Protein AF-0000000070200672 (afdb_homodimer)

Radius of gyration: 31.58 Å; Cα contacts (8 Å, |Δi|>4): 1124; chains: 2; bounding box: 50×88×65 Å

Sequence (640 aa):
MNSMQAIHDFKNLLSKVQESSVMDFLGWIRNNIEDVYEEAEERSRQNSDIILDTIREEMRNSLPTNAISPSEHIITPVAGPNSDCDPTTTVHVDAFLFNDDVIDNLCDDGKMSRNYCQQCGSKEISPLTFITHSASVKQIKYMFRHLLPDLRGKAVLDVGSRTGAVLYGAYLFSGASKIVGVELDKNFCELQQKMVDKYKMVDRIQIVHQNVMNYLQFLQAFDVIILNNVFEFFMDVQSQRKVWQSLYEYMKKPGMMLITIPSVEESLENLQTNINLSTWLKEVDASEVCKQANILMYGQEDPDDKDLVSIHLYEVIPRTMNSMQAIHDFKNLLSKVQESSVMDFLGWIRNNIEDVYEEAEERSRQNSDIILDTIREEMRNSLPTNAISPSEHIITPVAGPNSDCDPTTTVHVDAFLFNDDVIDNLCDDGKMSRNYCQQCGSKEISPLTFITHSASVKQIKYMFRHLLPDLRGKAVLDVGSRTGAVLYGAYLFSGASKIVGVELDKNFCELQQKMVDKYKMVDRIQIVHQNVMNYLQFLQAFDVIILNNVFEFFMDVQSQRKVWQSLYEYMKKPGMMLITIPSVEESLENLQTNINLSTWLKEVDASEVCKQANILMYGQEDPDDKDLVSIHLYEVIPRT

Foldseek 3Di:
DDPVVVVVVVVVVLVPDDPLQSLQQVLACVVCVVVVVVVVVVVVDDPVNVVLVVVLAVVLVVADQLNDDPPDDDDQDCDDPRNPPDPLLDGHGDCSNDPPVNQVVCVVVVNDAPDADPPPSHRPDDDDDDDDQDADPLQLCLVQAFVDPAQAAFEEEEEACQQVSNVVSCQPRHNHQAYEYEHQDPVSLVNNVVVCVVVVVVRHYYYHHDDVLVVLQCQLRGQEYEAGNRDPVPHDLQVLQVVVVSNQVRVADFNRKYKYFADPCVSCVPSPHPDDCVQFKDWDPCLVSLQSSCSSPRNHRPSPPVNNVRIIMIGTHHRD/DDPVVVVVVVVVVLVPDDPQQSLQQVLVCVVCVVVVVVVVVVVVDDPVNVVLVVVLAVVLVVADQLNDDPPDDDDQDCDDPRNPPDPLLDGHGDCSNDPPVNQVVCVVVVNDAPDADPPPSHRPDDDDDDDDQDADPLQLCLVQAFVDPAQAAFAEEEEACQQVSNVVSCQPRHNHQAYEYEHQDPVSLVNNVVVCVVVVVVRHYYYHHDDVLVVLQVCLRGQEYEAGNRDPVPHDLQVLQVVVVSNQVRVADFNRKYKYQADPCVSCVPSPHPDDCVQFKDWDPCLVSLQSSCSSPRNHRPSPPVNNVRIIMIGTHHRD

Structure (mmCIF, N/CA/C/O backbone):
data_AF-0000000070200672-model_v1
#
loop_
_entity.id
_entity.type
_entity.pdbx_description
1 polymer 'Arsenite methyltransferase'
#
loop_
_atom_site.group_PDB
_atom_site.id
_atom_site.type_symbol
_atom_site.label_atom_id
_atom_site.label_alt_id
_atom_site.label_comp_id
_atom_site.label_asym_id
_atom_site.label_entity_id
_atom_site.label_seq_id
_atom_site.pdbx_PDB_ins_code
_atom_site.Cartn_x
_atom_site.Cartn_y
_atom_site.Cartn_z
_atom_site.occupancy
_atom_site.B_iso_or_equiv
_atom_site.auth_seq_id
_atom_site.auth_comp_id
_atom_site.auth_asym_id
_atom_site.auth_atom_id
_atom_site.pdbx_PDB_model_num
ATOM 1 N N . MET A 1 1 ? -7.058 1.847 -30.701 1 85.99 1 MET A N 1
ATOM 2 C CA . MET A 1 1 ? -5.709 2.347 -30.454 1 85.99 1 MET A CA 1
ATOM 3 C C . MET A 1 1 ? -4.915 1.369 -29.595 1 85.99 1 MET A C 1
ATOM 5 O O . MET A 1 1 ? -5.472 0.719 -28.709 1 85.99 1 MET A O 1
ATOM 9 N N . ASN A 1 2 ? -3.66 1.165 -29.93 1 84.1 2 ASN A N 1
ATOM 10 C CA . ASN A 1 2 ? -2.826 0.264 -29.142 1 84.1 2 ASN A CA 1
ATOM 11 C C . ASN A 1 2 ? -2.301 0.945 -27.881 1 84.1 2 ASN A C 1
ATOM 13 O O . ASN A 1 2 ? -2.536 2.136 -27.67 1 84.1 2 ASN A O 1
ATOM 17 N N . SER A 1 3 ? -1.731 0.217 -27.051 1 82.72 3 SER A N 1
ATOM 18 C CA . SER A 1 3 ? -1.317 0.694 -25.736 1 82.72 3 SER A CA 1
ATOM 19 C C . SER A 1 3 ? -0.308 1.832 -25.852 1 82.72 3 SER A C 1
ATOM 21 O O . SER A 1 3 ? -0.376 2.809 -25.103 1 82.72 3 SER A O 1
ATOM 23 N N . MET A 1 4 ? 0.63 1.728 -26.827 1 83.5 4 MET A N 1
ATOM 24 C CA . MET A 1 4 ? 1.648 2.762 -26.993 1 83.5 4 MET A CA 1
ATOM 25 C C . MET A 1 4 ? 1.018 4.083 -27.419 1 83.5 4 MET A C 1
ATOM 27 O O . MET A 1 4 ? 1.378 5.143 -26.903 1 83.5 4 MET A O 1
ATOM 31 N N . GLN A 1 5 ? 0.162 3.901 -28.359 1 88.25 5 GLN A N 1
ATOM 32 C CA . GLN A 1 5 ? -0.548 5.094 -28.808 1 88.25 5 GLN A CA 1
ATOM 33 C C . GLN A 1 5 ? -1.392 5.689 -27.684 1 88.25 5 GLN A C 1
ATOM 35 O O . GLN A 1 5 ? -1.494 6.911 -27.557 1 88.25 5 GLN A O 1
ATOM 40 N N . ALA A 1 6 ? -2.008 4.778 -26.94 1 90.54 6 ALA A N 1
ATOM 41 C CA . ALA A 1 6 ? -2.817 5.232 -25.812 1 90.54 6 ALA A CA 1
ATOM 42 C C . ALA A 1 6 ? -1.971 6.007 -24.806 1 90.54 6 ALA A C 1
ATOM 44 O O . ALA A 1 6 ? -2.405 7.036 -24.281 1 90.54 6 ALA A O 1
ATOM 45 N N . ILE A 1 7 ? -0.721 5.535 -24.548 1 87.92 7 ILE A N 1
ATOM 46 C CA . ILE A 1 7 ? 0.198 6.199 -23.631 1 87.92 7 ILE A CA 1
ATOM 47 C C . ILE A 1 7 ? 0.561 7.579 -24.173 1 87.92 7 ILE A C 1
ATOM 49 O O . ILE A 1 7 ? 0.557 8.565 -23.432 1 87.92 7 ILE A O 1
ATOM 53 N N . HIS A 1 8 ? 0.863 7.594 -25.484 1 88.33 8 HIS A N 1
ATOM 54 C CA . HIS A 1 8 ? 1.171 8.865 -26.13 1 88.33 8 HIS A CA 1
ATOM 55 C C . HIS A 1 8 ? -0 9.836 -26.023 1 88.33 8 HIS A C 1
ATOM 57 O O . HIS A 1 8 ? 0.192 11.016 -25.724 1 88.33 8 HIS A O 1
ATOM 63 N N . ASP A 1 9 ? -1.135 9.264 -26.255 1 92.65 9 ASP A N 1
ATOM 64 C CA . ASP A 1 9 ? -2.325 10.107 -26.197 1 92.65 9 ASP A CA 1
ATOM 65 C C . ASP A 1 9 ? -2.593 10.582 -24.77 1 92.65 9 ASP A C 1
ATOM 67 O O . ASP A 1 9 ? -3.099 11.687 -24.563 1 92.65 9 ASP A O 1
ATOM 71 N N . PHE A 1 10 ? -2.288 9.703 -23.847 1 92.61 10 PHE A N 1
ATOM 72 C CA . PHE A 1 10 ? -2.427 10.097 -22.45 1 92.61 10 PHE A CA 1
ATOM 73 C C . PHE A 1 10 ? -1.473 11.235 -22.111 1 92.61 10 PHE A C 1
ATOM 75 O O . PHE A 1 10 ? -1.865 12.209 -21.464 1 92.61 10 PHE A O 1
ATOM 82 N N . LYS A 1 11 ? -0.26 11.118 -22.577 1 89.36 11 LYS A N 1
ATOM 83 C CA . LYS A 1 11 ? 0.717 12.176 -22.338 1 89.36 11 LYS A CA 1
ATOM 84 C C . LYS A 1 11 ? 0.304 13.472 -23.028 1 89.36 11 LYS A C 1
ATOM 86 O O . LYS A 1 11 ? 0.486 14.561 -22.479 1 89.36 11 LYS A O 1
ATOM 91 N N . ASN A 1 12 ? -0.198 13.237 -24.224 1 90.99 12 ASN A N 1
ATOM 92 C CA . ASN A 1 12 ? -0.72 14.394 -24.943 1 90.99 12 ASN A CA 1
ATOM 93 C C . ASN A 1 12 ? -1.885 15.039 -24.196 1 90.99 12 ASN A C 1
ATOM 95 O O . ASN A 1 12 ? -2.009 16.265 -24.171 1 90.99 12 ASN A O 1
ATOM 99 N N . LEU A 1 13 ? -2.718 14.141 -23.712 1 92.64 13 LEU A N 1
ATOM 100 C CA . LEU A 1 13 ? -3.832 14.634 -22.909 1 92.64 13 LEU A CA 1
ATOM 101 C C . LEU A 1 13 ? -3.328 15.434 -21.713 1 92.64 13 LEU A C 1
ATOM 103 O O . LEU A 1 13 ? -3.844 16.515 -21.421 1 92.64 13 LEU A O 1
ATOM 107 N N . LEU A 1 14 ? -2.278 14.933 -21.065 1 89.25 14 LEU A N 1
ATOM 108 C CA . LEU A 1 14 ? -1.71 15.584 -19.89 1 89.25 14 LEU A CA 1
ATOM 109 C C . LEU A 1 14 ? -1.16 16.962 -20.244 1 89.25 14 LEU A C 1
ATOM 111 O O . LEU A 1 14 ? -1.265 17.9 -19.451 1 89.25 14 LEU A O 1
ATOM 115 N N . SER A 1 15 ? -0.592 17.015 -21.461 1 87.9 15 SER A N 1
ATOM 116 C CA . SER A 1 15 ? 0.01 18.271 -21.896 1 87.9 15 SER A CA 1
ATOM 117 C C . SER A 1 15 ? -1.054 19.328 -22.17 1 87.9 15 SER A C 1
ATOM 119 O O . SER A 1 15 ? -0.758 20.525 -22.186 1 87.9 15 SER A O 1
ATOM 121 N N . LYS A 1 16 ? -2.27 18.88 -22.317 1 91.25 16 LYS A N 1
ATOM 122 C CA . LYS A 1 16 ? -3.355 19.8 -22.647 1 91.25 16 LYS A CA 1
ATOM 123 C C . LYS A 1 16 ? -4.107 20.235 -21.392 1 91.25 16 LYS A C 1
ATOM 125 O O . LYS A 1 16 ? -4.974 21.11 -21.454 1 91.25 16 LYS A O 1
ATOM 130 N N . VAL A 1 17 ? -3.751 19.528 -20.318 1 89.26 17 VAL A N 1
ATOM 131 C CA . VAL A 1 17 ? -4.414 19.871 -19.064 1 89.26 17 VAL A CA 1
ATOM 132 C C . VAL A 1 17 ? -3.777 21.125 -18.469 1 89.26 17 VAL A C 1
ATOM 134 O O . VAL A 1 17 ? -2.551 21.258 -18.451 1 89.26 17 VAL A O 1
ATOM 137 N N . GLN A 1 18 ? -4.607 22.011 -18.06 1 84.38 18 GLN A N 1
ATOM 138 C CA . GLN A 1 18 ? -4.117 23.224 -17.413 1 84.38 18 GLN A CA 1
ATOM 139 C C . GLN A 1 18 ? -3.273 22.89 -16.187 1 84.38 18 GLN A C 1
ATOM 141 O O . GLN A 1 18 ? -3.562 21.93 -15.47 1 84.38 18 GLN A O 1
ATOM 146 N N . GLU A 1 19 ? -2.312 23.654 -15.94 1 75.53 19 GLU A N 1
ATOM 147 C CA . GLU A 1 19 ? -1.398 23.454 -14.82 1 75.53 19 GLU A CA 1
ATOM 148 C C . GLU A 1 19 ? -2.153 23.385 -13.496 1 75.53 19 GLU A C 1
ATOM 150 O O . GLU A 1 19 ? -1.794 22.606 -12.61 1 75.53 19 GLU A O 1
ATOM 155 N N . SER A 1 20 ? -3.195 24.186 -13.459 1 72.75 20 SER A N 1
ATOM 156 C CA . SER A 1 20 ? -3.96 24.267 -12.219 1 72.75 20 SER A CA 1
ATOM 157 C C . SER A 1 20 ? -4.813 23.02 -12.013 1 72.75 20 SER A C 1
ATOM 159 O O . SER A 1 20 ? -5.293 22.766 -10.906 1 72.75 20 SER A O 1
ATOM 161 N N . SER A 1 21 ? -4.93 22.277 -13.132 1 78.95 21 SER A N 1
ATOM 162 C CA . SER A 1 21 ? -5.873 21.165 -13.067 1 78.95 21 SER A CA 1
ATOM 163 C C . SER A 1 21 ? -5.155 19.824 -13.181 1 78.95 21 SER A C 1
ATOM 165 O O . SER A 1 21 ? -5.761 18.771 -12.975 1 78.95 21 SER A O 1
ATOM 167 N N . VAL A 1 22 ? -3.917 19.89 -13.463 1 81.99 22 VAL A N 1
ATOM 168 C CA . VAL A 1 22 ? -3.188 18.663 -13.767 1 81.99 22 VAL A CA 1
ATOM 169 C C . VAL A 1 22 ? -3.116 17.783 -12.521 1 81.99 22 VAL A C 1
ATOM 171 O O . VAL A 1 22 ? -3.301 16.566 -12.602 1 81.99 22 VAL A O 1
ATOM 174 N N . MET A 1 23 ? -2.934 18.364 -11.387 1 77.94 23 MET A N 1
ATOM 175 C CA . MET A 1 23 ? -2.803 17.598 -10.15 1 77.94 23 MET A CA 1
ATOM 176 C C . MET A 1 23 ? -4.131 16.953 -9.767 1 77.94 23 MET A C 1
ATOM 178 O O . MET A 1 23 ? -4.157 15.824 -9.273 1 77.94 23 MET A O 1
ATOM 182 N N . ASP A 1 24 ? -5.131 17.716 -10.104 1 76.87 24 ASP A N 1
ATOM 183 C CA . ASP A 1 24 ? -6.463 17.172 -9.853 1 76.87 24 ASP A CA 1
ATOM 184 C C . ASP A 1 24 ? -6.73 15.948 -10.726 1 76.87 24 ASP A C 1
ATOM 186 O O . ASP A 1 24 ? -7.265 14.945 -10.251 1 76.87 24 ASP A O 1
ATOM 190 N N . PHE A 1 25 ? -6.405 16.174 -11.871 1 85.11 25 PHE A N 1
ATOM 191 C CA . PHE A 1 25 ? -6.624 15.099 -12.832 1 85.11 25 PHE A CA 1
ATOM 192 C C . PHE A 1 25 ? -5.799 13.87 -12.468 1 85.11 25 PHE A C 1
ATOM 194 O O . PHE A 1 25 ? -6.33 12.76 -12.391 1 85.11 25 PHE A O 1
ATOM 201 N N . LEU A 1 26 ? -4.573 14.071 -12.168 1 85.37 26 LEU A N 1
ATOM 202 C CA . LEU A 1 26 ? -3.684 12.968 -11.821 1 85.37 26 LEU A CA 1
ATOM 203 C C . LEU A 1 26 ? -4.077 12.354 -10.481 1 85.37 26 LEU A C 1
ATOM 205 O O . LEU A 1 26 ? -3.942 11.144 -10.285 1 85.37 26 LEU A O 1
ATOM 209 N N . GLY A 1 27 ? -4.498 13.19 -9.538 1 78.93 27 GLY A N 1
ATOM 210 C CA . GLY A 1 27 ? -5.038 12.682 -8.288 1 78.93 27 GLY A CA 1
ATOM 211 C C . GLY A 1 27 ? -6.228 11.761 -8.482 1 78.93 27 GLY A C 1
ATOM 212 O O . GLY A 1 27 ? -6.326 10.719 -7.831 1 78.93 27 GLY A O 1
ATOM 213 N N . TRP A 1 28 ? -7.085 12.186 -9.372 1 78.86 28 TRP A N 1
ATOM 214 C CA . TRP A 1 28 ? -8.231 11.344 -9.697 1 78.86 28 TRP A CA 1
ATOM 215 C C . TRP A 1 28 ? -7.778 9.996 -10.247 1 78.86 28 TRP A C 1
ATOM 217 O O . TRP A 1 28 ? -8.309 8.951 -9.863 1 78.86 28 TRP A O 1
ATOM 227 N N . ILE A 1 29 ? -6.845 10.006 -11.136 1 85.12 29 ILE A N 1
ATOM 228 C CA . ILE A 1 29 ? -6.34 8.768 -11.718 1 85.12 29 ILE A CA 1
ATOM 229 C C . ILE A 1 29 ? -5.768 7.876 -10.618 1 85.12 29 ILE A C 1
ATOM 231 O O . ILE A 1 29 ? -6.069 6.682 -10.559 1 85.12 29 ILE A O 1
ATOM 235 N N . ARG A 1 30 ? -4.968 8.437 -9.757 1 80.16 30 ARG A N 1
ATOM 236 C CA . ARG A 1 30 ? -4.315 7.707 -8.675 1 80.16 30 ARG A CA 1
ATOM 237 C C . ARG A 1 30 ? -5.34 6.993 -7.8 1 80.16 30 ARG A C 1
ATOM 239 O O . ARG A 1 30 ? -5.137 5.841 -7.411 1 80.16 30 ARG A O 1
ATOM 246 N N . ASN A 1 31 ? -6.448 7.668 -7.554 1 74.6 31 ASN A N 1
ATOM 247 C CA . ASN A 1 31 ? -7.446 7.148 -6.625 1 74.6 31 ASN A CA 1
ATOM 248 C C . ASN A 1 31 ? -8.385 6.157 -7.307 1 74.6 31 ASN A C 1
ATOM 250 O O . ASN A 1 31 ? -9.052 5.367 -6.638 1 74.6 31 ASN A O 1
ATOM 254 N N . ASN A 1 32 ? -8.467 6.255 -8.601 1 77.11 32 ASN A N 1
ATOM 255 C CA . ASN A 1 32 ? -9.492 5.471 -9.283 1 77.11 32 ASN A CA 1
ATOM 256 C C . ASN A 1 32 ? -8.876 4.429 -10.212 1 77.11 32 ASN A C 1
ATOM 258 O O . ASN A 1 32 ? -9.589 3.605 -10.787 1 77.11 32 ASN A O 1
ATOM 262 N N . ILE A 1 33 ? -7.585 4.522 -10.298 1 84.61 33 ILE A N 1
ATOM 263 C CA . ILE A 1 33 ? -6.942 3.673 -11.295 1 84.61 33 ILE A CA 1
ATOM 264 C C . ILE A 1 33 ? -7.229 2.205 -10.986 1 84.61 33 ILE A C 1
ATOM 266 O O . ILE A 1 33 ? -7.406 1.395 -11.898 1 84.61 33 ILE A O 1
ATOM 270 N N . GLU A 1 34 ? -7.3 1.906 -9.669 1 76.52 34 GLU A N 1
ATOM 271 C CA . GLU A 1 34 ? -7.566 0.518 -9.305 1 76.52 34 GLU A CA 1
ATOM 272 C C . GLU A 1 34 ? -8.974 0.099 -9.718 1 76.52 34 GLU A C 1
ATOM 274 O O . GLU A 1 34 ? -9.17 -0.992 -10.257 1 76.52 34 GLU A O 1
ATOM 279 N N . ASP A 1 35 ? -9.893 0.995 -9.479 1 77.01 35 ASP A N 1
ATOM 280 C CA . ASP A 1 35 ? -11.273 0.711 -9.86 1 77.01 35 ASP A CA 1
ATOM 281 C C . ASP A 1 35 ? -11.416 0.615 -11.377 1 77.01 35 ASP A C 1
ATOM 283 O O . ASP A 1 35 ? -12.098 -0.276 -11.887 1 77.01 35 ASP A O 1
ATOM 287 N N . VAL A 1 36 ? -10.824 1.591 -11.999 1 80.32 36 VAL A N 1
ATOM 288 C CA . VAL A 1 36 ? -10.879 1.613 -13.457 1 80.32 36 VAL A CA 1
ATOM 289 C C . VAL A 1 36 ? -10.246 0.341 -14.018 1 80.32 36 VAL A C 1
ATOM 291 O O . VAL A 1 36 ? -10.769 -0.255 -14.962 1 80.32 36 VAL A O 1
ATOM 294 N N . TYR A 1 37 ? -9.184 0.001 -13.358 1 78.54 37 TYR A N 1
ATOM 295 C CA . TYR A 1 37 ? -8.484 -1.212 -13.766 1 78.54 37 TYR A CA 1
ATOM 296 C C . TYR A 1 37 ? -9.349 -2.445 -13.538 1 78.54 37 TYR A C 1
ATOM 298 O O . TYR A 1 37 ? -9.453 -3.309 -14.412 1 78.54 37 TYR A O 1
ATOM 306 N N . GLU A 1 38 ? -9.922 -2.54 -12.414 1 76.13 38 GLU A N 1
ATOM 307 C CA . GLU A 1 38 ? -10.768 -3.68 -12.077 1 76.13 38 GLU A CA 1
ATOM 308 C C . GLU A 1 38 ? -11.974 -3.768 -13.008 1 76.13 38 GLU A C 1
ATOM 310 O O . GLU A 1 38 ? -12.374 -4.862 -13.412 1 76.13 38 GLU A O 1
ATOM 315 N N . GLU A 1 39 ? -12.568 -2.635 -13.247 1 77.1 39 GLU A N 1
ATOM 316 C CA . GLU A 1 39 ? -13.702 -2.603 -14.166 1 77.1 39 GLU A CA 1
ATOM 317 C C . GLU A 1 39 ? -13.301 -3.094 -15.554 1 77.1 39 GLU A C 1
ATOM 319 O O . GLU A 1 39 ? -14.046 -3.84 -16.193 1 77.1 39 GLU A O 1
ATOM 324 N N . ALA A 1 40 ? -12.209 -2.589 -16.002 1 76.54 40 ALA A N 1
ATOM 325 C CA . ALA A 1 40 ? -11.719 -3.014 -17.311 1 76.54 40 ALA A CA 1
ATOM 326 C C . ALA A 1 40 ? -11.411 -4.508 -17.323 1 76.54 40 ALA A C 1
ATOM 328 O O . ALA A 1 40 ? -11.683 -5.197 -18.309 1 76.54 40 ALA A O 1
ATOM 329 N N . GLU A 1 41 ? -10.875 -4.938 -16.206 1 75.32 41 GLU A N 1
ATOM 330 C CA . GLU A 1 41 ? -10.568 -6.359 -16.071 1 75.32 41 GLU A CA 1
ATOM 331 C C . GLU A 1 41 ? -11.838 -7.204 -16.102 1 75.32 41 GLU A C 1
ATOM 333 O O . GLU A 1 41 ? -11.876 -8.254 -16.747 1 75.32 41 GLU A O 1
ATOM 338 N N . GLU A 1 42 ? -12.784 -6.743 -15.37 1 75.09 42 GLU A N 1
ATOM 339 C CA . GLU A 1 42 ? -14.054 -7.462 -15.329 1 75.09 42 GLU A CA 1
ATOM 340 C C . GLU A 1 42 ? -14.697 -7.524 -16.711 1 75.09 42 GLU A C 1
ATOM 342 O O . GLU A 1 42 ? -15.294 -8.539 -17.079 1 75.09 42 GLU A O 1
ATOM 347 N N . ARG A 1 43 ? -14.57 -6.506 -17.412 1 73.81 43 ARG A N 1
ATOM 348 C CA . ARG A 1 43 ? -15.147 -6.448 -18.751 1 73.81 43 ARG A CA 1
ATOM 349 C C . ARG A 1 43 ? -14.41 -7.379 -19.706 1 73.81 43 ARG A C 1
ATOM 351 O O . ARG A 1 43 ? -14.989 -7.862 -20.682 1 73.81 43 ARG A O 1
ATOM 358 N N . SER A 1 44 ? -13.195 -7.453 -19.341 1 71.78 44 SER A N 1
ATOM 359 C CA . SER A 1 44 ? -12.371 -8.259 -20.236 1 71.78 44 SER A CA 1
ATOM 360 C C . SER A 1 44 ? -12.408 -9.733 -19.844 1 71.78 44 SER A C 1
ATOM 362 O O . SER A 1 44 ? -11.828 -10.577 -20.529 1 71.78 44 SER A O 1
ATOM 364 N N . ARG A 1 45 ? -13.157 -9.948 -18.727 1 76.42 45 ARG A N 1
ATOM 365 C CA . ARG A 1 45 ? -13.181 -11.319 -18.228 1 76.42 45 ARG A CA 1
ATOM 366 C C . ARG A 1 45 ? -13.943 -12.235 -19.18 1 76.42 45 ARG A C 1
ATOM 368 O O . ARG A 1 45 ? -14.996 -11.86 -19.701 1 76.42 45 ARG A O 1
ATOM 375 N N . GLN A 1 46 ? -13.354 -13.257 -19.506 1 79.29 46 GLN A N 1
ATOM 376 C CA . GLN A 1 46 ? -13.972 -14.317 -20.295 1 79.29 46 GLN A CA 1
ATOM 377 C C . GLN A 1 46 ? -14.651 -15.348 -19.397 1 79.29 46 GLN A C 1
ATOM 379 O O . GLN A 1 46 ? -14.452 -15.346 -18.181 1 79.29 46 GLN A O 1
ATOM 384 N N . ASN A 1 47 ? -15.527 -16.067 -19.985 1 85.02 47 ASN A N 1
ATOM 385 C CA . ASN A 1 47 ? -16.216 -17.131 -19.262 1 85.02 47 ASN A CA 1
ATOM 386 C C . ASN A 1 47 ? -15.233 -18.032 -18.521 1 85.02 47 ASN A C 1
ATOM 388 O O . ASN A 1 47 ? -15.506 -18.466 -17.4 1 85.02 47 ASN A O 1
ATOM 392 N N . SER A 1 48 ? -14.134 -18.218 -19.142 1 89.92 48 SER A N 1
ATOM 393 C CA . SER A 1 48 ? -13.114 -19.071 -18.539 1 89.92 48 SER A CA 1
ATOM 394 C C . SER A 1 48 ? -12.596 -18.474 -17.235 1 89.92 48 SER A C 1
ATOM 396 O O . SER A 1 48 ? -12.36 -19.198 -16.266 1 89.92 48 SER A O 1
ATOM 398 N N . ASP A 1 49 ? -12.498 -17.194 -17.173 1 88.25 49 ASP A N 1
ATOM 399 C CA . ASP A 1 49 ? -12.043 -16.521 -15.961 1 88.25 49 ASP A CA 1
ATOM 400 C C . ASP A 1 49 ? -13.054 -16.687 -14.828 1 88.25 49 ASP A C 1
ATOM 402 O O . ASP A 1 49 ? -12.674 -16.924 -13.68 1 88.25 49 ASP A O 1
ATOM 406 N N . ILE A 1 50 ? -14.277 -16.582 -15.193 1 88.34 50 ILE A N 1
ATOM 407 C CA . ILE A 1 50 ? -15.354 -16.665 -14.213 1 88.34 50 ILE A CA 1
ATOM 408 C C . ILE A 1 50 ? -15.409 -18.072 -13.623 1 88.34 50 ILE A C 1
ATOM 410 O O . ILE A 1 50 ? -15.529 -18.239 -12.407 1 88.34 50 ILE A O 1
ATOM 414 N N . ILE A 1 51 ? -15.318 -19.029 -14.512 1 92.94 51 ILE A N 1
ATOM 415 C CA . ILE A 1 51 ? -15.364 -20.419 -14.072 1 92.94 51 ILE A CA 1
ATOM 416 C C . ILE A 1 51 ? -14.194 -20.702 -13.133 1 92.94 51 ILE A C 1
ATOM 418 O O . ILE A 1 51 ? -14.375 -21.29 -12.065 1 92.94 51 ILE A O 1
ATOM 422 N N . LEU A 1 52 ? -13.051 -20.25 -13.499 1 94.18 52 LEU A N 1
ATOM 423 C CA . LEU A 1 52 ? -11.873 -20.486 -12.672 1 94.18 52 LEU A CA 1
ATOM 424 C C . LEU A 1 52 ? -12.034 -19.84 -11.3 1 94.18 52 LEU A C 1
ATOM 426 O O . LEU A 1 52 ? -11.713 -20.452 -10.279 1 94.18 52 LEU A O 1
ATOM 430 N N . ASP A 1 53 ? -12.523 -18.685 -11.284 1 91.18 53 ASP A N 1
ATOM 431 C CA . ASP A 1 53 ? -12.724 -17.971 -10.027 1 91.18 53 ASP A CA 1
ATOM 432 C C . ASP A 1 53 ? -13.75 -18.683 -9.149 1 91.18 53 ASP A C 1
ATOM 434 O O . ASP A 1 53 ? -13.619 -18.701 -7.923 1 91.18 53 ASP A O 1
ATOM 438 N N . THR A 1 54 ? -14.746 -19.217 -9.792 1 92.91 54 THR A N 1
ATOM 439 C CA . THR A 1 54 ? -15.772 -19.941 -9.05 1 92.91 54 THR A CA 1
ATOM 440 C C . THR A 1 54 ? -15.197 -21.211 -8.431 1 92.91 54 THR A C 1
ATOM 442 O O . THR A 1 54 ? -15.499 -21.541 -7.283 1 92.91 54 THR A O 1
ATOM 445 N N . ILE A 1 55 ? -14.429 -21.88 -9.158 1 94.7 55 ILE A N 1
ATOM 446 C CA . ILE A 1 55 ? -13.769 -23.079 -8.652 1 94.7 55 ILE A CA 1
ATOM 447 C C . ILE A 1 55 ? -12.892 -22.719 -7.454 1 94.7 55 ILE A C 1
ATOM 449 O O . ILE A 1 55 ? -12.937 -23.389 -6.42 1 94.7 55 ILE A O 1
ATOM 453 N N . ARG A 1 56 ? -12.18 -21.654 -7.603 1 92.7 56 ARG A N 1
ATOM 454 C CA . ARG A 1 56 ? -11.288 -21.193 -6.544 1 92.7 56 ARG A CA 1
ATOM 455 C C . ARG A 1 56 ? -12.063 -20.9 -5.264 1 92.7 56 ARG A C 1
ATOM 457 O O . ARG A 1 56 ? -11.658 -21.317 -4.177 1 92.7 56 ARG A O 1
ATOM 464 N N . GLU A 1 57 ? -13.11 -20.21 -5.4 1 90.4 57 GLU A N 1
ATOM 465 C CA . GLU A 1 57 ? -13.931 -19.842 -4.251 1 90.4 57 GLU A CA 1
ATOM 466 C C . GLU A 1 57 ? -14.5 -21.078 -3.56 1 90.4 57 GLU A C 1
ATOM 468 O O . GLU A 1 57 ? -14.518 -21.156 -2.33 1 90.4 57 GLU A O 1
ATOM 473 N N . GLU A 1 58 ? -14.942 -21.949 -4.341 1 91.92 58 GLU A N 1
ATOM 474 C CA . GLU A 1 58 ? -15.507 -23.175 -3.785 1 91.92 58 GLU A CA 1
ATOM 475 C C . GLU A 1 58 ? -14.443 -23.994 -3.06 1 91.92 58 GLU A C 1
ATOM 477 O O . GLU A 1 58 ? -14.7 -24.546 -1.988 1 91.92 58 GLU A O 1
ATOM 482 N N . MET A 1 59 ? -13.304 -24.058 -3.617 1 90.93 59 MET A N 1
ATOM 483 C CA . MET A 1 59 ? -12.214 -24.829 -3.026 1 90.93 59 MET A CA 1
ATOM 484 C C . MET A 1 59 ? -11.74 -24.192 -1.723 1 90.93 59 MET A C 1
ATOM 486 O O . MET A 1 59 ? -11.415 -24.896 -0.766 1 90.93 59 MET A O 1
ATOM 490 N N . ARG A 1 60 ? -11.645 -22.911 -1.73 1 87.76 60 ARG A N 1
ATOM 491 C CA . ARG A 1 60 ? -11.233 -22.195 -0.527 1 87.76 60 ARG A CA 1
ATOM 492 C C . ARG A 1 60 ? -12.14 -22.535 0.651 1 87.76 60 ARG A C 1
ATOM 494 O O . ARG A 1 60 ? -11.68 -22.623 1.791 1 87.76 60 ARG A O 1
ATOM 501 N N . ASN A 1 61 ? -13.332 -22.75 0.362 1 85.42 61 ASN A N 1
ATOM 502 C CA . ASN A 1 61 ? -14.307 -23.05 1.406 1 85.42 61 ASN A CA 1
ATOM 503 C C . ASN A 1 61 ? -14.191 -24.496 1.881 1 85.42 61 ASN A C 1
ATOM 505 O O . ASN A 1 61 ? -14.687 -24.842 2.955 1 85.42 61 ASN A O 1
ATOM 509 N N . SER A 1 62 ? -13.507 -25.298 1.099 1 83.9 62 SER A N 1
ATOM 510 C CA . SER A 1 62 ? -13.435 -26.722 1.411 1 83.9 62 SER A CA 1
ATOM 511 C C . SER A 1 62 ? -12.107 -27.078 2.071 1 83.9 62 SER A C 1
ATOM 513 O O . SER A 1 62 ? -11.915 -28.209 2.52 1 83.9 62 SER A O 1
ATOM 515 N N . LEU A 1 63 ? -11.148 -26.151 2.062 1 82.3 63 LEU A N 1
ATOM 516 C CA . LEU A 1 63 ? -9.816 -26.438 2.581 1 82.3 63 LEU A CA 1
ATOM 517 C C . LEU A 1 63 ? -9.451 -25.476 3.706 1 82.3 63 LEU A C 1
ATOM 519 O O . LEU A 1 63 ? -9.99 -24.37 3.782 1 82.3 63 LEU A O 1
ATOM 523 N N . PRO A 1 64 ? -8.593 -26.027 4.553 1 72.83 64 PRO A N 1
ATOM 524 C CA . PRO A 1 64 ? -8.082 -25.094 5.56 1 72.83 64 PRO A CA 1
ATOM 525 C C . PRO A 1 64 ? -7.265 -23.957 4.951 1 72.83 64 PRO A C 1
ATOM 527 O O . PRO A 1 64 ? -6.871 -24.032 3.784 1 72.83 64 PRO A O 1
ATOM 530 N N . THR A 1 65 ? -7.03 -22.917 5.67 1 66.37 65 THR A N 1
ATOM 531 C CA . THR A 1 65 ? -6.364 -21.71 5.195 1 66.37 65 THR A CA 1
ATOM 532 C C . THR A 1 65 ? -4.96 -22.03 4.691 1 66.37 65 THR A C 1
ATOM 534 O O . THR A 1 65 ? -4.462 -21.381 3.768 1 66.37 65 THR A O 1
ATOM 537 N N . ASN A 1 66 ? -4.378 -23.03 5.258 1 66.56 66 ASN A N 1
ATOM 538 C CA . ASN A 1 66 ? -3.028 -23.37 4.823 1 66.56 66 ASN A CA 1
ATOM 539 C C . ASN A 1 66 ? -3.047 -24.347 3.65 1 66.56 66 ASN A C 1
ATOM 541 O O . ASN A 1 66 ? -2.004 -24.632 3.058 1 66.56 66 ASN A O 1
ATOM 545 N N . ALA A 1 67 ? -4.214 -24.667 3.272 1 63.15 67 ALA A N 1
ATOM 546 C CA . ALA A 1 67 ? -4.456 -25.586 2.163 1 63.15 67 ALA A CA 1
ATOM 547 C C . ALA A 1 67 ? -3.564 -26.819 2.267 1 63.15 67 ALA A C 1
ATOM 549 O O . ALA A 1 67 ? -3.029 -27.293 1.262 1 63.15 67 ALA A O 1
ATOM 550 N N . ILE A 1 68 ? -3.198 -27.089 3.496 1 66.21 68 ILE A N 1
ATOM 551 C CA . ILE A 1 68 ? -2.399 -28.289 3.722 1 66.21 68 ILE A CA 1
ATOM 552 C C . ILE A 1 68 ? -3.311 -29.448 4.121 1 66.21 68 ILE A C 1
ATOM 554 O O . ILE A 1 68 ? -4.127 -29.317 5.036 1 66.21 68 ILE A O 1
ATOM 558 N N . SER A 1 69 ? -3.229 -30.364 3.27 1 67.47 69 SER A N 1
ATOM 559 C CA . SER A 1 69 ? -3.984 -31.572 3.587 1 67.47 69 SER A CA 1
ATOM 560 C C . SER A 1 69 ? -3.402 -32.283 4.805 1 67.47 69 SER A C 1
ATOM 562 O O . SER A 1 69 ? -2.195 -32.226 5.045 1 67.47 69 SER A O 1
ATOM 564 N N . PRO A 1 70 ? -4.246 -32.792 5.591 1 64.22 70 PRO A N 1
ATOM 565 C CA . PRO A 1 70 ? -3.747 -33.548 6.741 1 64.22 70 PRO A CA 1
ATOM 566 C C . PRO A 1 70 ? -2.741 -34.628 6.346 1 64.22 70 PRO A C 1
ATOM 568 O O . PRO A 1 70 ? -1.889 -35.008 7.153 1 64.22 70 PRO A O 1
ATOM 571 N N . SER A 1 71 ? -2.831 -35.052 5.086 1 65.72 71 SER A N 1
ATOM 572 C CA . SER A 1 71 ? -1.958 -36.136 4.646 1 65.72 71 SER A CA 1
ATOM 573 C C . SER A 1 71 ? -0.689 -35.594 3.998 1 65.72 71 SER A C 1
ATOM 575 O O . SER A 1 71 ? 0.228 -36.356 3.682 1 65.72 71 SER A O 1
ATOM 577 N N . GLU A 1 72 ? -0.694 -34.292 3.889 1 66.67 72 GLU A N 1
ATOM 578 C CA . GLU A 1 72 ? 0.477 -33.709 3.242 1 66.67 72 GLU A CA 1
ATOM 579 C C . GLU A 1 72 ? 1.636 -33.564 4.224 1 66.67 72 GLU A C 1
ATOM 581 O O . GLU A 1 72 ? 1.438 -33.16 5.371 1 66.67 72 GLU A O 1
ATOM 586 N N . HIS A 1 73 ? 2.725 -34.174 3.893 1 68 73 HIS A N 1
ATOM 587 C CA . HIS A 1 73 ? 3.931 -34.039 4.701 1 68 73 HIS A CA 1
ATOM 588 C C . HIS A 1 73 ? 4.897 -33.032 4.085 1 68 73 HIS A C 1
ATOM 590 O O . HIS A 1 73 ? 5.518 -33.31 3.057 1 68 73 HIS A O 1
ATOM 596 N N . ILE A 1 74 ? 4.903 -31.858 4.628 1 70.17 74 ILE A N 1
ATOM 597 C CA . ILE A 1 74 ? 5.817 -30.829 4.142 1 70.17 74 ILE A CA 1
ATOM 598 C C . ILE A 1 74 ? 7.136 -30.908 4.907 1 70.17 74 ILE A C 1
ATOM 600 O O . ILE A 1 74 ? 7.144 -30.976 6.139 1 70.17 74 ILE A O 1
ATOM 604 N N . ILE A 1 75 ? 8.124 -31.061 4.099 1 70.39 75 ILE A N 1
ATOM 605 C CA . ILE A 1 75 ? 9.452 -31.123 4.7 1 70.39 75 ILE A CA 1
ATOM 606 C C . ILE A 1 75 ? 10.176 -29.795 4.49 1 70.39 75 ILE A C 1
ATOM 608 O O . ILE A 1 75 ? 10.055 -29.176 3.431 1 70.39 75 ILE A O 1
ATOM 612 N N . THR A 1 76 ? 10.846 -29.351 5.484 1 68.64 76 THR A N 1
ATOM 613 C CA . THR A 1 76 ? 11.69 -28.171 5.326 1 68.64 76 THR A CA 1
ATOM 614 C C . THR A 1 76 ? 12.879 -28.474 4.418 1 68.64 76 THR A C 1
ATOM 616 O O . THR A 1 76 ? 13.65 -29.398 4.684 1 68.64 76 THR A O 1
ATOM 619 N N . PRO A 1 77 ? 12.878 -27.703 3.411 1 68.18 77 PRO A N 1
ATOM 620 C CA . PRO A 1 77 ? 13.969 -27.997 2.479 1 68.18 77 PRO A CA 1
ATOM 621 C C . PRO A 1 77 ? 15.347 -27.73 3.08 1 68.18 77 PRO A C 1
ATOM 623 O O . PRO A 1 77 ? 15.523 -26.762 3.824 1 68.18 77 PRO A O 1
ATOM 626 N N . VAL A 1 78 ? 16.133 -28.656 2.966 1 67.75 78 VAL A N 1
ATOM 627 C CA . VAL A 1 78 ? 17.51 -28.493 3.421 1 67.75 78 VAL A CA 1
ATOM 628 C C . VAL A 1 78 ? 18.377 -27.986 2.271 1 67.75 78 VAL A C 1
ATOM 630 O O . VAL A 1 78 ? 19.487 -27.495 2.492 1 67.75 78 VAL A O 1
ATOM 633 N N . ALA A 1 79 ? 17.784 -28.085 1.049 1 63.36 79 ALA A N 1
ATOM 634 C CA . ALA A 1 79 ? 18.468 -27.608 -0.151 1 63.36 79 ALA A CA 1
ATOM 635 C C . ALA A 1 79 ? 17.514 -26.831 -1.054 1 63.36 79 ALA A C 1
ATOM 637 O O . ALA A 1 79 ? 16.295 -26.993 -0.964 1 63.36 79 ALA A O 1
ATOM 638 N N . GLY A 1 80 ? 18.083 -25.932 -1.782 1 61.83 80 GLY A N 1
ATOM 639 C CA . GLY A 1 80 ? 17.271 -25.2 -2.741 1 61.83 80 GLY A CA 1
ATOM 640 C C . GLY A 1 80 ? 16.998 -23.768 -2.322 1 61.83 80 GLY A C 1
ATOM 641 O O . GLY A 1 80 ? 17.603 -23.267 -1.372 1 61.83 80 GLY A O 1
ATOM 642 N N . PRO A 1 81 ? 16.121 -23.039 -3.07 1 63.31 81 PRO A N 1
ATOM 643 C CA . PRO A 1 81 ? 15.899 -21.606 -2.865 1 63.31 81 PRO A CA 1
ATOM 644 C C . PRO A 1 81 ? 15.225 -21.298 -1.53 1 63.31 81 PRO A C 1
ATOM 646 O O . PRO A 1 81 ? 15.368 -20.192 -1.002 1 63.31 81 PRO A O 1
ATOM 649 N N . ASN A 1 82 ? 14.652 -22.382 -0.98 1 65.87 82 ASN A N 1
ATOM 650 C CA . ASN A 1 82 ? 13.899 -22.123 0.243 1 65.87 82 ASN A CA 1
ATOM 651 C C . ASN A 1 82 ? 14.574 -22.75 1.459 1 65.87 82 ASN A C 1
ATOM 653 O O . ASN A 1 82 ? 13.95 -22.901 2.511 1 65.87 82 ASN A O 1
ATOM 657 N N . SER A 1 83 ? 15.74 -23.168 1.338 1 67.84 83 SER A N 1
ATOM 658 C CA . SER A 1 83 ? 16.464 -23.832 2.417 1 67.84 83 SER A CA 1
ATOM 659 C C . SER A 1 83 ? 16.754 -22.868 3.563 1 67.84 83 SER A C 1
ATOM 661 O O . SER A 1 83 ? 17.011 -23.295 4.69 1 67.84 83 SER A O 1
ATOM 663 N N . ASP A 1 84 ? 16.654 -21.616 3.305 1 69.24 84 ASP A N 1
ATOM 664 C CA . ASP A 1 84 ? 16.995 -20.623 4.32 1 69.24 84 ASP A CA 1
ATOM 665 C C . ASP A 1 84 ? 15.751 -20.159 5.074 1 69.24 84 ASP A C 1
ATOM 667 O O . ASP A 1 84 ? 15.837 -19.306 5.959 1 69.24 84 ASP A O 1
ATOM 671 N N . CYS A 1 85 ? 14.733 -20.838 4.687 1 71.9 85 CYS A N 1
ATOM 672 C CA . CYS A 1 85 ? 13.509 -20.383 5.337 1 71.9 85 CYS A CA 1
ATOM 673 C C . CYS A 1 85 ? 13.383 -20.973 6.736 1 71.9 85 CYS A C 1
ATOM 675 O O . CYS A 1 85 ? 13.635 -22.162 6.938 1 71.9 85 CYS A O 1
ATOM 677 N N . ASP A 1 86 ? 13.205 -20.162 7.701 1 77.32 86 ASP A N 1
ATOM 678 C CA . ASP A 1 86 ? 12.932 -20.586 9.071 1 77.32 86 ASP A CA 1
ATOM 679 C C . ASP A 1 86 ? 11.477 -21.022 9.23 1 77.32 86 ASP A C 1
ATOM 681 O O . ASP A 1 86 ? 10.559 -20.221 9.042 1 77.32 86 ASP A O 1
ATOM 685 N N . PRO A 1 87 ? 11.283 -22.277 9.504 1 77.34 87 PRO A N 1
ATOM 686 C CA . PRO A 1 87 ? 9.919 -22.803 9.596 1 77.34 87 PRO A CA 1
ATOM 687 C C . PRO A 1 87 ? 9.058 -22.039 10.6 1 77.34 87 PRO A C 1
ATOM 689 O O . PRO A 1 87 ? 7.833 -21.991 10.458 1 77.34 87 PRO A O 1
ATOM 692 N N . THR A 1 88 ? 9.676 -21.422 11.595 1 79.64 88 THR A N 1
ATOM 693 C CA . THR A 1 88 ? 8.918 -20.716 12.621 1 79.64 88 THR A CA 1
ATOM 694 C C . THR A 1 88 ? 8.382 -19.392 12.083 1 79.64 88 THR A C 1
ATOM 696 O O . THR A 1 88 ? 7.415 -18.846 12.617 1 79.64 88 THR A O 1
ATOM 699 N N . THR A 1 89 ? 8.935 -18.946 11.011 1 83.56 89 THR A N 1
ATOM 700 C CA . THR A 1 89 ? 8.529 -17.65 10.477 1 83.56 89 THR A CA 1
ATOM 701 C C . THR A 1 89 ? 8.01 -17.793 9.049 1 83.56 89 THR A C 1
ATOM 703 O O . THR A 1 89 ? 7.885 -16.801 8.326 1 83.56 89 THR A O 1
ATOM 706 N N . THR A 1 90 ? 7.763 -19.022 8.691 1 82.69 90 THR A N 1
ATOM 707 C CA . THR A 1 90 ? 7.284 -19.272 7.336 1 82.69 90 THR A CA 1
ATOM 708 C C . THR A 1 90 ? 5.838 -19.759 7.355 1 82.69 90 THR A C 1
ATOM 710 O O . THR A 1 90 ? 5.47 -20.595 8.182 1 82.69 90 THR A O 1
ATOM 713 N N . VAL A 1 91 ? 5.05 -19.13 6.546 1 83.74 91 VAL A N 1
ATOM 714 C CA . VAL A 1 91 ? 3.65 -19.52 6.411 1 83.74 91 VAL A CA 1
ATOM 715 C C . VAL A 1 91 ? 3.397 -20.061 5.006 1 83.74 91 VAL A C 1
ATOM 717 O O . VAL A 1 91 ? 3.84 -19.471 4.018 1 83.74 91 VAL A O 1
ATOM 720 N N . HIS A 1 92 ? 2.749 -21.135 4.957 1 81.41 92 HIS A N 1
ATOM 721 C CA . HIS A 1 92 ? 2.39 -21.745 3.681 1 81.41 92 HIS A CA 1
ATOM 722 C C . HIS A 1 92 ? 0.988 -21.33 3.248 1 81.41 92 HIS A C 1
ATOM 724 O O . HIS A 1 92 ? 0.024 -21.504 3.998 1 81.41 92 HIS A O 1
ATOM 730 N N . VAL A 1 93 ? 0.951 -20.737 2.107 1 85.31 93 VAL A N 1
ATOM 731 C CA . VAL A 1 93 ? -0.34 -20.321 1.567 1 85.31 93 VAL A CA 1
ATOM 732 C C . VAL A 1 93 ? -0.469 -20.788 0.119 1 85.31 93 VAL A C 1
ATOM 734 O O . VAL A 1 93 ? 0.495 -20.726 -0.648 1 85.31 93 VAL A O 1
ATOM 737 N N . ASP A 1 94 ? -1.595 -21.269 -0.184 1 88.53 94 ASP A N 1
ATOM 738 C CA . ASP A 1 94 ? -1.864 -21.676 -1.56 1 88.53 94 ASP A CA 1
ATOM 739 C C . ASP A 1 94 ? -2.138 -20.464 -2.448 1 88.53 94 ASP A C 1
ATOM 741 O O . ASP A 1 94 ? -3.199 -19.844 -2.35 1 88.53 94 ASP A O 1
ATOM 745 N N . ALA A 1 95 ? -1.298 -20.229 -3.322 1 88.02 95 ALA A N 1
ATOM 746 C CA . ALA A 1 95 ? -1.372 -19.02 -4.138 1 88.02 95 ALA A CA 1
ATOM 747 C C . ALA A 1 95 ? -2.562 -19.074 -5.092 1 88.02 95 ALA A C 1
ATOM 749 O O . ALA A 1 95 ? -3.005 -18.042 -5.601 1 88.02 95 ALA A O 1
ATOM 750 N N . PHE A 1 96 ? -3.097 -20.265 -5.368 1 90.82 96 PHE A N 1
ATOM 751 C CA . PHE A 1 96 ? -4.289 -20.386 -6.2 1 90.82 96 PHE A CA 1
ATOM 752 C C . PHE A 1 96 ? -5.533 -19.962 -5.429 1 90.82 96 PHE A C 1
ATOM 754 O O . PHE A 1 96 ? -6.393 -19.259 -5.965 1 90.82 96 PHE A O 1
ATOM 761 N N . LEU A 1 97 ? -5.478 -20.377 -4.251 1 90.34 97 LEU A N 1
ATOM 762 C CA . LEU A 1 97 ? -6.674 -20.176 -3.441 1 90.34 97 LEU A CA 1
ATOM 763 C C . LEU A 1 97 ? -6.678 -18.787 -2.811 1 90.34 97 LEU A C 1
ATOM 765 O O . LEU A 1 97 ? -7.741 -18.201 -2.596 1 90.34 97 LEU A O 1
ATOM 769 N N . PHE A 1 98 ? -5.464 -18.356 -2.481 1 87.68 98 PHE A N 1
ATOM 770 C CA . PHE A 1 98 ? -5.404 -17.129 -1.695 1 87.68 98 PHE A CA 1
ATOM 771 C C . PHE A 1 98 ? -4.547 -16.08 -2.393 1 87.68 98 PHE A C 1
ATOM 773 O O . PHE A 1 98 ? -3.333 -16.249 -2.522 1 87.68 98 PHE A O 1
ATOM 780 N N . ASN A 1 99 ? -5.178 -15.078 -2.856 1 84.15 99 ASN A N 1
ATOM 781 C CA . ASN A 1 99 ? -4.422 -13.939 -3.367 1 84.15 99 ASN A CA 1
ATOM 782 C C . ASN A 1 99 ? -4.203 -12.882 -2.289 1 84.15 99 ASN A C 1
ATOM 784 O O . ASN A 1 99 ? -4.638 -13.053 -1.149 1 84.15 99 ASN A O 1
ATOM 788 N N . ASP A 1 100 ? -3.595 -11.889 -2.626 1 81.15 100 ASP A N 1
ATOM 789 C CA . ASP A 1 100 ? -3.217 -10.872 -1.65 1 81.15 100 ASP A CA 1
ATOM 790 C C . ASP A 1 100 ? -4.451 -10.255 -0.995 1 81.15 100 ASP A C 1
ATOM 792 O O . ASP A 1 100 ? -4.444 -9.962 0.203 1 81.15 100 ASP A O 1
ATOM 796 N N . ASP A 1 101 ? -5.431 -10.046 -1.742 1 81.65 101 ASP A N 1
ATOM 797 C CA . ASP A 1 101 ? -6.654 -9.44 -1.224 1 81.65 101 ASP A CA 1
ATOM 798 C C . ASP A 1 101 ? -7.301 -10.329 -0.164 1 81.65 101 ASP A C 1
ATOM 800 O O . ASP A 1 101 ? -7.769 -9.836 0.865 1 81.65 101 ASP A O 1
ATOM 804 N N . VAL A 1 102 ? -7.309 -11.586 -0.515 1 84.85 102 VAL A N 1
ATOM 805 C CA . VAL A 1 102 ? -7.905 -12.533 0.422 1 84.85 102 VAL A CA 1
ATOM 806 C C . VAL A 1 102 ? -7.073 -12.587 1.701 1 84.85 102 VAL A C 1
ATOM 808 O O . VAL A 1 102 ? -7.621 -12.613 2.805 1 84.85 102 VAL A O 1
ATOM 811 N N . ILE A 1 103 ? -5.815 -12.584 1.539 1 86.46 103 ILE A N 1
ATOM 812 C CA . ILE A 1 103 ? -4.92 -12.615 2.69 1 86.46 103 ILE A CA 1
ATOM 813 C C . ILE A 1 103 ? -5.119 -11.357 3.533 1 86.46 103 ILE A C 1
ATOM 815 O O . ILE A 1 103 ? -5.185 -11.429 4.762 1 86.46 103 ILE A O 1
ATOM 819 N N . ASP A 1 104 ? -5.243 -10.274 2.91 1 83.93 104 ASP A N 1
ATOM 820 C CA . ASP A 1 104 ? -5.489 -9.016 3.609 1 83.93 104 ASP A CA 1
ATOM 821 C C . ASP A 1 104 ? -6.76 -9.097 4.452 1 83.93 104 ASP A C 1
ATOM 823 O O . ASP A 1 104 ? -6.775 -8.659 5.604 1 83.93 104 ASP A O 1
ATOM 827 N N . ASN A 1 105 ? -7.736 -9.582 3.813 1 85.28 105 ASN A N 1
ATOM 828 C CA . ASN A 1 105 ? -9.004 -9.724 4.521 1 85.28 105 ASN A CA 1
ATOM 829 C C . ASN A 1 105 ? -8.869 -10.64 5.734 1 85.28 105 ASN A C 1
ATOM 831 O O . ASN A 1 105 ? -9.444 -10.368 6.79 1 85.28 105 ASN A O 1
ATOM 835 N N . LEU A 1 106 ? -8.128 -11.686 5.563 1 85.99 106 LEU A N 1
ATOM 836 C CA . LEU A 1 106 ? -7.91 -12.616 6.666 1 85.99 106 LEU A CA 1
ATOM 837 C C . LEU A 1 106 ? -7.123 -11.951 7.79 1 85.99 106 LEU A C 1
ATOM 839 O O . LEU A 1 106 ? -7.381 -12.204 8.969 1 85.99 106 LEU A O 1
ATOM 843 N N . CYS A 1 107 ? -6.165 -11.179 7.441 1 85.01 107 CYS A N 1
ATOM 844 C CA . CYS A 1 107 ? -5.382 -10.442 8.427 1 85.01 107 CYS A CA 1
ATOM 845 C C . CYS A 1 107 ? -6.252 -9.437 9.173 1 85.01 107 CYS A C 1
ATOM 847 O O . CYS A 1 107 ? -6.152 -9.309 10.395 1 85.01 107 CYS A O 1
ATOM 849 N N . ASP A 1 108 ? -7.088 -8.748 8.419 1 83.53 108 ASP A N 1
ATOM 850 C CA . ASP A 1 108 ? -8.006 -7.776 9.006 1 83.53 108 ASP A CA 1
ATOM 851 C C . ASP A 1 108 ? -8.951 -8.445 10.001 1 83.53 108 ASP A C 1
ATOM 853 O O . ASP A 1 108 ? -9.315 -7.848 11.017 1 83.53 108 ASP A O 1
ATOM 857 N N . ASP A 1 109 ? -9.242 -9.714 9.705 1 84.72 109 ASP A N 1
ATOM 858 C CA . ASP A 1 109 ? -10.154 -10.476 10.552 1 84.72 109 ASP A CA 1
ATOM 859 C C . ASP A 1 109 ? -9.407 -11.136 11.709 1 84.72 109 ASP A C 1
ATOM 861 O O . ASP A 1 109 ? -10.016 -11.799 12.551 1 84.72 109 ASP A O 1
ATOM 865 N N . GLY A 1 110 ? -8.126 -10.991 11.716 1 81.64 110 GLY A N 1
ATOM 866 C CA . GLY A 1 110 ? -7.321 -11.549 12.792 1 81.64 110 GLY A CA 1
ATOM 867 C C . GLY A 1 110 ? -7.057 -13.034 12.631 1 81.64 110 GLY A C 1
ATOM 868 O O . GLY A 1 110 ? -6.603 -13.694 13.568 1 81.64 110 GLY A O 1
ATOM 869 N N . LYS A 1 111 ? -7.284 -13.594 11.505 1 84.46 111 LYS A N 1
ATOM 870 C CA . LYS A 1 111 ? -7.137 -15.028 11.274 1 84.46 111 LYS A CA 1
ATOM 871 C C . LYS A 1 111 ? -5.737 -15.363 10.767 1 84.46 111 LYS A C 1
ATOM 873 O O . LYS A 1 111 ? -5.318 -16.521 10.804 1 84.46 111 LYS A O 1
ATOM 878 N N . MET A 1 112 ? -5.041 -14.365 10.29 1 85.38 112 MET A N 1
ATOM 879 C CA . MET A 1 112 ? -3.687 -14.531 9.771 1 85.38 112 MET A CA 1
ATOM 880 C C . MET A 1 112 ? -2.846 -13.286 10.037 1 85.38 112 MET A C 1
ATOM 882 O O . MET A 1 112 ? -3.387 -12.209 10.291 1 85.38 112 MET A O 1
ATOM 886 N N . SER A 1 113 ? -1.605 -13.477 10.135 1 88.33 113 SER A N 1
ATOM 887 C CA . SER A 1 113 ? -0.692 -12.357 10.336 1 88.33 113 SER A CA 1
ATOM 888 C C . SER A 1 113 ? 0.385 -12.321 9.257 1 88.33 113 SER A C 1
ATOM 890 O O . SER A 1 113 ? 0.784 -13.365 8.736 1 88.33 113 SER A O 1
ATOM 892 N N . ARG A 1 114 ? 0.825 -11.177 8.89 1 89.62 114 ARG A N 1
ATOM 893 C CA . ARG A 1 114 ? 1.897 -11.014 7.914 1 89.62 114 ARG A CA 1
ATOM 894 C C . ARG A 1 114 ? 3.23 -10.747 8.604 1 89.62 114 ARG A C 1
ATOM 896 O O . ARG A 1 114 ? 4.278 -10.725 7.955 1 89.62 114 ARG A O 1
ATOM 903 N N . ASN A 1 115 ? 3.153 -10.578 9.886 1 92.02 115 ASN A N 1
ATOM 904 C CA . ASN A 1 115 ? 4.344 -10.197 10.639 1 92.02 115 ASN A CA 1
ATOM 905 C C . ASN A 1 115 ? 4.472 -11.002 11.93 1 92.02 115 ASN A C 1
ATOM 907 O O . ASN A 1 115 ? 3.526 -11.673 12.344 1 92.02 115 ASN A O 1
ATOM 911 N N . TYR A 1 116 ? 5.68 -11.088 12.479 1 92.31 116 TYR A N 1
ATOM 912 C CA . TYR A 1 116 ? 5.93 -11.73 13.764 1 92.31 116 TYR A CA 1
ATOM 913 C C . TYR A 1 116 ? 6.911 -10.915 14.599 1 92.31 116 TYR A C 1
ATOM 915 O O . TYR A 1 116 ? 7.646 -10.081 14.065 1 92.31 116 TYR A O 1
ATOM 923 N N . CYS A 1 117 ? 6.855 -11.116 15.947 1 93.54 117 CYS A N 1
ATOM 924 C CA . CYS A 1 117 ? 7.749 -10.438 16.879 1 93.54 117 CYS A CA 1
ATOM 925 C C . CYS A 1 117 ? 9.109 -11.123 16.926 1 93.54 117 CYS A C 1
ATOM 927 O O . CYS A 1 117 ? 9.193 -12.328 17.172 1 93.54 117 CYS A O 1
ATOM 929 N N . GLN A 1 118 ? 10.135 -10.468 16.781 1 90.53 118 GLN A N 1
ATOM 930 C CA . GLN A 1 118 ? 11.479 -11.035 16.802 1 90.53 118 GLN A CA 1
ATOM 931 C C . GLN A 1 118 ? 11.871 -11.47 18.211 1 90.53 118 GLN A C 1
ATOM 933 O O . GLN A 1 118 ? 12.732 -12.336 18.382 1 90.53 118 GLN A O 1
ATOM 938 N N . GLN A 1 119 ? 11.262 -10.867 19.162 1 90.55 119 GLN A N 1
ATOM 939 C CA . GLN A 1 119 ? 11.644 -11.113 20.549 1 90.55 119 GLN A CA 1
ATOM 940 C C . GLN A 1 119 ? 10.936 -12.345 21.105 1 90.55 119 GLN A C 1
ATOM 942 O O . GLN A 1 119 ? 11.571 -13.215 21.703 1 90.55 119 GLN A O 1
ATOM 947 N N . CYS A 1 120 ? 9.637 -12.476 20.933 1 92.96 120 CYS A N 1
ATOM 948 C CA . CYS A 1 120 ? 8.917 -13.574 21.568 1 92.96 120 CYS A CA 1
ATOM 949 C C . CYS A 1 120 ? 8.372 -14.544 20.527 1 92.96 120 CYS A C 1
ATOM 951 O O . CYS A 1 120 ? 7.855 -15.608 20.873 1 92.96 120 CYS A O 1
ATOM 953 N N . GLY A 1 121 ? 8.371 -14.237 19.228 1 90.29 121 GLY A N 1
ATOM 954 C CA . GLY A 1 121 ? 7.942 -15.117 18.153 1 90.29 121 GLY A CA 1
ATOM 955 C C . GLY A 1 121 ? 6.448 -15.06 17.896 1 90.29 121 GLY A C 1
ATOM 956 O O . GLY A 1 121 ? 5.945 -15.712 16.979 1 90.29 121 GLY A O 1
ATOM 957 N N . SER A 1 122 ? 5.799 -14.155 18.67 1 91.08 122 SER A N 1
ATOM 958 C CA . SER A 1 122 ? 4.347 -14.06 18.551 1 91.08 122 SER A CA 1
ATOM 959 C C . SER A 1 122 ? 3.94 -13.48 17.201 1 91.08 122 SER A C 1
ATOM 961 O O . SER A 1 122 ? 4.644 -12.636 16.644 1 91.08 122 SER A O 1
ATOM 963 N N . LYS A 1 123 ? 2.757 -13.9 16.666 1 91 123 LYS A N 1
ATOM 964 C CA . LYS A 1 123 ? 2.221 -13.39 15.407 1 91 123 LYS A CA 1
ATOM 965 C C . LYS A 1 123 ? 1.048 -12.445 15.652 1 91 123 LYS A C 1
ATOM 967 O O . LYS A 1 123 ? 0.353 -12.054 14.712 1 91 123 LYS A O 1
ATOM 972 N N . GLU A 1 124 ? 0.846 -12.153 16.903 1 90.73 124 GLU A N 1
ATOM 973 C CA . GLU A 1 124 ? -0.172 -11.167 17.25 1 90.73 124 GLU A CA 1
ATOM 974 C C . GLU A 1 124 ? 0.393 -9.75 17.203 1 90.73 124 GLU A C 1
ATOM 976 O O . GLU A 1 124 ? 0.809 -9.208 18.229 1 90.73 124 GLU A O 1
ATOM 981 N N . ILE A 1 125 ? 0.346 -9.143 16.058 1 91.54 125 ILE A N 1
ATOM 982 C CA . ILE A 1 125 ? 0.975 -7.852 15.805 1 91.54 125 ILE A CA 1
ATOM 983 C C . ILE A 1 125 ? -0.098 -6.787 15.593 1 91.54 125 ILE A C 1
ATOM 985 O O . ILE A 1 125 ? -1.11 -7.038 14.935 1 91.54 125 ILE A O 1
ATOM 989 N N . SER A 1 126 ? 0.039 -5.651 16.196 1 89.28 126 SER A N 1
ATOM 990 C CA . SER A 1 126 ? -0.884 -4.532 16.038 1 89.28 126 SER A CA 1
ATOM 991 C C . SER A 1 126 ? -0.145 -3.256 15.649 1 89.28 126 SER A C 1
ATOM 993 O O . SER A 1 126 ? 1.032 -3.089 15.977 1 89.28 126 SER A O 1
ATOM 995 N N . PRO A 1 127 ? -0.818 -2.423 14.874 1 88.64 127 PRO A N 1
ATOM 996 C CA . PRO A 1 127 ? -0.171 -1.165 14.494 1 88.64 127 PRO A CA 1
ATOM 997 C C . PRO A 1 127 ? 0.003 -0.212 15.674 1 88.64 127 PRO A C 1
ATOM 999 O O . PRO A 1 127 ? -0.834 -0.185 16.58 1 88.64 127 PRO A O 1
ATOM 1002 N N . LEU A 1 128 ? 1.069 0.516 15.624 1 88.55 128 LEU A N 1
ATOM 1003 C CA . LEU A 1 128 ? 1.258 1.617 16.562 1 88.55 128 LEU A CA 1
ATOM 1004 C C . LEU A 1 128 ? 0.386 2.809 16.183 1 88.55 128 LEU A C 1
ATOM 1006 O O . LEU A 1 128 ? 0.006 2.962 15.02 1 88.55 128 LEU A O 1
ATOM 1010 N N . THR A 1 129 ? 0.055 3.559 17.242 1 83.94 129 THR A N 1
ATOM 1011 C CA . THR A 1 129 ? -0.676 4.798 17 1 83.94 129 THR A CA 1
ATOM 1012 C C . THR A 1 129 ? 0.285 5.976 16.868 1 83.94 129 THR A C 1
ATOM 1014 O O . THR A 1 129 ? 1.106 6.216 17.756 1 83.94 129 THR A O 1
ATOM 1017 N N . PHE A 1 130 ? 0.181 6.615 15.754 1 82.85 130 PHE A N 1
ATOM 1018 C CA . PHE A 1 130 ? 1.023 7.786 15.538 1 82.85 130 PHE A CA 1
ATOM 1019 C C . PHE A 1 130 ? 0.255 9.068 15.836 1 82.85 130 PHE A C 1
ATOM 1021 O O . PHE A 1 130 ? -0.851 9.268 15.33 1 82.85 130 PHE A O 1
ATOM 1028 N N . ILE A 1 131 ? 0.767 9.823 16.651 1 80.38 131 ILE A N 1
ATOM 1029 C CA . ILE A 1 131 ? 0.168 11.109 16.989 1 80.38 131 ILE A CA 1
ATOM 1030 C C . ILE A 1 131 ? 1.123 12.239 16.613 1 80.38 131 ILE A C 1
ATOM 1032 O O . ILE A 1 131 ? 2.341 12.102 16.751 1 80.38 131 ILE A O 1
ATOM 1036 N N . THR A 1 132 ? 0.602 13.254 16.097 1 82.34 132 THR A N 1
ATOM 1037 C CA . THR A 1 132 ? 1.405 14.418 15.739 1 82.34 132 THR A CA 1
ATOM 1038 C C . THR A 1 132 ? 0.88 15.672 16.434 1 82.34 132 THR A C 1
ATOM 1040 O O . THR A 1 132 ? -0.317 15.78 16.708 1 82.34 132 THR A O 1
ATOM 1043 N N . HIS A 1 133 ? 1.825 16.507 16.777 1 78.68 133 HIS A N 1
ATOM 1044 C CA . HIS A 1 133 ? 1.468 17.785 17.384 1 78.68 133 HIS A CA 1
ATOM 1045 C C . HIS A 1 133 ? 1.776 18.946 16.444 1 78.68 133 HIS A C 1
ATOM 1047 O O . HIS A 1 133 ? 1.738 20.108 16.853 1 78.68 133 HIS A O 1
ATOM 1053 N N . SER A 1 134 ? 2.122 18.564 15.287 1 86.93 134 SER A N 1
ATOM 1054 C CA . SER A 1 134 ? 2.471 19.595 14.315 1 86.93 134 SER A CA 1
ATOM 1055 C C . SER A 1 134 ? 1.624 19.474 13.052 1 86.93 134 SER A C 1
ATOM 1057 O O . SER A 1 134 ? 1.153 18.385 12.717 1 86.93 134 SER A O 1
ATOM 1059 N N . ALA A 1 135 ? 1.454 20.574 12.506 1 90.53 135 ALA A N 1
ATOM 1060 C CA . ALA A 1 135 ? 0.757 20.582 11.223 1 90.53 135 ALA A CA 1
ATOM 1061 C C . ALA A 1 135 ? 1.639 20.01 10.116 1 90.53 135 ALA A C 1
ATOM 1063 O O . ALA A 1 135 ? 2.844 20.27 10.077 1 90.53 135 ALA A O 1
ATOM 1064 N N . SER A 1 136 ? 1.066 19.227 9.337 1 89.64 136 SER A N 1
ATOM 1065 C CA . SER A 1 136 ? 1.786 18.696 8.184 1 89.64 136 SER A CA 1
ATOM 1066 C C . SER A 1 136 ? 1.921 19.746 7.086 1 89.64 136 SER A C 1
ATOM 1068 O O . SER A 1 136 ? 1.253 20.781 7.124 1 89.64 136 SER A O 1
ATOM 1070 N N . VAL A 1 137 ? 2.753 19.454 6.122 1 90.08 137 VAL A N 1
ATOM 1071 C CA . VAL A 1 137 ? 2.927 20.345 4.98 1 90.08 137 VAL A CA 1
ATOM 1072 C C . VAL A 1 137 ? 1.605 20.485 4.228 1 90.08 137 VAL A C 1
ATOM 1074 O O . VAL A 1 137 ? 1.244 21.581 3.793 1 90.08 137 VAL A O 1
ATOM 1077 N N . LYS A 1 138 ? 0.95 19.358 4.143 1 86.86 138 LYS A N 1
ATOM 1078 C CA . LYS A 1 138 ? -0.348 19.353 3.476 1 86.86 138 LYS A CA 1
ATOM 1079 C C . LYS A 1 138 ? -1.335 20.277 4.184 1 86.86 138 LYS A C 1
ATOM 1081 O O . LYS A 1 138 ? -2.054 21.039 3.535 1 86.86 138 LYS A O 1
ATOM 1086 N N . GLN A 1 139 ? -1.335 20.208 5.402 1 90.64 139 GLN A N 1
ATOM 1087 C CA . GLN A 1 139 ? -2.239 21.027 6.204 1 90.64 139 GLN A CA 1
ATOM 1088 C C . GLN A 1 139 ? -1.89 22.508 6.087 1 90.64 139 GLN A C 1
ATOM 1090 O O . GLN A 1 139 ? -2.779 23.353 5.964 1 90.64 139 GLN A O 1
ATOM 1095 N N . ILE A 1 140 ? -0.633 22.771 6.116 1 93.61 140 ILE A N 1
ATOM 1096 C CA . ILE A 1 140 ? -0.152 24.147 6.038 1 93.61 140 ILE A CA 1
ATOM 1097 C C . ILE A 1 140 ? -0.551 24.757 4.696 1 93.61 140 ILE A C 1
ATOM 1099 O O . ILE A 1 140 ? -1.079 25.871 4.646 1 93.61 140 ILE A O 1
ATOM 1103 N N . LYS A 1 141 ? -0.322 24.046 3.685 1 89.91 141 LYS A N 1
ATOM 1104 C CA . LYS A 1 141 ? -0.682 24.525 2.353 1 89.91 141 LYS A CA 1
ATOM 1105 C C . LYS A 1 141 ? -2.19 24.722 2.229 1 89.91 141 LYS A C 1
ATOM 1107 O O . LYS A 1 141 ? -2.646 25.7 1.633 1 89.91 141 LYS A O 1
ATOM 1112 N N . TYR A 1 142 ? -2.879 23.804 2.786 1 90.45 142 TYR A N 1
ATOM 1113 C CA . TYR A 1 142 ? -4.333 23.906 2.746 1 90.45 142 TYR A CA 1
ATOM 1114 C C . TYR A 1 142 ? -4.812 25.162 3.464 1 90.45 142 TYR A C 1
ATOM 1116 O O . TYR A 1 142 ? -5.636 25.911 2.934 1 90.45 142 TYR A O 1
ATOM 1124 N N . MET A 1 143 ? -4.295 25.425 4.649 1 94.7 143 MET A N 1
ATOM 1125 C CA . MET A 1 143 ? -4.714 26.552 5.479 1 94.7 143 MET A CA 1
ATOM 1126 C C . MET A 1 143 ? -4.493 27.874 4.752 1 94.7 143 MET A C 1
ATOM 1128 O O . MET A 1 143 ? -5.408 28.693 4.653 1 94.7 143 MET A O 1
ATOM 1132 N N . PHE A 1 144 ? -3.355 28.023 4.142 1 94.79 144 PHE A N 1
ATOM 1133 C CA . PHE A 1 144 ? -2.962 29.36 3.716 1 94.79 144 PHE A CA 1
ATOM 1134 C C . PHE A 1 144 ? -3.238 29.558 2.23 1 94.79 144 PHE A C 1
ATOM 1136 O O . PHE A 1 144 ? -3.49 30.679 1.784 1 94.79 144 PHE A O 1
ATOM 1143 N N . ARG A 1 145 ? -3.336 28.485 1.491 1 88.43 145 ARG A N 1
ATOM 1144 C CA . ARG A 1 145 ? -3.559 28.641 0.057 1 88.43 145 ARG A CA 1
ATOM 1145 C C . ARG A 1 145 ? -5.042 28.528 -0.282 1 88.43 145 ARG A C 1
ATOM 1147 O O . ARG A 1 145 ? -5.492 29.049 -1.304 1 88.43 145 ARG A O 1
ATOM 1154 N N . HIS A 1 146 ? -5.753 27.858 0.543 1 89.07 146 HIS A N 1
ATOM 1155 C CA . HIS A 1 146 ? -7.092 27.512 0.079 1 89.07 146 HIS A CA 1
ATOM 1156 C C . HIS A 1 146 ? -8.15 27.911 1.103 1 89.07 146 HIS A C 1
ATOM 1158 O O . HIS A 1 146 ? -9.224 28.394 0.736 1 89.07 146 HIS A O 1
ATOM 1164 N N . LEU A 1 147 ? -7.908 27.721 2.293 1 93.69 147 LEU A N 1
ATOM 1165 C CA . LEU A 1 147 ? -8.934 27.841 3.324 1 93.69 147 LEU A CA 1
ATOM 1166 C C . LEU A 1 147 ? -9.126 29.298 3.733 1 93.69 147 LEU A C 1
ATOM 1168 O O . LEU A 1 147 ? -10.254 29.796 3.761 1 93.69 147 LEU A O 1
ATOM 1172 N N . LEU A 1 148 ? -8.007 29.988 3.999 1 95.93 148 LEU A N 1
ATOM 1173 C CA . LEU A 1 148 ? -8.065 31.36 4.493 1 95.93 148 LEU A CA 1
ATOM 1174 C C . LEU A 1 148 ? -8.196 32.348 3.339 1 95.93 148 LEU A C 1
ATOM 1176 O O . LEU A 1 148 ? -7.697 32.096 2.24 1 95.93 148 LEU A O 1
ATOM 1180 N N . PRO A 1 149 ? -8.826 33.425 3.555 1 93.24 149 PRO A N 1
ATOM 1181 C CA . PRO A 1 149 ? -8.87 34.481 2.54 1 93.24 149 PRO A CA 1
ATOM 1182 C C . PRO A 1 149 ? -7.532 35.198 2.376 1 93.24 149 PRO A C 1
ATOM 1184 O O . PRO A 1 149 ? -6.538 34.808 2.994 1 93.24 149 PRO A O 1
ATOM 1187 N N . ASP A 1 150 ? -7.546 36.143 1.526 1 94.52 150 ASP A N 1
ATOM 1188 C CA . ASP A 1 150 ? -6.345 36.952 1.346 1 94.52 150 ASP A CA 1
ATOM 1189 C C . ASP A 1 150 ? -5.927 37.614 2.657 1 94.52 150 ASP A C 1
ATOM 1191 O O . ASP A 1 150 ? -6.735 38.281 3.308 1 94.52 150 ASP A O 1
ATOM 1195 N N . LEU A 1 151 ? -4.661 37.413 3.031 1 95.51 151 LEU A N 1
ATOM 1196 C CA . LEU A 1 151 ? -4.199 37.857 4.342 1 95.51 151 LEU A CA 1
ATOM 1197 C C . LEU A 1 151 ? -3.318 39.095 4.217 1 95.51 151 LEU A C 1
ATOM 1199 O O . LEU A 1 151 ? -2.643 39.48 5.174 1 95.51 151 LEU A O 1
ATOM 1203 N N . ARG A 1 152 ? -3.303 39.809 3.015 1 91.65 152 ARG A N 1
ATOM 1204 C CA . ARG A 1 152 ? -2.531 41.037 2.851 1 91.65 152 ARG A CA 1
ATOM 1205 C C . ARG A 1 152 ? -2.933 42.08 3.889 1 91.65 152 ARG A C 1
ATOM 1207 O O . ARG A 1 152 ? -4.115 42.398 4.031 1 91.65 152 ARG A O 1
ATOM 1214 N N . GLY A 1 153 ? -1.939 42.443 4.676 1 95.03 153 GLY A N 1
ATOM 1215 C CA . GLY A 1 153 ? -2.167 43.455 5.696 1 95.03 153 GLY A CA 1
ATOM 1216 C C . GLY A 1 153 ? -2.74 42.889 6.981 1 95.03 153 GLY A C 1
ATOM 1217 O O . GLY A 1 153 ? -3.085 43.639 7.896 1 95.03 153 GLY A O 1
ATOM 1218 N N . LYS A 1 154 ? -2.874 41.659 7.05 1 96.99 154 LYS A N 1
ATOM 1219 C CA . LYS A 1 154 ? -3.469 41.016 8.218 1 96.99 154 LYS A CA 1
ATOM 1220 C C . LYS A 1 154 ? -2.396 40.414 9.12 1 96.99 154 LYS A C 1
ATOM 1222 O O . LYS A 1 154 ? -1.259 40.21 8.69 1 96.99 154 LYS A O 1
ATOM 1227 N N . ALA A 1 155 ? -2.771 40.214 10.34 1 97.88 155 ALA A N 1
ATOM 1228 C CA . ALA A 1 155 ? -1.872 39.643 11.339 1 97.88 155 ALA A CA 1
ATOM 1229 C C . ALA A 1 155 ? -2.31 38.234 11.73 1 97.88 155 ALA A C 1
ATOM 1231 O O . ALA A 1 155 ? -3.497 37.987 11.957 1 97.88 155 ALA A O 1
ATOM 1232 N N . VAL A 1 156 ? -1.327 37.318 11.734 1 98.13 156 VAL A N 1
ATOM 1233 C CA . VAL A 1 156 ? -1.589 35.918 12.051 1 98.13 156 VAL A CA 1
ATOM 1234 C C . VAL A 1 156 ? -0.843 35.528 13.325 1 98.13 156 VAL A C 1
ATOM 1236 O O . VAL A 1 156 ? 0.334 35.861 13.49 1 98.13 156 VAL A O 1
ATOM 1239 N N . LEU A 1 157 ? -1.532 34.823 14.253 1 97.54 157 LEU A N 1
ATOM 1240 C CA . LEU A 1 157 ? -0.926 34.317 15.48 1 97.54 157 LEU A CA 1
ATOM 1241 C C . LEU A 1 157 ? -0.982 32.794 15.525 1 97.54 157 LEU A C 1
ATOM 1243 O O . LEU A 1 157 ? -2.048 32.202 15.342 1 97.54 157 LEU A O 1
ATOM 1247 N N . ASP A 1 158 ? 0.132 32.197 15.721 1 97.11 158 ASP A N 1
ATOM 1248 C CA . ASP A 1 158 ? 0.224 30.76 15.958 1 97.11 158 ASP A CA 1
ATOM 1249 C C . ASP A 1 158 ? 0.493 30.462 17.431 1 97.11 158 ASP A C 1
ATOM 1251 O O . ASP A 1 158 ? 1.578 30.75 17.94 1 97.11 158 ASP A O 1
ATOM 1255 N N . VAL A 1 159 ? -0.478 29.843 18.086 1 93.29 159 VAL A N 1
ATOM 1256 C CA . VAL A 1 159 ? -0.338 29.496 19.497 1 93.29 159 VAL A CA 1
ATOM 1257 C C . VAL A 1 159 ? 0.347 28.138 19.629 1 93.29 159 VAL A C 1
ATOM 1259 O O . VAL A 1 159 ? -0.186 27.12 19.181 1 93.29 159 VAL A O 1
ATOM 1262 N N . GLY A 1 160 ? 1.488 28.108 20.275 1 90.28 160 GLY A N 1
ATOM 1263 C CA . GLY A 1 160 ? 2.274 26.885 20.315 1 90.28 160 GLY A CA 1
ATOM 1264 C C . GLY A 1 160 ? 2.935 26.558 18.99 1 90.28 160 GLY A C 1
ATOM 1265 O O . GLY A 1 160 ? 2.622 25.54 18.368 1 90.28 160 GLY A O 1
ATOM 1266 N N . SER A 1 161 ? 3.918 27.314 18.639 1 92.05 161 SER A N 1
ATOM 1267 C CA . SER A 1 161 ? 4.444 27.261 17.278 1 92.05 161 SER A CA 1
ATOM 1268 C C . SER A 1 161 ? 5.415 26.098 17.106 1 92.05 161 SER A C 1
ATOM 1270 O O . SER A 1 161 ? 5.748 25.722 15.98 1 92.05 161 SER A O 1
ATOM 1272 N N . ARG A 1 162 ? 5.95 25.497 18.201 1 89.72 162 ARG A N 1
ATOM 1273 C CA . ARG A 1 162 ? 6.822 24.327 18.176 1 89.72 162 ARG A CA 1
ATOM 1274 C C . ARG A 1 162 ? 7.933 24.494 17.144 1 89.72 162 ARG A C 1
ATOM 1276 O O . ARG A 1 162 ? 8.743 25.418 17.24 1 89.72 162 ARG A O 1
ATOM 1283 N N . THR A 1 163 ? 7.845 23.802 15.977 1 90.81 163 THR A N 1
ATOM 1284 C CA . THR A 1 163 ? 8.91 23.825 14.981 1 90.81 163 THR A CA 1
ATOM 1285 C C . THR A 1 163 ? 8.72 24.989 14.012 1 90.81 163 THR A C 1
ATOM 1287 O O . THR A 1 163 ? 9.577 25.243 13.163 1 90.81 163 THR A O 1
ATOM 1290 N N . GLY A 1 164 ? 7.671 25.725 14.139 1 94.64 164 GLY A N 1
ATOM 1291 C CA . GLY A 1 164 ? 7.454 26.924 13.345 1 94.64 164 GLY A CA 1
ATOM 1292 C C . GLY A 1 164 ? 6.767 26.648 12.022 1 94.64 164 GLY A C 1
ATOM 1293 O O . GLY A 1 164 ? 6.721 27.515 11.147 1 94.64 164 GLY A O 1
ATOM 1294 N N . ALA A 1 165 ? 6.205 25.463 11.849 1 94.82 165 ALA A N 1
ATOM 1295 C CA . ALA A 1 165 ? 5.605 25.03 10.59 1 94.82 165 ALA A CA 1
ATOM 1296 C C . ALA A 1 165 ? 4.568 26.038 10.101 1 94.82 165 ALA A C 1
ATOM 1298 O O . ALA A 1 165 ? 4.583 26.438 8.935 1 94.82 165 ALA A O 1
ATOM 1299 N N . VAL A 1 166 ? 3.765 26.471 10.983 1 97.08 166 VAL A N 1
ATOM 1300 C CA . VAL A 1 166 ? 2.679 27.38 10.633 1 97.08 166 VAL A CA 1
ATOM 1301 C C . VAL A 1 166 ? 3.25 28.744 10.251 1 97.08 166 VAL A C 1
ATOM 1303 O O . VAL A 1 166 ? 2.757 29.393 9.326 1 97.08 166 VAL A O 1
ATOM 1306 N N . LEU A 1 167 ? 4.307 29.185 10.939 1 98.1 167 LEU A N 1
ATOM 1307 C CA . LEU A 1 167 ? 4.935 30.472 10.657 1 98.1 167 LEU A CA 1
ATOM 1308 C C . LEU A 1 167 ? 5.531 30.489 9.253 1 98.1 167 LEU A C 1
ATOM 1310 O O . LEU A 1 167 ? 5.309 31.433 8.491 1 98.1 167 LEU A O 1
ATOM 1314 N N . TYR A 1 168 ? 6.264 29.429 8.963 1 97.84 168 TYR A N 1
ATOM 1315 C CA . TYR A 1 168 ? 6.877 29.333 7.643 1 97.84 168 TYR A CA 1
ATOM 1316 C C . TYR A 1 168 ? 5.815 29.285 6.551 1 97.84 168 TYR A C 1
ATOM 1318 O O . TYR A 1 168 ? 5.957 29.931 5.51 1 97.84 168 TYR A O 1
ATOM 1326 N N . GLY A 1 169 ? 4.812 28.497 6.798 1 96.56 169 GLY A N 1
ATOM 1327 C CA . GLY A 1 169 ? 3.721 28.405 5.84 1 96.56 169 GLY A CA 1
ATOM 1328 C C . GLY A 1 169 ? 3.022 29.73 5.604 1 96.56 169 GLY A C 1
ATOM 1329 O O . GLY A 1 169 ? 2.77 30.11 4.458 1 96.56 169 GLY A O 1
ATOM 1330 N N . ALA A 1 170 ? 2.729 30.414 6.692 1 97.36 170 ALA A N 1
ATOM 1331 C CA . ALA A 1 170 ? 2.087 31.721 6.573 1 97.36 170 ALA A CA 1
ATOM 1332 C C . ALA A 1 170 ? 2.95 32.684 5.764 1 97.36 170 ALA A C 1
ATOM 1334 O O . ALA A 1 170 ? 2.435 33.462 4.957 1 97.36 170 ALA A O 1
ATOM 1335 N N . TYR A 1 171 ? 4.186 32.643 5.995 1 97.62 171 TYR A N 1
ATOM 1336 C CA . TYR A 1 171 ? 5.116 33.528 5.303 1 97.62 171 TYR A CA 1
ATOM 1337 C C . TYR A 1 171 ? 5.167 33.21 3.813 1 97.62 171 TYR A C 1
ATOM 1339 O O . TYR A 1 171 ? 5.102 34.113 2.976 1 97.62 171 TYR A O 1
ATOM 1347 N N . LEU A 1 172 ? 5.247 31.971 3.483 1 95.83 172 LEU A N 1
ATOM 1348 C CA . LEU A 1 172 ? 5.542 31.537 2.122 1 95.83 172 LEU A CA 1
ATOM 1349 C C . LEU A 1 172 ? 4.273 31.495 1.278 1 95.83 172 LEU A C 1
ATOM 1351 O O . LEU A 1 172 ? 4.326 31.687 0.061 1 95.83 172 LEU A O 1
ATOM 1355 N N . PHE A 1 173 ? 3.115 31.302 1.95 1 94.39 173 PHE A N 1
ATOM 1356 C CA . PHE A 1 173 ? 1.928 31.003 1.158 1 94.39 173 PHE A CA 1
ATOM 1357 C C . PHE A 1 173 ? 0.855 32.064 1.369 1 94.39 173 PHE A C 1
ATOM 1359 O O . PHE A 1 173 ? -0.278 31.909 0.91 1 94.39 173 PHE A O 1
ATOM 1366 N N . SER A 1 174 ? 1.133 33.098 2.072 1 94.53 174 SER A N 1
ATOM 1367 C CA . SER A 1 174 ? 0.159 34.167 2.27 1 94.53 174 SER A CA 1
ATOM 1368 C C . SER A 1 174 ? 0.833 35.535 2.277 1 94.53 174 SER A C 1
ATOM 1370 O O . SER A 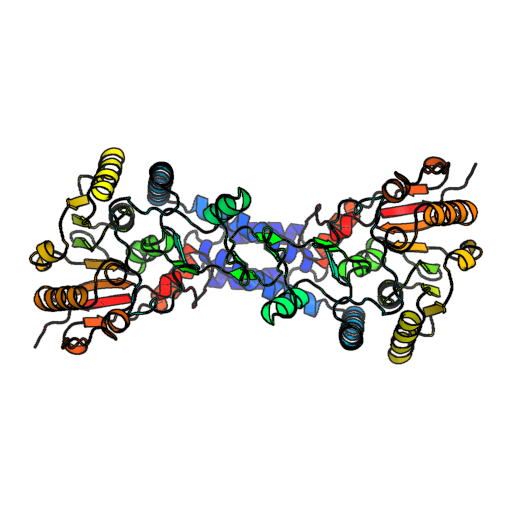1 174 ? 2.062 35.627 2.298 1 94.53 174 SER A O 1
ATOM 1372 N N . GLY A 1 175 ? 0.028 36.514 2.186 1 94.6 175 GLY A N 1
ATOM 1373 C CA . GLY A 1 175 ? 0.524 37.88 2.233 1 94.6 175 GLY A CA 1
ATOM 1374 C C . GLY A 1 175 ? 0.421 38.505 3.611 1 94.6 175 GLY A C 1
ATOM 1375 O O . GLY A 1 175 ? 0.419 39.731 3.743 1 94.6 175 GLY A O 1
ATOM 1376 N N . ALA A 1 176 ? 0.342 37.709 4.62 1 96.55 176 ALA A N 1
ATOM 1377 C CA . ALA A 1 176 ? 0.212 38.247 5.972 1 96.55 176 ALA A CA 1
ATOM 1378 C C . ALA A 1 176 ? 1.371 39.182 6.304 1 96.55 176 ALA A C 1
ATOM 1380 O O . ALA A 1 176 ? 2.535 38.843 6.076 1 96.55 176 ALA A O 1
ATOM 1381 N N . SER A 1 177 ? 1.082 40.311 6.79 1 96.49 177 SER A N 1
ATOM 1382 C CA . SER A 1 177 ? 2.096 41.331 7.039 1 96.49 177 SER A CA 1
ATOM 1383 C C . SER A 1 177 ? 2.808 41.089 8.366 1 96.49 177 SER A C 1
ATOM 1385 O O . SER A 1 177 ? 3.952 41.513 8.548 1 96.49 177 SER A O 1
ATOM 1387 N N . LYS A 1 178 ? 2.055 40.487 9.308 1 97.96 178 LYS A N 1
ATOM 1388 C CA . LYS A 1 178 ? 2.612 40.171 10.62 1 97.96 178 LYS A CA 1
ATOM 1389 C C . LYS A 1 178 ? 2.277 38.739 11.028 1 97.96 178 LYS A C 1
ATOM 1391 O O . LYS A 1 178 ? 1.108 38.348 11.039 1 97.96 178 LYS A O 1
ATOM 1396 N N . ILE A 1 179 ? 3.303 38.007 11.281 1 98.51 179 ILE A N 1
ATOM 1397 C CA . ILE A 1 179 ? 3.172 36.612 11.685 1 98.51 179 ILE A CA 1
ATOM 1398 C C . ILE A 1 179 ? 3.889 36.39 13.015 1 98.51 179 ILE A C 1
ATOM 1400 O O . ILE A 1 179 ? 5.102 36.588 13.115 1 98.51 179 ILE A O 1
ATOM 1404 N N . VAL A 1 180 ? 3.148 35.978 14.004 1 98.25 180 VAL A N 1
ATOM 1405 C CA . VAL A 1 180 ? 3.731 35.827 15.333 1 98.25 180 VAL A CA 1
ATOM 1406 C C . VAL A 1 180 ? 3.528 34.397 15.828 1 98.25 180 VAL A C 1
ATOM 1408 O O . VAL A 1 180 ? 2.436 33.838 15.699 1 98.25 180 VAL A O 1
ATOM 1411 N N . GLY A 1 181 ? 4.532 33.772 16.3 1 97.45 181 GLY A N 1
ATOM 1412 C CA . GLY A 1 181 ? 4.457 32.479 16.963 1 97.45 181 GLY A CA 1
ATOM 1413 C C . GLY A 1 181 ? 4.803 32.545 18.439 1 97.45 181 GLY A C 1
ATOM 1414 O O . GLY A 1 181 ? 5.837 33.1 18.815 1 97.45 181 GLY A O 1
ATOM 1415 N N . VAL A 1 182 ? 3.913 32.041 19.257 1 95.28 182 VAL A N 1
ATOM 1416 C CA . VAL A 1 182 ? 4.169 31.98 20.693 1 95.28 182 VAL A CA 1
ATOM 1417 C C . VAL A 1 182 ? 4.535 30.553 21.093 1 95.28 182 VAL A C 1
ATOM 1419 O O . VAL A 1 182 ? 3.816 29.606 20.765 1 95.28 182 VAL A O 1
ATOM 1422 N N . GLU A 1 183 ? 5.585 30.416 21.719 1 92.97 183 GLU A N 1
ATOM 1423 C CA . GLU A 1 183 ? 6.093 29.103 22.106 1 92.97 183 GLU A CA 1
ATOM 1424 C C . GLU A 1 183 ? 6.718 29.142 23.498 1 92.97 183 GLU A C 1
ATOM 1426 O O . GLU A 1 183 ? 7.412 30.1 23.846 1 92.97 183 GLU A O 1
ATOM 1431 N N . LEU A 1 184 ? 6.426 28.089 24.244 1 88.9 184 LEU A N 1
ATOM 1432 C CA . LEU A 1 184 ? 6.883 28.021 25.628 1 88.9 184 LEU A CA 1
ATOM 1433 C C . LEU A 1 184 ? 8.311 27.491 25.703 1 88.9 184 LEU A C 1
ATOM 1435 O O . LEU A 1 184 ? 9.068 27.862 26.603 1 88.9 184 LEU A O 1
ATOM 1439 N N . ASP A 1 185 ? 8.661 26.637 24.83 1 88.68 185 ASP A N 1
ATOM 1440 C CA . ASP A 1 185 ? 9.958 25.968 24.856 1 88.68 185 ASP A CA 1
ATOM 1441 C C . ASP A 1 185 ? 11.035 26.834 24.205 1 88.68 185 ASP A C 1
ATOM 1443 O O . ASP A 1 185 ? 10.944 27.16 23.02 1 88.68 185 ASP A O 1
ATOM 1447 N N . LYS A 1 186 ? 12 27.119 24.924 1 91.23 186 LYS A N 1
ATOM 1448 C CA . LYS A 1 186 ? 13.066 28.003 24.462 1 91.23 186 LYS A CA 1
ATOM 1449 C C . LYS A 1 186 ? 13.833 27.38 23.3 1 91.23 186 LYS A C 1
ATOM 1451 O O . LYS A 1 186 ? 14.248 28.082 22.375 1 91.23 186 LYS A O 1
ATOM 1456 N N . ASN A 1 187 ? 14.017 26.143 23.369 1 89.54 187 ASN A N 1
ATOM 1457 C CA . ASN A 1 187 ? 14.762 25.464 22.314 1 89.54 187 ASN A CA 1
ATOM 1458 C C . ASN A 1 187 ? 14.054 25.576 20.966 1 89.54 187 ASN A C 1
ATOM 1460 O O . ASN A 1 187 ? 14.699 25.79 19.938 1 89.54 187 ASN A O 1
ATOM 1464 N N . PHE A 1 188 ? 12.787 25.432 20.997 1 91.4 188 PHE A N 1
ATOM 1465 C CA . PHE A 1 188 ? 12.015 25.575 19.768 1 91.4 188 PHE A CA 1
ATOM 1466 C C . PHE A 1 188 ? 12.077 27.008 19.253 1 91.4 188 PHE A C 1
ATOM 1468 O O . PHE A 1 188 ? 12.156 27.236 18.044 1 91.4 188 PHE A O 1
ATOM 1475 N N . CYS A 1 189 ? 12.066 27.952 20.181 1 94.52 189 CYS A N 1
ATOM 1476 C CA . CYS A 1 189 ? 12.161 29.354 19.791 1 94.52 189 CYS A CA 1
ATOM 1477 C C . CYS A 1 189 ? 13.484 29.637 19.088 1 94.52 189 CYS A C 1
ATOM 1479 O O . CYS A 1 189 ? 13.514 30.321 18.064 1 94.52 189 CYS A O 1
ATOM 1481 N N . GLU A 1 190 ? 14.471 29.073 19.66 1 94.24 190 GLU A N 1
ATOM 1482 C CA . GLU A 1 190 ? 15.797 29.298 19.093 1 94.24 190 GLU A CA 1
ATOM 1483 C C . GLU A 1 190 ? 15.924 28.654 17.715 1 94.24 190 GLU A C 1
ATOM 1485 O O . GLU A 1 190 ? 16.509 29.24 16.802 1 94.24 190 GLU A O 1
ATOM 1490 N N . LEU A 1 191 ? 15.451 27.508 17.649 1 92.71 191 LEU A N 1
ATOM 1491 C CA . LEU A 1 191 ? 15.478 26.812 16.367 1 92.71 191 LEU A CA 1
ATOM 1492 C C . LEU A 1 191 ? 14.705 27.592 15.308 1 92.71 191 LEU A C 1
ATOM 1494 O O . LEU A 1 191 ? 15.164 27.726 14.172 1 92.71 191 LEU A O 1
ATOM 1498 N N . GLN A 1 192 ? 13.543 28.076 15.642 1 95.22 192 GLN A N 1
ATOM 1499 C CA . GLN A 1 192 ? 12.734 28.878 14.731 1 95.22 192 GLN A CA 1
ATOM 1500 C C . GLN A 1 192 ? 13.477 30.139 14.3 1 95.22 192 GLN A C 1
ATOM 1502 O O . GLN A 1 192 ? 13.474 30.496 13.12 1 95.22 192 GLN A O 1
ATOM 1507 N N . GLN A 1 193 ? 14.067 30.707 15.309 1 96.54 193 GLN A N 1
ATOM 1508 C CA . GLN A 1 193 ? 14.785 31.943 15.02 1 96.54 193 GLN A CA 1
ATOM 1509 C C . GLN A 1 193 ? 15.917 31.702 14.025 1 96.54 193 GLN A C 1
ATOM 1511 O O . GLN A 1 193 ? 16.152 32.521 13.134 1 96.54 193 GLN A O 1
ATOM 1516 N N . LYS A 1 194 ? 16.598 30.649 14.237 1 95.76 194 LYS A N 1
ATOM 1517 C CA . LYS A 1 194 ? 17.673 30.289 13.317 1 95.76 194 LYS A CA 1
ATOM 1518 C C . LYS A 1 194 ? 17.157 30.176 11.885 1 95.76 194 LYS A C 1
AT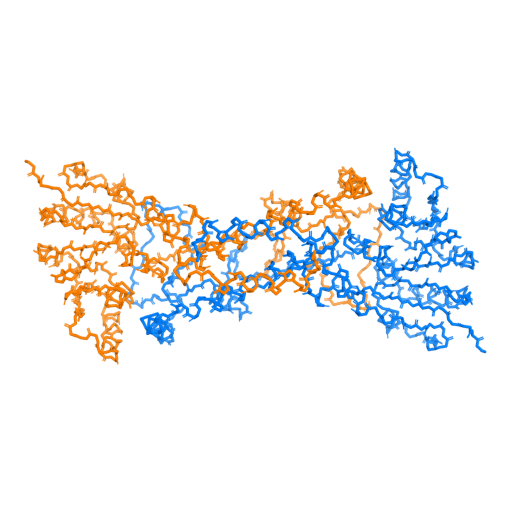OM 1520 O O . LYS A 1 194 ? 17.791 30.671 10.951 1 95.76 194 LYS A O 1
ATOM 1525 N N . MET A 1 195 ? 16.068 29.545 11.656 1 95.84 195 MET A N 1
ATOM 1526 C CA . MET A 1 195 ? 15.493 29.374 10.325 1 95.84 195 MET A CA 1
ATOM 1527 C C . MET A 1 195 ? 15.011 30.708 9.765 1 95.84 195 MET A C 1
ATOM 1529 O O . MET A 1 195 ? 15.234 31.01 8.591 1 95.84 195 MET A O 1
ATOM 1533 N N . VAL A 1 196 ? 14.344 31.475 10.586 1 96.94 196 VAL A N 1
ATOM 1534 C CA . VAL A 1 196 ? 13.793 32.762 10.175 1 96.94 196 VAL A CA 1
ATOM 1535 C C . VAL A 1 196 ? 14.921 33.687 9.724 1 96.94 196 VAL A C 1
ATOM 1537 O O . VAL A 1 196 ? 14.776 34.422 8.744 1 96.94 196 VAL A O 1
ATOM 1540 N N . ASP A 1 197 ? 15.991 33.609 10.469 1 97.01 197 ASP A N 1
ATOM 1541 C CA . ASP A 1 197 ? 17.156 34.414 10.115 1 97.01 197 ASP A CA 1
ATOM 1542 C C . ASP A 1 197 ? 17.784 33.929 8.81 1 97.01 197 ASP A C 1
ATOM 1544 O O . ASP A 1 197 ? 18.08 34.73 7.922 1 97.01 197 ASP A O 1
ATOM 1548 N N . LYS A 1 198 ? 17.955 32.705 8.716 1 96.11 198 LYS A N 1
ATOM 1549 C CA . LYS A 1 198 ? 18.658 32.105 7.586 1 96.11 198 LYS A CA 1
ATOM 1550 C C . LYS A 1 198 ? 17.906 32.343 6.28 1 96.11 198 LYS A C 1
ATOM 1552 O O . LYS A 1 198 ? 18.519 32.589 5.239 1 96.11 198 LYS A O 1
ATOM 1557 N N . TYR A 1 199 ? 16.644 32.272 6.363 1 95.77 199 TYR A N 1
ATOM 1558 C CA . TYR A 1 199 ? 15.858 32.376 5.139 1 95.77 199 TYR A CA 1
ATOM 1559 C C . TYR A 1 199 ? 15.25 33.766 4.996 1 95.77 199 TYR A C 1
ATOM 1561 O O . TYR A 1 199 ? 14.322 33.967 4.209 1 95.77 199 TYR A O 1
ATOM 1569 N N . LYS A 1 200 ? 15.654 34.702 5.795 1 95.42 200 LYS A N 1
ATOM 1570 C CA . LYS A 1 200 ? 15.372 36.132 5.701 1 95.42 200 LYS A CA 1
ATOM 1571 C C . LYS A 1 200 ? 13.874 36.405 5.806 1 95.42 200 LYS A C 1
ATOM 1573 O O . LYS A 1 200 ? 13.307 37.112 4.971 1 95.42 200 LYS A O 1
ATOM 1578 N N . MET A 1 201 ? 13.337 35.809 6.851 1 97.14 201 MET A N 1
ATOM 1579 C CA . MET A 1 201 ? 11.899 35.966 7.052 1 97.14 201 MET A CA 1
ATOM 1580 C C . MET A 1 201 ? 11.612 36.9 8.223 1 97.14 201 MET A C 1
ATOM 1582 O O . MET A 1 201 ? 10.472 36.996 8.68 1 97.14 201 MET A O 1
ATOM 1586 N N . VAL A 1 202 ? 12.58 37.626 8.673 1 96.15 202 VAL A N 1
ATOM 1587 C CA . VAL A 1 202 ? 12.516 38.417 9.897 1 96.15 202 VAL A CA 1
ATOM 1588 C C . VAL A 1 202 ? 11.618 39.633 9.68 1 96.15 202 VAL A C 1
ATOM 1590 O O . VAL A 1 202 ? 11.167 40.259 10.642 1 96.15 202 VAL A O 1
ATOM 1593 N N . ASP A 1 203 ? 11.366 39.914 8.49 1 96.74 203 ASP A N 1
ATOM 1594 C CA . ASP A 1 203 ? 10.583 41.11 8.194 1 96.74 203 ASP A CA 1
ATOM 1595 C C . ASP A 1 203 ? 9.121 40.921 8.59 1 96.74 203 ASP A C 1
ATOM 1597 O O . ASP A 1 203 ? 8.425 41.892 8.895 1 96.74 203 ASP A O 1
ATOM 1601 N N . ARG A 1 204 ? 8.655 39.632 8.577 1 97.97 204 ARG A N 1
ATOM 1602 C CA . ARG A 1 204 ? 7.233 39.43 8.834 1 97.97 204 ARG A CA 1
ATOM 1603 C C . ARG A 1 204 ? 7.018 38.459 9.99 1 97.97 204 ARG A C 1
ATOM 1605 O O . ARG A 1 204 ? 5.945 38.436 10.597 1 97.97 204 ARG A O 1
ATOM 1612 N N . ILE A 1 205 ? 8.017 37.667 10.356 1 98.35 205 ILE A N 1
ATOM 1613 C CA . ILE A 1 205 ? 7.83 36.643 11.379 1 98.35 205 ILE A CA 1
ATOM 1614 C C . ILE A 1 205 ? 8.453 37.108 12.693 1 98.35 205 ILE A C 1
ATOM 1616 O O . ILE A 1 205 ? 9.588 37.59 12.714 1 98.35 205 ILE A O 1
ATOM 1620 N N . GLN A 1 206 ? 7.728 37.001 13.724 1 98.09 206 GLN A N 1
ATOM 1621 C CA . GLN A 1 206 ? 8.214 37.245 15.078 1 98.09 206 GLN A CA 1
ATOM 1622 C C . GLN A 1 206 ? 7.973 36.034 15.975 1 98.09 206 GLN A C 1
ATOM 1624 O O . GLN A 1 206 ? 6.862 35.502 16.024 1 98.09 206 GLN A O 1
ATOM 1629 N N . ILE A 1 207 ? 8.982 35.609 16.668 1 97.69 207 ILE A N 1
ATOM 1630 C CA . ILE A 1 207 ? 8.897 34.489 17.599 1 97.69 207 ILE A CA 1
ATOM 1631 C C . ILE A 1 207 ? 8.906 35.01 19.034 1 97.69 207 ILE A C 1
ATOM 1633 O O . ILE A 1 207 ? 9.828 35.723 19.437 1 97.69 207 ILE A O 1
ATOM 1637 N N . VAL A 1 208 ? 7.929 34.618 19.78 1 96.87 208 VAL A N 1
ATOM 1638 C CA . VAL A 1 208 ? 7.808 35.096 21.153 1 96.87 208 VAL A CA 1
ATOM 1639 C C . VAL A 1 208 ? 7.937 33.923 22.122 1 96.87 208 VAL A C 1
ATOM 1641 O O . VAL A 1 208 ? 7.124 32.996 22.096 1 96.87 208 VAL A O 1
ATOM 1644 N N . HIS A 1 209 ? 8.944 33.944 22.913 1 95.62 209 HIS A N 1
ATOM 1645 C CA . HIS A 1 209 ? 9.11 32.956 23.973 1 95.62 209 HIS A CA 1
ATOM 1646 C C . HIS A 1 209 ? 8.293 33.327 25.206 1 95.62 209 HIS A C 1
ATOM 1648 O O . HIS A 1 209 ? 8.749 34.106 26.046 1 95.62 209 HIS A O 1
ATOM 1654 N N . GLN A 1 210 ? 7.171 32.745 25.276 1 92.03 210 GLN A N 1
ATOM 1655 C CA . GLN A 1 210 ? 6.276 33.089 26.376 1 92.03 210 GLN A CA 1
ATOM 1656 C C . GLN A 1 210 ? 5.201 32.022 26.565 1 92.03 210 GLN A C 1
ATOM 1658 O O . GLN A 1 210 ? 4.983 31.19 25.681 1 92.03 210 GLN A O 1
ATOM 1663 N N . ASN A 1 211 ? 4.626 32.031 27.796 1 89.18 211 ASN A N 1
ATOM 1664 C CA . ASN A 1 211 ? 3.412 31.261 28.043 1 89.18 211 ASN A CA 1
ATOM 1665 C C . ASN A 1 211 ? 2.205 31.878 27.342 1 89.18 211 ASN A C 1
ATOM 1667 O O . ASN A 1 211 ? 1.988 33.089 27.421 1 89.18 211 ASN A O 1
ATOM 1671 N N . VAL A 1 212 ? 1.539 31.093 26.64 1 86.69 212 VAL A N 1
ATOM 1672 C CA . VAL A 1 212 ? 0.411 31.57 25.847 1 86.69 212 VAL A CA 1
ATOM 1673 C C . VAL A 1 212 ? -0.568 32.326 26.743 1 86.69 212 VAL A C 1
ATOM 1675 O O . VAL A 1 212 ? -1.217 33.277 26.3 1 86.69 212 VAL A O 1
ATOM 1678 N N . MET A 1 213 ? -0.693 31.901 27.982 1 86.54 213 MET A N 1
ATOM 1679 C CA . MET A 1 213 ? -1.62 32.529 28.919 1 86.54 213 MET A CA 1
ATOM 1680 C C . MET A 1 213 ? -1.289 34.006 29.105 1 86.54 213 MET A C 1
ATOM 1682 O O . MET A 1 213 ? -2.185 34.827 29.309 1 86.54 213 MET A O 1
ATOM 1686 N N . ASN A 1 214 ? -0.053 34.278 28.93 1 89.87 214 ASN A N 1
ATOM 1687 C CA . ASN A 1 214 ? 0.388 35.653 29.138 1 89.87 214 ASN A CA 1
ATOM 1688 C C . ASN A 1 214 ? 0.29 36.473 27.854 1 89.87 214 ASN A C 1
ATOM 1690 O O . ASN A 1 214 ? 0.488 37.69 27.873 1 89.87 214 ASN A O 1
ATOM 1694 N N . TYR A 1 215 ? 0.011 35.799 26.851 1 91.62 215 TYR A N 1
ATOM 1695 C CA . TYR A 1 215 ? 0.019 36.495 25.57 1 91.62 215 TYR A CA 1
ATOM 1696 C C . TYR A 1 215 ? -1.4 36.713 25.058 1 91.62 215 TYR A C 1
ATOM 1698 O O . TYR A 1 215 ? -1.615 37.476 24.113 1 91.62 215 TYR A O 1
ATOM 1706 N N . LEU A 1 216 ? -2.346 36.133 25.684 1 90.15 216 LEU A N 1
ATOM 1707 C CA . LEU A 1 216 ? -3.722 36.134 25.201 1 90.15 216 LEU A CA 1
ATOM 1708 C C . LEU A 1 216 ? -4.318 37.537 25.261 1 90.15 216 LEU A C 1
ATOM 1710 O O . LEU A 1 216 ? -5.258 37.849 24.527 1 90.15 216 LEU A O 1
ATOM 1714 N N . GLN A 1 217 ? -3.776 38.432 26.042 1 89.63 217 GLN A N 1
ATOM 1715 C CA . GLN A 1 217 ? -4.266 39.8 26.164 1 89.63 217 GLN A CA 1
ATOM 1716 C C . GLN A 1 217 ? -4.045 40.581 24.872 1 89.63 217 GLN A C 1
ATOM 1718 O O . GLN A 1 217 ? -4.694 41.604 24.64 1 89.63 217 GLN A O 1
ATOM 1723 N N . PHE A 1 218 ? -3.19 40.105 23.978 1 92.6 218 PHE A N 1
ATOM 1724 C CA . PHE A 1 218 ? -2.844 40.819 22.754 1 92.6 218 PHE A CA 1
ATOM 1725 C C . PHE A 1 218 ? -3.617 40.261 21.565 1 92.6 218 PHE A C 1
ATOM 1727 O O . PHE A 1 218 ? -3.357 40.634 20.419 1 92.6 218 PHE A O 1
ATOM 1734 N N . LEU A 1 219 ? -4.59 39.461 21.762 1 93.53 219 LEU A N 1
ATOM 1735 C CA . LEU A 1 219 ? -5.276 38.738 20.698 1 93.53 219 LEU A CA 1
ATOM 1736 C C . LEU A 1 219 ? -6.021 39.701 19.779 1 93.53 219 LEU A C 1
ATOM 1738 O O . LEU A 1 219 ? -6.209 39.415 18.594 1 93.53 219 LEU A O 1
ATOM 1742 N N . GLN A 1 220 ? -6.382 40.844 20.266 1 92.89 220 GLN A N 1
ATOM 1743 C CA . GLN A 1 220 ? -7.169 41.801 19.496 1 92.89 220 GLN A CA 1
ATOM 1744 C C . GLN A 1 220 ? -6.36 42.369 18.333 1 92.89 220 GLN A C 1
ATOM 1746 O O . GLN A 1 220 ? -6.927 42.906 17.379 1 92.89 220 GLN A O 1
ATOM 1751 N N . ALA A 1 221 ? -5.101 42.18 18.418 1 94.38 221 ALA A N 1
ATOM 1752 C CA . ALA A 1 221 ? -4.218 42.719 17.386 1 94.38 221 ALA A CA 1
ATOM 1753 C C . ALA A 1 221 ? -4.16 41.791 16.176 1 94.38 221 ALA A C 1
ATOM 1755 O O . ALA A 1 221 ? -3.632 42.164 15.125 1 94.38 221 ALA A O 1
ATOM 1756 N N . PHE A 1 222 ? -4.784 40.659 16.289 1 96.86 222 PHE A N 1
ATOM 1757 C CA . PHE A 1 222 ? -4.617 39.657 15.242 1 96.86 222 PHE A CA 1
ATOM 1758 C C . PHE A 1 222 ? -5.925 39.434 14.492 1 96.86 222 PHE A C 1
ATOM 1760 O O . PHE A 1 222 ? -7.003 39.727 15.013 1 96.86 222 PHE A O 1
ATOM 1767 N N . ASP A 1 223 ? -5.778 38.972 13.269 1 97.63 223 ASP A N 1
ATOM 1768 C CA . ASP A 1 223 ? -6.925 38.697 12.409 1 97.63 223 ASP A CA 1
ATOM 1769 C C . ASP A 1 223 ? -7.181 37.196 12.297 1 97.63 223 ASP A C 1
ATOM 1771 O O . ASP A 1 223 ? -8.309 36.771 12.039 1 97.63 223 ASP A O 1
ATOM 1775 N N . VAL A 1 224 ? -6.162 36.454 12.407 1 97.76 224 VAL A N 1
ATOM 1776 C CA . VAL A 1 224 ? -6.249 34.999 12.339 1 97.76 224 VAL A CA 1
ATOM 1777 C C . VAL A 1 224 ? -5.483 34.381 13.507 1 97.76 224 VAL A C 1
ATOM 1779 O O . VAL A 1 224 ? -4.338 34.754 13.774 1 97.76 224 VAL A O 1
ATOM 1782 N N . ILE A 1 225 ? -6.094 33.471 14.237 1 97.05 225 ILE A N 1
ATOM 1783 C CA . ILE A 1 225 ? -5.473 32.722 15.324 1 97.05 225 ILE A CA 1
ATOM 1784 C C . ILE A 1 225 ? -5.491 31.23 14.998 1 97.05 225 ILE A C 1
ATOM 1786 O O . ILE A 1 225 ? -6.522 30.69 14.59 1 97.05 225 ILE A O 1
ATOM 1790 N N . ILE A 1 226 ? -4.399 30.562 15.143 1 96.95 226 ILE A N 1
ATOM 1791 C CA . ILE A 1 226 ? -4.3 29.14 14.835 1 96.95 226 ILE A CA 1
ATOM 1792 C C . ILE A 1 226 ? -3.988 28.356 16.108 1 96.95 226 ILE A C 1
ATOM 1794 O O . ILE A 1 226 ? -3.02 28.66 16.81 1 96.95 226 ILE A O 1
ATOM 1798 N N . LEU A 1 227 ? -4.794 27.405 16.44 1 93.55 227 LEU A N 1
ATOM 1799 C CA . LEU A 1 227 ? -4.63 26.48 17.557 1 93.55 227 LEU A CA 1
ATOM 1800 C C . LEU A 1 227 ? -4.507 25.044 17.06 1 93.55 227 LEU A C 1
ATOM 1802 O O . LEU A 1 227 ? -5.516 24.362 16.864 1 93.55 227 LEU A O 1
ATOM 1806 N N . ASN A 1 228 ? -3.331 24.552 16.869 1 90.28 228 ASN A N 1
ATOM 1807 C CA . ASN A 1 228 ? -3.101 23.195 16.385 1 90.28 228 ASN A CA 1
ATOM 1808 C C . ASN A 1 228 ? -2.681 22.26 17.515 1 90.28 228 ASN A C 1
ATOM 1810 O O . ASN A 1 228 ? -1.49 22.118 17.799 1 90.28 228 ASN A O 1
ATOM 1814 N N . ASN A 1 229 ? -3.608 21.495 18.016 1 79.4 229 ASN A N 1
ATOM 1815 C CA . ASN A 1 229 ? -3.377 20.479 19.037 1 79.4 229 ASN A CA 1
ATOM 1816 C C . ASN A 1 229 ? -2.528 21.02 20.184 1 79.4 229 ASN A C 1
ATOM 1818 O O . ASN A 1 229 ? -1.552 20.388 20.592 1 79.4 229 ASN A O 1
ATOM 1822 N N . VAL A 1 230 ? -2.836 22.065 20.725 1 69.45 230 VAL A N 1
ATOM 1823 C CA . VAL A 1 230 ? -1.915 22.793 21.591 1 69.45 230 VAL A CA 1
ATOM 1824 C C . VAL A 1 230 ? -2.208 22.462 23.053 1 69.45 230 VAL A C 1
ATOM 1826 O O . VAL A 1 230 ? -1.334 22.595 23.913 1 69.45 230 VAL A O 1
ATOM 1829 N N . PHE A 1 231 ? -3.277 21.964 23.382 1 73.37 231 PHE A N 1
ATOM 1830 C CA . PHE A 1 231 ? -3.58 21.989 24.808 1 73.37 231 PHE A CA 1
ATOM 1831 C C . PHE A 1 231 ? -3.633 20.575 25.375 1 73.37 231 PHE A C 1
ATOM 1833 O O . PHE A 1 231 ? -3.049 20.298 26.424 1 73.37 231 PHE A O 1
ATOM 1840 N N . GLU A 1 232 ? -4.164 19.717 24.674 1 72.79 232 GLU A N 1
ATOM 1841 C CA . GLU A 1 232 ? -4.504 18.408 25.225 1 72.79 232 GLU A CA 1
ATOM 1842 C C . GLU A 1 232 ? -3.258 17.671 25.705 1 72.79 232 GLU A C 1
ATOM 1844 O O . GLU A 1 232 ? -3.296 16.972 26.72 1 72.79 232 GLU A O 1
ATOM 1849 N N . PHE A 1 233 ? -2.158 17.982 25.071 1 72.13 233 PHE A N 1
ATOM 1850 C CA . PHE A 1 233 ? -0.968 17.196 25.375 1 72.13 233 PHE A CA 1
ATOM 1851 C C . PHE A 1 233 ? -0.004 17.989 26.249 1 72.13 233 PHE A C 1
ATOM 1853 O O . PHE A 1 233 ? 0.991 17.447 26.735 1 72.13 233 PHE A O 1
ATOM 1860 N N . PHE A 1 234 ? -0.363 19.214 26.546 1 75.87 234 PHE A N 1
ATOM 1861 C CA . PHE A 1 234 ? 0.647 20.066 27.162 1 75.87 234 PHE A CA 1
ATOM 1862 C C . PHE A 1 234 ? 0.118 20.69 28.448 1 75.87 234 PHE A C 1
ATOM 1864 O O . PHE A 1 234 ? 0.869 21.324 29.191 1 75.87 234 PHE A O 1
ATOM 1871 N N . MET A 1 235 ? -1.188 20.514 28.595 1 78.69 235 MET A N 1
ATOM 1872 C CA . MET A 1 235 ? -1.805 21.128 29.767 1 78.69 235 MET A CA 1
ATOM 1873 C C . MET A 1 235 ? -2.794 20.172 30.425 1 78.69 235 MET A C 1
ATOM 1875 O O . MET A 1 235 ? -3.39 19.328 29.752 1 78.69 235 MET A O 1
ATOM 1879 N N . ASP A 1 236 ? -2.911 20.34 31.756 1 81.73 236 ASP A N 1
ATOM 1880 C CA . ASP A 1 236 ? -3.956 19.59 32.447 1 81.73 236 ASP A CA 1
ATOM 1881 C C . ASP A 1 236 ? -5.334 20.187 32.17 1 81.73 236 ASP A C 1
ATOM 1883 O O . ASP A 1 236 ? -5.443 21.266 31.583 1 81.73 236 ASP A O 1
ATOM 1887 N N . VAL A 1 237 ? -6.266 19.518 32.655 1 83.9 237 VAL A N 1
ATOM 1888 C CA . VAL A 1 237 ? -7.647 19.853 32.321 1 83.9 237 VAL A CA 1
ATOM 1889 C C . VAL A 1 237 ? -7.992 21.233 32.875 1 83.9 237 VAL A C 1
ATOM 1891 O O . VAL A 1 237 ? -8.666 22.024 32.211 1 83.9 237 VAL A O 1
ATOM 1894 N N . GLN A 1 238 ? -7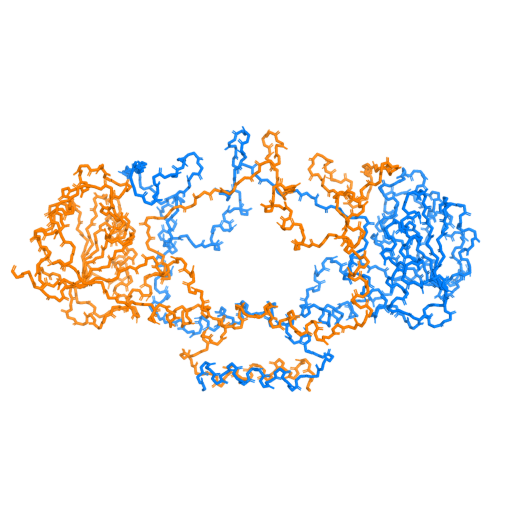.534 21.518 34.042 1 86.43 238 GLN A N 1
ATOM 1895 C CA . GLN A 1 238 ? -7.827 22.804 34.667 1 86.43 238 GLN A CA 1
ATOM 1896 C C . GLN A 1 238 ? -7.18 23.951 33.895 1 86.43 238 GLN A C 1
ATOM 1898 O O . GLN A 1 238 ? -7.802 24.995 33.689 1 86.43 238 GLN A O 1
ATOM 1903 N N . SER A 1 239 ? -5.972 23.74 33.514 1 86.13 239 SER A N 1
ATOM 1904 C CA . SER A 1 239 ? -5.259 24.753 32.742 1 86.13 239 SER A CA 1
ATOM 1905 C C . SER A 1 239 ? -5.91 24.97 31.38 1 86.13 239 SER A C 1
ATOM 1907 O O . SER A 1 239 ? -5.963 26.097 30.883 1 86.13 239 SER A O 1
ATOM 1909 N N . GLN A 1 240 ? -6.367 23.908 30.826 1 88.34 240 GLN A N 1
ATOM 1910 C CA . GLN A 1 240 ? -7.061 24.02 29.547 1 88.34 240 GLN A CA 1
ATOM 1911 C C . GLN A 1 240 ? -8.316 24.878 29.675 1 88.34 240 GLN A C 1
ATOM 1913 O O . GLN A 1 240 ? -8.583 25.728 28.823 1 88.34 240 GLN A O 1
ATOM 1918 N N . ARG A 1 241 ? -8.992 24.594 30.747 1 89.16 241 ARG A N 1
ATOM 1919 C CA . ARG A 1 241 ? -10.204 25.367 30.998 1 89.16 241 ARG A CA 1
ATOM 1920 C C . ARG A 1 241 ? -9.893 26.857 31.098 1 89.16 241 ARG A C 1
ATOM 1922 O O . ARG A 1 241 ? -10.611 27.686 30.536 1 89.16 241 ARG A O 1
ATOM 1929 N N . LYS A 1 242 ? -8.874 27.148 31.748 1 89.23 242 LYS A N 1
ATOM 1930 C CA . LYS A 1 242 ? -8.482 28.54 31.947 1 89.23 242 LYS A CA 1
ATOM 1931 C C . LYS A 1 242 ? -8.1 29.198 30.624 1 89.23 242 LYS A C 1
ATOM 1933 O O . LYS A 1 242 ? -8.444 30.357 30.379 1 89.23 242 LYS A O 1
ATOM 1938 N N . VAL A 1 243 ? -7.399 28.475 29.842 1 89.77 243 VAL A N 1
ATOM 1939 C CA . VAL A 1 243 ? -6.949 29.021 28.565 1 89.77 243 VAL A CA 1
ATOM 1940 C C . VAL A 1 243 ? -8.153 29.296 27.667 1 89.77 243 VAL A C 1
ATOM 1942 O O . VAL A 1 243 ? -8.248 30.363 27.056 1 89.77 243 VAL A O 1
ATOM 1945 N N . TRP A 1 244 ? -9.064 28.339 27.641 1 91.71 244 TRP A N 1
ATOM 1946 C CA . TRP A 1 244 ? -10.236 28.506 26.789 1 91.71 244 TRP A CA 1
ATOM 1947 C C . TRP A 1 244 ? -11.11 29.654 27.283 1 91.71 244 TRP A C 1
ATOM 1949 O O . TRP A 1 244 ? -11.684 30.395 26.481 1 91.71 244 TRP A O 1
ATOM 1959 N N . GLN A 1 245 ? -11.17 29.78 28.565 1 91.07 245 GLN A N 1
ATOM 1960 C CA . GLN A 1 245 ? -11.91 30.904 29.128 1 91.07 245 GLN A CA 1
ATOM 1961 C C . GLN A 1 245 ? -11.266 32.234 28.745 1 91.07 245 GLN A C 1
ATOM 1963 O O . GLN A 1 245 ? -11.964 33.197 28.421 1 91.07 245 GLN A O 1
ATOM 1968 N N . SER A 1 246 ? -9.976 32.239 28.819 1 91.43 246 SER A N 1
ATOM 1969 C CA . SER A 1 246 ? -9.248 33.444 28.437 1 91.43 246 SER A CA 1
ATOM 1970 C C . SER A 1 246 ? -9.427 33.751 26.954 1 91.43 246 SER A C 1
ATOM 1972 O O . SER A 1 246 ? -9.59 34.911 26.57 1 91.43 246 SER A O 1
ATOM 1974 N N . LEU A 1 247 ? -9.376 32.732 26.187 1 92.38 247 LEU A N 1
ATOM 1975 C CA . LEU A 1 247 ? -9.613 32.91 24.759 1 92.38 247 LEU A CA 1
ATOM 1976 C C . LEU A 1 247 ? -10.993 33.509 24.507 1 92.38 247 LEU A C 1
ATOM 1978 O O . LEU A 1 247 ? -11.133 34.445 23.717 1 92.38 247 LEU A O 1
ATOM 1982 N N . TYR A 1 248 ? -11.925 32.969 25.228 1 91.72 248 TYR A N 1
ATOM 1983 C CA . TYR A 1 248 ? -13.296 33.455 25.115 1 91.72 248 TYR A CA 1
ATOM 1984 C C . TYR A 1 248 ? -13.391 34.92 25.522 1 91.72 248 TYR A C 1
ATOM 1986 O O . TYR A 1 248 ? -14.109 35.701 24.893 1 91.72 248 TYR A O 1
ATOM 1994 N N . GLU A 1 249 ? -12.624 35.273 26.438 1 90.43 249 GLU A N 1
ATOM 1995 C CA . GLU A 1 249 ? -12.669 36.624 26.987 1 90.43 249 GLU A CA 1
ATOM 1996 C C . GLU A 1 249 ? -11.972 37.619 26.064 1 90.43 249 GLU A C 1
ATOM 1998 O O . GLU A 1 249 ? -12.443 38.744 25.886 1 90.43 249 GLU A O 1
ATOM 2003 N N . TYR A 1 250 ? -10.904 37.194 25.477 1 91.8 250 TYR A N 1
ATOM 2004 C CA . TYR A 1 250 ? -10.057 38.157 24.783 1 91.8 250 TYR A CA 1
ATOM 2005 C C . TYR A 1 250 ? -10.332 38.145 23.284 1 91.8 250 TYR A C 1
ATOM 2007 O O . TYR A 1 250 ? -10.054 39.124 22.588 1 91.8 250 TYR A O 1
ATOM 2015 N N . MET A 1 251 ? -10.791 37.099 22.791 1 92.16 251 MET A N 1
ATOM 2016 C CA . MET A 1 251 ? -11.07 37.001 21.361 1 92.16 251 MET A CA 1
ATOM 2017 C C . MET A 1 251 ? -12.459 37.543 21.039 1 92.16 251 MET A C 1
ATOM 2019 O O . MET A 1 251 ? -13.41 36.774 20.887 1 92.16 251 MET A O 1
ATOM 2023 N N . LYS A 1 252 ? -12.549 38.85 20.76 1 90.05 252 LYS A N 1
ATOM 2024 C CA . LYS A 1 252 ? -13.845 39.506 20.609 1 90.05 252 LYS A CA 1
ATOM 2025 C C . LYS A 1 252 ? -13.927 40.262 19.285 1 90.05 252 LYS A C 1
ATOM 2027 O O . LYS A 1 252 ? -14.991 40.764 18.917 1 90.05 252 LYS A O 1
ATOM 2032 N N . LYS A 1 253 ? -12.849 40.379 18.609 1 92.34 253 LYS A N 1
ATOM 2033 C CA . LYS A 1 253 ? -12.827 41.117 17.35 1 92.34 253 LYS A CA 1
ATOM 2034 C C . LYS A 1 253 ? -13.686 40.429 16.294 1 92.34 253 LYS A C 1
ATOM 2036 O O . LYS A 1 253 ? -13.357 39.332 15.837 1 92.34 253 LYS A O 1
ATOM 2041 N N . PRO A 1 254 ? -14.797 41.162 15.929 1 92.73 254 PRO A N 1
ATOM 2042 C CA . PRO A 1 254 ? -15.638 40.541 14.903 1 92.73 254 PRO A CA 1
ATOM 2043 C C . PRO A 1 254 ? -14.897 40.322 13.586 1 92.73 254 PRO A C 1
ATOM 2045 O O . PRO A 1 254 ? -14.142 41.192 13.145 1 92.73 254 PRO A O 1
ATOM 2048 N N . GLY A 1 255 ? -15.107 39.179 13.064 1 93.08 255 GLY A N 1
ATOM 2049 C CA . GLY A 1 255 ? -14.475 38.884 11.788 1 93.08 255 GLY A CA 1
ATOM 2050 C C . GLY A 1 255 ? -13.148 38.164 11.931 1 93.08 255 GLY A C 1
ATOM 2051 O O . GLY A 1 255 ? -12.603 37.654 10.949 1 93.08 255 GLY A O 1
ATOM 2052 N N . MET A 1 256 ? -12.687 38.139 13.187 1 95.99 256 MET A N 1
ATOM 2053 C CA . MET A 1 256 ? -11.473 37.373 13.458 1 95.99 256 MET A CA 1
ATOM 2054 C C . MET A 1 256 ? -11.674 35.899 13.124 1 95.99 256 MET A C 1
ATOM 2056 O O . MET A 1 256 ? -12.731 35.332 13.407 1 95.99 256 MET A O 1
ATOM 2060 N N . MET A 1 257 ? -10.636 35.318 12.521 1 97.1 257 MET A N 1
ATOM 2061 C CA . MET A 1 257 ? -10.717 33.912 12.134 1 97.1 257 MET A CA 1
ATOM 2062 C C . MET A 1 257 ? -9.917 33.038 13.094 1 97.1 257 MET A C 1
ATOM 2064 O O . MET A 1 257 ? -8.839 33.429 13.545 1 97.1 257 MET A O 1
ATOM 2068 N N . LEU A 1 258 ? -10.485 31.914 13.403 1 96.67 258 LEU A N 1
ATOM 2069 C CA . LEU A 1 258 ? -9.851 30.934 14.278 1 96.67 258 LEU A CA 1
ATOM 2070 C C . LEU A 1 258 ? -9.74 29.58 13.587 1 96.67 258 LEU A C 1
ATOM 2072 O O . LEU A 1 258 ? -10.744 29.026 13.132 1 96.67 258 LEU A O 1
ATOM 2076 N N . ILE A 1 259 ? -8.555 29.048 13.41 1 97.05 259 ILE A N 1
ATOM 2077 C CA . ILE A 1 259 ? -8.324 27.698 12.909 1 97.05 259 ILE A CA 1
ATOM 2078 C C . ILE A 1 259 ? -7.963 26.771 14.067 1 97.05 259 ILE A C 1
ATOM 2080 O O . ILE A 1 259 ? -7.065 27.074 14.856 1 97.05 259 ILE A O 1
ATOM 2084 N N . THR A 1 260 ? -8.644 25.69 14.153 1 94.47 260 THR A N 1
ATOM 2085 C CA . THR A 1 260 ? -8.379 24.777 15.259 1 94.47 260 THR A CA 1
ATOM 2086 C C . THR A 1 260 ? -8.285 23.337 14.76 1 94.47 260 THR A C 1
ATOM 2088 O O . THR A 1 260 ? -8.97 22.959 13.808 1 94.47 260 THR A O 1
ATOM 2091 N N . ILE A 1 261 ? -7.43 22.645 15.326 1 90.83 261 ILE A N 1
ATOM 2092 C CA . ILE A 1 261 ? -7.318 21.197 15.194 1 90.83 261 ILE A CA 1
ATOM 2093 C C . ILE A 1 261 ? -7.147 20.565 16.573 1 90.83 261 ILE A C 1
ATOM 2095 O O . ILE A 1 261 ? -6.113 20.744 17.222 1 90.83 261 ILE A O 1
ATOM 2099 N N . PRO A 1 262 ? -8.036 19.811 17.068 1 88.12 262 PRO A N 1
ATOM 2100 C CA . PRO A 1 262 ? -9.352 19.461 16.528 1 88.12 262 PRO A CA 1
ATOM 2101 C C . PRO A 1 262 ? -10.353 20.61 16.621 1 88.12 262 PRO A C 1
ATOM 2103 O O . PRO A 1 262 ? -9.957 21.768 16.779 1 88.12 262 PRO A O 1
ATOM 2106 N N . SER A 1 263 ? -11.683 20.28 16.454 1 91.24 263 SER A N 1
ATOM 2107 C CA . SER A 1 263 ? -12.716 21.309 16.52 1 91.24 263 SER A CA 1
ATOM 2108 C C . SER A 1 263 ? -12.818 21.899 17.923 1 91.24 263 SER A C 1
ATOM 2110 O O . SER A 1 263 ? -12.386 21.278 18.896 1 91.24 263 SER A O 1
ATOM 2112 N N . VAL A 1 264 ? -13.353 23.072 17.991 1 92.31 264 VAL A N 1
ATOM 2113 C CA . VAL A 1 264 ? -13.542 23.711 19.289 1 92.31 264 VAL A CA 1
ATOM 2114 C C . VAL A 1 264 ? -14.51 22.887 20.136 1 92.31 264 VAL A C 1
ATOM 2116 O O . VAL A 1 264 ? -14.304 22.722 21.341 1 92.31 264 VAL A O 1
ATOM 2119 N N . GLU A 1 265 ? -15.519 22.334 19.478 1 90.67 265 GLU A N 1
ATOM 2120 C CA . GLU A 1 265 ? -16.491 21.494 20.173 1 90.67 265 GLU A CA 1
ATOM 2121 C C . GLU A 1 265 ? -15.816 20.285 20.814 1 90.67 265 GLU A C 1
ATOM 2123 O O . GLU A 1 265 ? -16.05 19.987 21.987 1 90.67 265 GLU A O 1
ATOM 2128 N N . GLU A 1 266 ? -15.012 19.703 20.045 1 86.76 266 GLU A N 1
ATOM 2129 C CA . GLU A 1 266 ? -14.307 18.524 20.539 1 86.76 266 GLU A CA 1
ATOM 2130 C C . GLU A 1 266 ? -13.346 18.889 21.667 1 86.76 266 GLU A C 1
ATOM 2132 O O . GLU A 1 266 ? -13.178 18.123 22.618 1 86.76 266 GLU A O 1
ATOM 2137 N N . SER A 1 267 ? -12.688 20 21.538 1 86.07 267 SER A N 1
ATOM 2138 C CA . SER A 1 267 ? -11.726 20.448 22.539 1 86.07 267 SER A CA 1
ATOM 2139 C C . SER A 1 267 ? -12.416 20.792 23.855 1 86.07 267 SER A C 1
ATOM 2141 O O . SER A 1 267 ? -11.844 20.601 24.93 1 86.07 267 SER A O 1
ATOM 2143 N N . LEU A 1 268 ? -13.67 21.168 23.746 1 87.98 268 LEU A N 1
ATOM 2144 C CA . LEU A 1 268 ? -14.376 21.63 24.936 1 87.98 268 LEU A CA 1
ATOM 2145 C C . LEU A 1 268 ? -15.19 20.5 25.558 1 87.98 268 LEU A C 1
ATOM 2147 O O . LEU A 1 268 ? -15.635 20.607 26.703 1 87.98 268 LEU A O 1
ATOM 2151 N N . GLU A 1 269 ? -15.549 19.51 24.796 1 81.75 269 GLU A N 1
ATOM 2152 C CA . GLU A 1 269 ? -16.477 18.453 25.187 1 81.75 269 GLU A CA 1
ATOM 2153 C C . GLU A 1 269 ? -16.146 17.915 26.576 1 81.75 269 GLU A C 1
ATOM 2155 O O . GLU A 1 269 ? -17.047 17.623 27.365 1 81.75 269 GLU A O 1
ATOM 2160 N N . ASN A 1 270 ? -14.876 17.898 27.066 1 76.37 270 ASN A N 1
ATOM 2161 C CA . ASN A 1 270 ? -14.552 17.277 28.346 1 76.37 270 ASN A CA 1
ATOM 2162 C C . ASN A 1 270 ? -13.99 18.294 29.336 1 76.37 270 ASN A C 1
ATOM 2164 O O . ASN A 1 270 ? -13.507 17.922 30.407 1 76.37 270 ASN A O 1
ATOM 2168 N N . LEU A 1 271 ? -14.092 19.486 29.07 1 82.73 271 LEU A N 1
ATOM 2169 C CA . LEU A 1 271 ? -13.533 20.511 29.944 1 82.73 271 LEU A CA 1
ATOM 2170 C C . LEU A 1 271 ? -14.621 21.146 30.803 1 82.73 271 LEU A C 1
ATOM 2172 O O . LEU A 1 271 ? -14.324 21.814 31.795 1 82.73 271 LEU A O 1
ATOM 2176 N N . GLN A 1 272 ? -15.887 20.785 30.754 1 80.16 272 GLN A N 1
ATOM 2177 C CA . GLN A 1 272 ? -16.98 21.364 31.527 1 80.16 272 GLN A CA 1
ATOM 2178 C C . GLN A 1 272 ? -16.862 22.884 31.593 1 80.16 272 GLN A C 1
ATOM 2180 O O . GLN A 1 272 ? -16.714 23.454 32.676 1 80.16 272 GLN A O 1
ATOM 2185 N N . THR A 1 273 ? -16.843 23.566 30.521 1 81.78 273 THR A N 1
ATOM 2186 C CA . THR A 1 273 ? -16.76 25.021 30.477 1 81.78 273 THR A CA 1
ATOM 2187 C C . THR A 1 273 ? -18.147 25.637 30.311 1 81.78 273 THR A C 1
ATOM 2189 O O . THR A 1 273 ? -19.108 24.936 29.989 1 81.78 273 THR A O 1
ATOM 2192 N N . ASN A 1 274 ? -18.285 26.923 30.715 1 83.48 274 ASN A N 1
ATOM 2193 C CA . ASN A 1 274 ? -19.525 27.67 30.535 1 83.48 274 ASN A CA 1
ATOM 2194 C C . ASN A 1 274 ? -19.495 28.508 29.259 1 83.48 274 ASN A C 1
ATOM 2196 O O . ASN A 1 274 ? -20.221 29.497 29.143 1 83.48 274 ASN A O 1
ATOM 2200 N N . ILE A 1 275 ? -18.685 28.118 28.374 1 88.68 275 ILE A N 1
ATOM 2201 C CA . ILE A 1 275 ? -18.528 28.871 27.135 1 88.68 275 ILE A CA 1
ATOM 2202 C C . ILE A 1 275 ? -19.668 28.533 26.177 1 88.68 275 ILE A C 1
ATOM 2204 O O . ILE A 1 275 ? -19.93 27.359 25.904 1 88.68 275 ILE A O 1
ATOM 2208 N N . ASN A 1 276 ? -20.404 29.529 25.767 1 88.07 276 ASN A N 1
ATOM 2209 C CA . ASN A 1 276 ? -21.419 29.362 24.732 1 88.07 276 ASN A CA 1
ATOM 2210 C C . ASN A 1 276 ? -20.838 29.576 23.338 1 88.07 276 ASN A C 1
ATOM 2212 O O . ASN A 1 276 ? -20.734 30.712 22.871 1 88.07 276 ASN A O 1
ATOM 2216 N N . LEU A 1 277 ? -20.607 28.583 22.662 1 90.12 277 LEU A N 1
ATOM 2217 C CA . LEU A 1 277 ? -19.921 28.61 21.375 1 90.12 277 LEU A CA 1
ATOM 2218 C C . LEU A 1 277 ? -20.764 29.325 20.324 1 90.12 277 LEU A C 1
ATOM 2220 O O . LEU A 1 277 ? -20.23 30.043 19.476 1 90.12 277 LEU A O 1
ATOM 2224 N N . SER A 1 278 ? -22.097 29.13 20.413 1 89.32 278 SER A N 1
ATOM 2225 C CA . SER A 1 278 ? -22.989 29.659 19.387 1 89.32 278 SER A CA 1
ATOM 2226 C C . SER A 1 278 ? -23.019 31.183 19.412 1 89.32 278 SER A C 1
ATOM 2228 O O . SER A 1 278 ? -23.329 31.821 18.404 1 89.32 278 SER A O 1
ATOM 2230 N N . THR A 1 279 ? -22.635 31.749 20.566 1 90.9 279 THR A N 1
ATOM 2231 C CA . THR A 1 279 ? -22.651 33.203 20.679 1 90.9 279 THR A CA 1
ATOM 2232 C C . THR A 1 279 ? -21.255 33.779 20.459 1 90.9 279 THR A C 1
ATOM 2234 O O . THR A 1 279 ? -21.065 34.996 20.508 1 90.9 279 THR A O 1
ATOM 2237 N N . TRP A 1 280 ? -20.359 32.948 20.244 1 93.72 280 TRP A N 1
ATOM 2238 C CA . TRP A 1 280 ? -18.969 33.384 20.173 1 93.72 280 TRP A CA 1
ATOM 2239 C C . TRP A 1 280 ? -18.381 33.107 18.793 1 93.72 280 TRP A C 1
ATOM 2241 O O . TRP A 1 280 ? -17.779 33.991 18.179 1 93.72 280 TRP A O 1
ATOM 2251 N N . LEU A 1 281 ? -18.632 31.864 18.309 1 95.46 281 LEU A N 1
ATOM 2252 C CA . LEU A 1 281 ? -17.972 31.43 17.083 1 95.46 281 LEU A CA 1
ATOM 2253 C C . LEU A 1 281 ? -18.984 30.872 16.088 1 95.46 281 LEU A C 1
ATOM 2255 O O . LEU A 1 281 ? -19.941 30.2 16.48 1 95.46 281 LEU A O 1
ATOM 2259 N N . LYS A 1 282 ? -18.779 31.19 14.873 1 95.66 282 LYS A N 1
ATOM 2260 C CA . LYS A 1 282 ? -19.497 30.568 13.764 1 95.66 282 LYS A CA 1
ATOM 2261 C C . LYS A 1 282 ? -18.557 29.732 12.901 1 95.66 282 LYS A C 1
ATOM 2263 O O . LYS A 1 282 ? -17.583 30.251 12.351 1 95.66 282 LYS A O 1
ATOM 2268 N N . GLU A 1 283 ? -18.846 28.491 12.832 1 95.11 283 GLU A N 1
ATOM 2269 C CA . GLU A 1 283 ? -18.006 27.623 12.011 1 95.11 283 GLU A CA 1
ATOM 2270 C C . GLU A 1 283 ? -18.257 27.858 10.524 1 95.11 283 GLU A C 1
ATOM 2272 O O . GLU A 1 283 ? -19.408 27.932 10.088 1 95.11 283 GLU A O 1
ATOM 2277 N N . VAL A 1 284 ? -17.228 27.991 9.79 1 94.72 284 VAL A N 1
ATOM 2278 C CA . VAL A 1 284 ? -17.293 28.164 8.343 1 94.72 284 VAL A CA 1
ATOM 2279 C C . VAL A 1 284 ? -17.265 26.8 7.657 1 94.72 284 VAL A C 1
ATOM 2281 O O . VAL A 1 284 ? -16.378 25.984 7.92 1 94.72 284 VAL A O 1
ATOM 2284 N N . ASP A 1 285 ? -18.271 26.527 6.929 1 92.37 285 ASP A N 1
ATOM 2285 C CA . ASP A 1 285 ? -18.31 25.272 6.186 1 92.37 285 ASP A CA 1
ATOM 2286 C C . ASP A 1 285 ? -17.218 25.23 5.12 1 92.37 285 ASP A C 1
ATOM 2288 O O . ASP A 1 285 ? -17.295 25.943 4.117 1 92.37 285 ASP A O 1
ATOM 2292 N N . ALA A 1 286 ? -16.227 24.443 5.355 1 89.28 286 ALA A N 1
ATOM 2293 C CA . ALA A 1 286 ? -15.08 24.375 4.455 1 89.28 286 ALA A CA 1
ATOM 2294 C C . ALA A 1 286 ? -15.085 23.074 3.657 1 89.28 286 ALA A C 1
ATOM 2296 O O . ALA A 1 286 ? -14.069 22.696 3.068 1 89.28 286 ALA A O 1
ATOM 2297 N N . SER A 1 287 ? -16.185 22.327 3.638 1 84.96 287 SER A N 1
ATOM 2298 C CA . SER A 1 287 ? -16.261 21.011 3.012 1 84.96 287 SER A CA 1
ATOM 2299 C C . SER A 1 287 ? -15.91 21.083 1.53 1 84.96 287 SER A C 1
ATOM 2301 O O . SER A 1 287 ? -15.137 20.263 1.029 1 84.96 287 SER A O 1
ATOM 2303 N N . GLU A 1 288 ? -16.51 22.071 0.834 1 81.68 288 GLU A N 1
ATOM 2304 C CA . GLU A 1 288 ? -16.257 22.206 -0.597 1 81.68 288 GLU A CA 1
ATOM 2305 C C . GLU A 1 288 ? -14.813 22.619 -0.866 1 81.68 288 GLU A C 1
ATOM 2307 O O . GLU A 1 288 ? -14.191 22.137 -1.815 1 81.68 288 GLU A O 1
ATOM 2312 N N . VAL A 1 289 ? -14.325 23.504 -0.042 1 84.43 289 VAL A N 1
ATOM 2313 C CA . VAL A 1 289 ? -12.953 23.977 -0.195 1 84.43 289 VAL A CA 1
ATOM 2314 C C . VAL A 1 289 ? -11.979 22.828 0.055 1 84.43 289 VAL A C 1
ATOM 2316 O O . VAL A 1 289 ? -10.962 22.708 -0.632 1 84.43 289 VAL A O 1
ATOM 2319 N N . CYS A 1 290 ? -12.287 22.02 1.042 1 85.08 290 CYS A N 1
ATOM 2320 C CA . CYS A 1 290 ? -11.447 20.878 1.384 1 85.08 290 CYS A CA 1
ATOM 2321 C C . CYS A 1 290 ? -11.372 19.89 0.225 1 85.08 290 CYS A C 1
ATOM 2323 O O . CYS A 1 290 ? -10.291 19.402 -0.111 1 85.08 290 CYS A O 1
ATOM 2325 N N . LYS A 1 291 ? -12.504 19.603 -0.313 1 75.25 291 LYS A N 1
ATOM 2326 C CA . LYS A 1 291 ? -12.562 18.685 -1.447 1 75.25 291 LYS A CA 1
ATOM 2327 C C . LYS A 1 291 ? -11.73 19.203 -2.617 1 75.25 291 LYS A C 1
ATOM 2329 O O . LYS A 1 291 ? -10.946 18.457 -3.206 1 75.25 291 LYS A O 1
ATOM 2334 N N . GLN A 1 292 ? -11.912 20.466 -2.878 1 74.01 292 GLN A N 1
ATOM 2335 C CA . GLN A 1 292 ? -11.212 21.082 -4.001 1 74.01 292 GLN A CA 1
ATOM 2336 C C . GLN A 1 292 ? -9.706 21.126 -3.753 1 74.01 292 GLN A C 1
ATOM 2338 O O . GLN A 1 292 ? -8.915 20.876 -4.665 1 74.01 292 GLN A O 1
ATOM 2343 N N . ALA A 1 293 ? -9.365 21.46 -2.519 1 78.65 293 ALA A N 1
ATOM 2344 C CA . ALA A 1 293 ? -7.951 21.547 -2.166 1 78.65 293 ALA A CA 1
ATOM 2345 C C . ALA A 1 293 ? -7.273 20.183 -2.278 1 78.65 293 ALA A C 1
ATOM 2347 O O . ALA A 1 293 ? -6.131 20.086 -2.732 1 78.65 293 ALA A O 1
ATOM 2348 N N . ASN A 1 294 ? -8 19.141 -1.8 1 73.86 294 ASN A N 1
ATOM 2349 C CA . ASN A 1 294 ? -7.461 17.788 -1.884 1 73.86 294 ASN A CA 1
ATOM 2350 C C . ASN A 1 294 ? -7.139 17.401 -3.325 1 73.86 294 ASN A C 1
ATOM 2352 O O . ASN A 1 294 ? -6.102 16.792 -3.592 1 73.86 294 ASN A O 1
ATOM 2356 N N . ILE A 1 295 ? -8.019 17.791 -4.054 1 65.64 295 ILE A N 1
ATOM 2357 C CA . ILE A 1 295 ? -7.85 17.487 -5.471 1 65.64 295 ILE A CA 1
ATOM 2358 C C . ILE A 1 295 ? -6.665 18.272 -6.029 1 65.64 295 ILE A C 1
ATOM 2360 O O . ILE A 1 295 ? -5.812 17.713 -6.722 1 65.64 295 ILE A O 1
ATOM 2364 N N . LEU A 1 296 ? -6.588 19.533 -5.716 1 66.05 296 LEU A N 1
ATOM 2365 C CA . LEU A 1 296 ? -5.579 20.426 -6.274 1 66.05 296 LEU A CA 1
ATOM 2366 C C . LEU A 1 296 ? -4.191 20.073 -5.748 1 66.05 296 LEU A C 1
ATOM 2368 O O . LEU A 1 296 ? -3.205 20.155 -6.483 1 66.05 296 LEU A O 1
ATOM 2372 N N . MET A 1 297 ? -4.17 19.667 -4.544 1 69.48 297 MET A N 1
ATOM 2373 C CA . MET A 1 297 ? -2.872 19.478 -3.904 1 69.48 297 MET A CA 1
ATOM 2374 C C . MET A 1 297 ? -2.37 18.052 -4.103 1 69.48 297 MET A 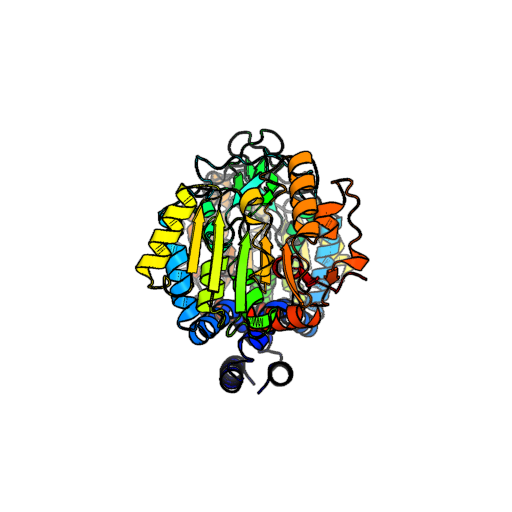C 1
ATOM 2376 O O . MET A 1 297 ? -1.168 17.828 -4.257 1 69.48 297 MET A O 1
ATOM 2380 N N . TYR A 1 298 ? -3.345 17.088 -4.073 1 62.69 298 TYR A N 1
ATOM 2381 C CA . TYR A 1 298 ? -2.859 15.714 -4.003 1 62.69 298 TYR A CA 1
ATOM 2382 C C . TYR A 1 298 ? -3.586 14.827 -5.007 1 62.69 298 TYR A C 1
ATOM 2384 O O . TYR A 1 298 ? -3.365 13.614 -5.047 1 62.69 298 TYR A O 1
ATOM 2392 N N . GLY A 1 299 ? -4.296 15.461 -5.722 1 57.12 299 GLY A N 1
ATOM 2393 C CA . GLY A 1 299 ? -4.918 14.772 -6.841 1 57.12 299 GLY A CA 1
ATOM 2394 C C . GLY A 1 299 ? -6.032 13.833 -6.418 1 57.12 299 GLY A C 1
ATOM 2395 O O . GLY A 1 299 ? -6.597 13.118 -7.249 1 57.12 299 GLY A O 1
ATOM 2396 N N . GLN A 1 300 ? -6.165 13.502 -5.133 1 52.06 300 GLN A N 1
ATOM 2397 C CA . GLN A 1 300 ? -7.188 12.56 -4.691 1 52.06 300 GLN A CA 1
ATOM 2398 C C . GLN A 1 300 ? -8.271 13.265 -3.88 1 52.06 300 GLN A C 1
ATOM 2400 O O . GLN A 1 300 ? -7.986 14.214 -3.146 1 52.06 300 GLN A O 1
ATOM 2405 N N . GLU A 1 301 ? -9.531 13.01 -4.507 1 55.56 301 GLU A N 1
ATOM 2406 C CA . GLU A 1 301 ? -10.601 13.394 -3.591 1 55.56 301 GLU A CA 1
ATOM 2407 C C . GLU A 1 301 ? -10.699 12.422 -2.419 1 55.56 301 GLU A C 1
ATOM 2409 O O . GLU A 1 301 ? -10.823 11.212 -2.617 1 55.56 301 GLU A O 1
ATOM 2414 N N . ASP A 1 302 ? -10.053 12.537 -1.43 1 55.1 302 ASP A N 1
ATOM 2415 C CA . ASP A 1 302 ? -10.355 11.744 -0.243 1 55.1 302 ASP A CA 1
ATOM 2416 C C . ASP A 1 302 ? -11.064 12.586 0.815 1 55.1 302 ASP A C 1
ATOM 2418 O O . ASP A 1 302 ? -10.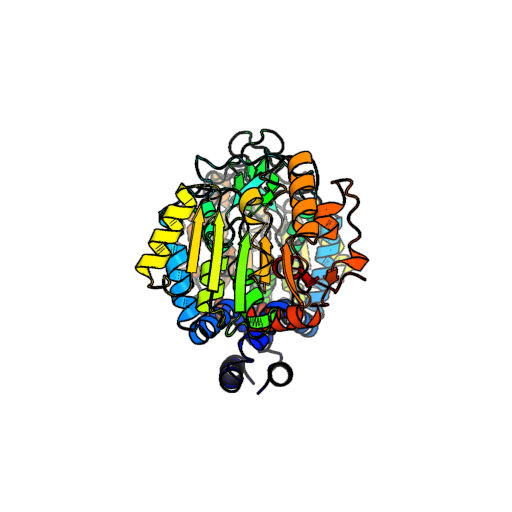416 13.28 1.601 1 55.1 302 ASP A O 1
ATOM 2422 N N . PRO A 1 303 ? -12.373 12.821 0.447 1 51.16 303 PRO A N 1
ATOM 2423 C CA . PRO A 1 303 ? -13.093 13.626 1.438 1 51.16 303 PRO A CA 1
ATOM 2424 C C . PRO A 1 303 ? -12.796 13.198 2.873 1 51.16 303 PRO A C 1
ATOM 2426 O O . PRO A 1 303 ? -12.93 14.001 3.8 1 51.16 303 PRO A O 1
ATOM 2429 N N . ASP A 1 304 ? -12.415 11.976 2.91 1 51.18 304 ASP A N 1
ATOM 2430 C CA . ASP A 1 304 ? -12.155 11.407 4.229 1 51.18 304 ASP A CA 1
ATOM 2431 C C . ASP A 1 304 ? -10.681 11.542 4.604 1 51.18 304 ASP A C 1
ATOM 2433 O O . ASP A 1 304 ? -10.201 10.862 5.513 1 51.18 304 ASP A O 1
ATOM 2437 N N . ASP A 1 305 ? -10.117 12.373 3.636 1 62.85 305 ASP A N 1
ATOM 2438 C CA . ASP A 1 305 ? -8.736 12.608 4.046 1 62.85 305 ASP A CA 1
ATOM 2439 C C . ASP A 1 305 ? -8.672 13.196 5.453 1 62.85 305 ASP A C 1
ATOM 2441 O O . ASP A 1 305 ? -8.983 14.372 5.655 1 62.85 305 ASP A O 1
ATOM 2445 N N . LYS A 1 306 ? -8.492 12.458 6.283 1 67.46 306 LYS A N 1
ATOM 2446 C CA . LYS A 1 306 ? -8.524 12.756 7.712 1 67.46 306 LYS A CA 1
ATOM 2447 C C . LYS A 1 306 ? -7.626 13.943 8.047 1 67.46 306 LYS A C 1
ATOM 2449 O O . LYS A 1 306 ? -7.904 14.694 8.984 1 67.46 306 LYS A O 1
ATOM 2454 N N . ASP A 1 307 ? -6.777 14.245 7.081 1 77.95 307 ASP A N 1
ATOM 2455 C CA . ASP A 1 307 ? -5.811 15.288 7.415 1 77.95 307 ASP A CA 1
ATOM 2456 C C . ASP A 1 307 ? -6.424 16.677 7.254 1 77.95 307 ASP A C 1
ATOM 2458 O O . ASP A 1 307 ? -6.29 17.527 8.136 1 77.95 307 ASP A O 1
ATOM 2462 N N . LEU A 1 308 ? -7.141 16.902 6.202 1 84.44 308 LEU A N 1
ATOM 2463 C CA . LEU A 1 308 ? -7.655 18.242 5.942 1 84.44 308 LEU A CA 1
ATOM 2464 C C . LEU A 1 308 ? -8.988 18.459 6.649 1 84.44 308 LEU A C 1
ATOM 2466 O O . LEU A 1 308 ? -9.276 19.565 7.114 1 84.44 308 LEU A O 1
ATOM 2470 N N . VAL A 1 309 ? -9.717 17.335 6.812 1 84.39 309 VAL A N 1
ATOM 2471 C CA . VAL A 1 309 ? -11.051 17.434 7.396 1 84.39 309 VAL A CA 1
ATOM 2472 C C . VAL A 1 309 ? -10.941 17.745 8.887 1 84.39 309 VAL A C 1
ATOM 2474 O O . VAL A 1 309 ? -11.87 18.296 9.483 1 84.39 309 VAL A O 1
ATOM 2477 N N . SER A 1 310 ? -9.834 17.505 9.395 1 88.12 310 SER A N 1
ATOM 2478 C CA . SER A 1 310 ? -9.636 17.74 10.821 1 88.12 310 SER A CA 1
ATOM 2479 C C . SER A 1 310 ? -9.438 19.223 11.115 1 88.12 310 SER A C 1
ATOM 2481 O O . SER A 1 310 ? -9.511 19.647 12.27 1 88.12 310 SER A O 1
ATOM 2483 N N . ILE A 1 311 ? -9.219 20.001 10.08 1 92.6 311 ILE A N 1
ATOM 2484 C CA . ILE A 1 311 ? -9.005 21.434 10.25 1 92.6 311 ILE A CA 1
ATOM 2485 C C . ILE A 1 311 ? -10.35 22.158 10.266 1 92.6 311 ILE A C 1
ATOM 2487 O O . ILE A 1 311 ? -11.143 22.028 9.33 1 92.6 311 ILE A O 1
ATOM 2491 N N . HIS A 1 312 ? -10.59 22.94 11.283 1 94.59 312 HIS A N 1
ATOM 2492 C CA . HIS A 1 312 ? -11.839 23.682 11.412 1 94.59 312 HIS A CA 1
ATOM 2493 C C . HIS A 1 312 ? -11.587 25.186 11.423 1 94.59 312 HIS A C 1
ATOM 2495 O O . HIS A 1 312 ? -10.648 25.658 12.067 1 94.59 312 HIS A O 1
ATOM 2501 N N . LEU A 1 313 ? -12.35 25.89 10.648 1 97.12 313 LEU A N 1
ATOM 2502 C CA . LEU A 1 313 ? -12.286 27.345 10.573 1 97.12 313 LEU A CA 1
ATOM 2503 C C . LEU A 1 313 ? -13.511 27.978 11.223 1 97.12 313 LEU A C 1
ATOM 2505 O O . LEU A 1 313 ? -14.642 27.562 10.962 1 97.12 313 LEU A O 1
ATOM 2509 N N . TYR A 1 314 ? -13.258 28.905 12.124 1 96.83 314 TYR A N 1
ATOM 2510 C CA . TYR A 1 314 ? -14.324 29.64 12.795 1 96.83 314 TYR A CA 1
ATOM 2511 C C . TYR A 1 314 ? -14.168 31.141 12.584 1 96.83 314 TYR A C 1
ATOM 2513 O O . TYR A 1 314 ? -13.053 31.636 12.402 1 96.83 314 TYR A O 1
ATOM 2521 N N . GLU A 1 315 ? -15.25 31.817 12.577 1 96.9 315 GLU A N 1
ATOM 2522 C CA . GLU A 1 315 ? -15.283 33.276 12.589 1 96.9 315 GLU A CA 1
ATOM 2523 C C . GLU A 1 315 ? -15.887 33.804 13.887 1 96.9 315 GLU A C 1
ATOM 2525 O O . GLU A 1 315 ? -16.918 33.308 14.346 1 96.9 315 GLU A O 1
ATOM 2530 N N . VAL A 1 316 ? -15.232 34.725 14.484 1 95.74 316 VAL A N 1
ATOM 2531 C CA . VAL A 1 316 ? -15.742 35.335 15.708 1 95.74 316 VAL A CA 1
ATOM 2532 C C . VAL A 1 316 ? -16.923 36.246 15.378 1 95.74 316 VAL A C 1
ATOM 2534 O O . VAL A 1 316 ? -16.841 37.074 14.468 1 95.74 316 VAL A O 1
ATOM 2537 N N . ILE A 1 317 ? -17.939 36.018 16.098 1 93.77 317 ILE A N 1
ATOM 2538 C CA . ILE A 1 317 ? -19.133 36.818 15.85 1 93.77 317 ILE A CA 1
ATOM 2539 C C . ILE A 1 317 ? -19.305 37.847 16.965 1 93.77 317 ILE A C 1
ATOM 2541 O O . ILE A 1 317 ? -18.83 37.644 18.085 1 93.77 317 ILE A O 1
ATOM 2545 N N . PRO A 1 318 ? -19.908 39.065 16.561 1 87.12 318 PRO A N 1
ATOM 2546 C CA . PRO A 1 318 ? -20.151 40.093 17.576 1 87.12 318 PRO A CA 1
ATOM 2547 C C . PRO A 1 318 ? -21.029 39.594 18.722 1 87.12 318 PRO A C 1
ATOM 2549 O O . PRO A 1 318 ? -22.034 38.919 18.485 1 87.12 318 PRO A O 1
ATOM 2552 N N . ARG A 1 319 ? -20.478 39.654 19.935 1 75.61 319 ARG A N 1
ATOM 2553 C CA . ARG A 1 319 ? -21.247 39.235 21.102 1 75.61 319 ARG A CA 1
ATOM 2554 C C . ARG A 1 319 ? -22.355 40.235 21.415 1 75.61 319 ARG A C 1
ATOM 2556 O O . ARG A 1 319 ? -22.164 41.445 21.278 1 75.61 319 ARG A O 1
ATOM 2563 N N . THR A 1 320 ? -23.691 39.883 21.196 1 56.57 320 THR A N 1
ATOM 2564 C CA . THR A 1 320 ? -24.811 40.724 21.605 1 56.57 320 THR A CA 1
ATOM 2565 C C . THR A 1 320 ? -24.851 40.872 23.123 1 56.57 320 THR A C 1
ATOM 2567 O O . THR A 1 320 ? -24.531 39.931 23.852 1 56.57 320 THR A O 1
ATOM 2570 N N . MET B 1 1 ? -7.445 22.62 -20.526 1 86.43 1 MET B N 1
ATOM 2571 C CA . MET B 1 1 ? -8.605 21.815 -20.153 1 86.43 1 MET B CA 1
ATOM 2572 C C . MET B 1 1 ? -8.685 21.645 -18.639 1 86.43 1 MET B C 1
ATOM 2574 O O . MET B 1 1 ? -7.657 21.537 -17.968 1 86.43 1 MET B O 1
ATOM 2578 N N . ASN B 1 2 ? -9.867 21.751 -18.097 1 84.08 2 ASN B N 1
ATOM 2579 C CA . ASN B 1 2 ? -10.028 21.576 -16.657 1 84.08 2 ASN B CA 1
ATOM 2580 C C . ASN B 1 2 ? -10.053 20.099 -16.272 1 84.08 2 ASN B C 1
ATOM 2582 O O . ASN B 1 2 ? -10.016 19.226 -17.14 1 84.08 2 ASN B O 1
ATOM 2586 N N . SER B 1 3 ? -10.007 19.837 -15.066 1 82.71 3 SER B N 1
ATOM 2587 C CA . SER B 1 3 ? -9.866 18.477 -14.555 1 82.71 3 SER B CA 1
ATOM 2588 C C . SER B 1 3 ? -11.04 17.602 -14.981 1 82.71 3 SER B C 1
ATOM 2590 O O . SER B 1 3 ? -10.854 16.439 -15.343 1 82.71 3 SER B O 1
ATOM 2592 N N . MET B 1 4 ? -12.261 18.166 -14.968 1 82.95 4 MET B N 1
ATOM 2593 C CA . MET B 1 4 ? -13.442 17.394 -15.34 1 82.95 4 MET B CA 1
ATOM 2594 C C . MET B 1 4 ? -13.388 16.988 -16.809 1 82.95 4 MET B C 1
ATOM 2596 O O . MET B 1 4 ? -13.696 15.846 -17.154 1 82.95 4 MET B O 1
ATOM 2600 N N . GLN B 1 5 ? -13.048 17.979 -17.547 1 88.18 5 GLN B N 1
ATOM 2601 C CA . GLN B 1 5 ? -12.907 17.692 -18.97 1 88.18 5 GLN B CA 1
ATOM 2602 C C . GLN B 1 5 ? -11.798 16.673 -19.219 1 88.18 5 GLN B C 1
ATOM 2604 O O . GLN B 1 5 ? -11.922 15.814 -20.094 1 88.18 5 GLN B O 1
ATOM 2609 N N . ALA B 1 6 ? -10.726 16.863 -18.46 1 90.59 6 ALA B N 1
ATOM 2610 C CA . ALA B 1 6 ? -9.613 15.926 -18.589 1 90.59 6 ALA B CA 1
ATOM 2611 C C . ALA B 1 6 ? -10.052 14.503 -18.256 1 90.59 6 ALA B C 1
ATOM 2613 O O . ALA B 1 6 ? -9.664 13.551 -18.937 1 90.59 6 ALA B O 1
ATOM 2614 N N . ILE B 1 7 ? -10.901 14.347 -17.207 1 88.04 7 ILE B N 1
ATOM 2615 C CA . ILE B 1 7 ? -11.42 13.045 -16.805 1 88.04 7 ILE B CA 1
ATOM 2616 C C . ILE B 1 7 ? -12.287 12.467 -17.921 1 88.04 7 ILE B C 1
ATOM 2618 O O . ILE B 1 7 ? -12.164 11.29 -18.266 1 88.04 7 ILE B O 1
ATOM 2622 N N . HIS B 1 8 ? -13.15 13.347 -18.456 1 88.3 8 HIS B N 1
ATOM 2623 C CA . HIS B 1 8 ? -13.991 12.927 -19.57 1 88.3 8 HIS B CA 1
ATOM 2624 C C . HIS B 1 8 ? -13.148 12.479 -20.76 1 88.3 8 HIS B C 1
ATOM 2626 O O . HIS B 1 8 ? -13.438 11.454 -21.38 1 88.3 8 HIS B O 1
ATOM 2632 N N . ASP B 1 9 ? -12.151 13.266 -20.986 1 92.69 9 ASP B N 1
ATOM 2633 C CA . ASP B 1 9 ? -11.286 12.941 -22.115 1 92.69 9 ASP B CA 1
ATOM 2634 C C . ASP B 1 9 ? -10.508 11.652 -21.858 1 92.69 9 ASP B C 1
ATOM 2636 O O . ASP B 1 9 ? -10.217 10.9 -22.791 1 92.69 9 ASP B O 1
ATOM 2640 N N . PHE B 1 10 ? -10.154 11.478 -20.615 1 92.51 10 PHE B N 1
ATOM 2641 C CA . PHE B 1 10 ? -9.484 10.234 -20.256 1 92.51 10 PHE B CA 1
ATOM 2642 C C . PHE B 1 10 ? -10.404 9.039 -20.478 1 92.51 10 PHE B C 1
ATOM 2644 O O . PHE B 1 10 ? -9.987 8.024 -21.04 1 92.51 10 PHE B O 1
ATOM 2651 N N . LYS B 1 11 ? -11.629 9.187 -20.066 1 89.52 11 LYS B N 1
ATOM 2652 C CA . LYS B 1 11 ? -12.596 8.111 -20.27 1 89.52 11 LYS B CA 1
ATOM 2653 C C . LYS B 1 11 ? -12.842 7.868 -21.756 1 89.52 11 LYS B C 1
ATOM 2655 O O . LYS B 1 11 ? -12.987 6.723 -22.187 1 89.52 11 LYS B O 1
ATOM 2660 N N . ASN B 1 12 ? -12.916 9.012 -22.415 1 91.03 12 ASN B N 1
ATOM 2661 C CA . ASN B 1 12 ? -13.05 8.903 -23.864 1 91.03 12 ASN B CA 1
ATOM 2662 C C . ASN B 1 12 ? -11.849 8.197 -24.487 1 91.03 12 ASN B C 1
ATOM 2664 O O . ASN B 1 12 ? -12.002 7.413 -25.425 1 91.03 12 ASN B O 1
ATOM 2668 N N . LEU B 1 13 ? -10.71 8.6 -23.97 1 92.7 13 LEU B N 1
ATOM 2669 C CA . LEU B 1 13 ? -9.493 7.942 -24.432 1 92.7 13 LEU B CA 1
ATOM 2670 C C . LEU B 1 13 ? -9.556 6.44 -24.175 1 92.7 13 LEU B C 1
ATOM 2672 O O . LEU B 1 13 ? -9.216 5.641 -25.05 1 92.7 13 LEU B O 1
ATOM 2676 N N . LEU B 1 14 ? -10.053 6.062 -22.999 1 89.24 14 LEU B N 1
ATOM 2677 C CA . LEU B 1 14 ? -10.15 4.658 -22.615 1 89.24 14 LEU B CA 1
ATOM 2678 C C . LEU B 1 14 ? -11.087 3.902 -23.552 1 89.24 14 LEU B C 1
ATOM 2680 O O . LEU B 1 14 ? -10.837 2.741 -23.883 1 89.24 14 LEU B O 1
ATOM 2684 N N . SER B 1 15 ? -12.14 4.632 -23.937 1 87.89 15 SER B N 1
ATOM 2685 C CA . SER B 1 15 ? -13.135 4.002 -24.798 1 87.89 15 SER B CA 1
ATOM 2686 C C . SER B 1 15 ? -12.578 3.751 -26.196 1 87.89 15 SER B C 1
ATOM 2688 O O . SER B 1 15 ? -13.109 2.926 -26.942 1 87.89 15 SER B O 1
ATOM 2690 N N . LYS B 1 16 ? -11.5 4.429 -26.504 1 91.26 16 LYS B N 1
ATOM 2691 C CA . LYS B 1 16 ? -10.92 4.312 -27.838 1 91.26 16 LYS B CA 1
ATOM 2692 C C . LYS B 1 16 ? -9.798 3.278 -27.861 1 91.26 16 LYS B C 1
ATOM 2694 O O . LYS B 1 16 ? -9.276 2.943 -28.926 1 91.26 16 LYS B O 1
ATOM 2699 N N . VAL B 1 17 ? -9.458 2.863 -26.642 1 89.29 17 VAL B N 1
ATOM 2700 C CA . VAL B 1 17 ? -8.391 1.872 -26.557 1 89.29 17 VAL B CA 1
ATOM 2701 C C . VAL B 1 17 ? -8.948 0.485 -26.871 1 89.29 17 VAL B C 1
ATOM 2703 O O . VAL B 1 17 ? -10.024 0.118 -26.393 1 89.29 17 VAL B O 1
ATOM 2706 N N . GLN B 1 18 ? -8.235 -0.213 -27.683 1 84.36 18 GLN B N 1
ATOM 2707 C CA . GLN B 1 18 ? -8.632 -1.578 -28.01 1 84.36 18 GLN B CA 1
ATOM 2708 C C . GLN B 1 18 ? -8.718 -2.441 -26.754 1 84.36 18 GLN B C 1
ATOM 2710 O O . GLN B 1 18 ? -7.925 -2.274 -25.824 1 84.36 18 GLN B O 1
ATOM 2715 N N . GLU B 1 19 ? -9.616 -3.326 -26.745 1 75.28 19 GLU B N 1
ATOM 2716 C CA . GLU B 1 19 ? -9.843 -4.214 -25.609 1 75.28 19 GLU B CA 1
ATOM 2717 C C . GLU B 1 19 ? -8.57 -4.968 -25.235 1 75.28 19 GLU B C 1
ATOM 2719 O O . GLU B 1 19 ? -8.301 -5.193 -24.053 1 75.28 19 GLU B O 1
ATOM 2724 N N . SER B 1 20 ? -7.829 -5.283 -26.276 1 72.69 20 SER B N 1
ATOM 2725 C CA . SER B 1 20 ? -6.62 -6.07 -26.058 1 72.69 20 SER B CA 1
ATOM 2726 C C . SER B 1 20 ? -5.514 -5.224 -25.436 1 72.69 20 SER B C 1
ATOM 2728 O O . SER B 1 20 ? -4.536 -5.761 -24.911 1 72.69 20 SER B O 1
ATOM 2730 N N . SER B 1 21 ? -5.762 -3.9 -25.52 1 79.07 21 SER B N 1
ATOM 2731 C CA . SER B 1 21 ? -4.673 -3.018 -25.113 1 79.07 21 SER B CA 1
ATOM 2732 C C . SER B 1 21 ? -5.044 -2.22 -23.867 1 79.07 21 SER B C 1
ATOM 2734 O O . SER B 1 21 ? -4.192 -1.558 -23.271 1 79.07 21 SER B O 1
ATOM 2736 N N . VAL B 1 22 ? -6.261 -2.325 -23.494 1 81.92 22 VAL B N 1
ATOM 2737 C CA . VAL B 1 22 ? -6.753 -1.464 -22.424 1 81.92 22 VAL B CA 1
ATOM 2738 C C . VAL B 1 22 ? -6.054 -1.817 -21.113 1 81.92 22 VAL B C 1
ATOM 2740 O O . VAL B 1 22 ? -5.661 -0.929 -20.353 1 81.92 22 VAL B O 1
ATOM 2743 N N . MET B 1 23 ? -5.814 -3.06 -20.88 1 78.02 23 MET B N 1
ATOM 2744 C CA . MET B 1 23 ? -5.195 -3.494 -19.63 1 78.02 23 MET B CA 1
ATOM 2745 C C . MET B 1 23 ? -3.732 -3.069 -19.571 1 78.02 23 MET B C 1
ATOM 2747 O O . MET B 1 23 ? -3.233 -2.691 -18.509 1 78.02 23 MET B O 1
ATOM 2751 N N . ASP B 1 24 ? -3.188 -3.113 -20.751 1 76.78 24 ASP B N 1
ATOM 2752 C CA . ASP B 1 24 ? -1.805 -2.654 -20.834 1 76.78 24 ASP B CA 1
ATOM 2753 C C . ASP B 1 24 ? -1.7 -1.164 -20.514 1 76.78 24 ASP B C 1
ATOM 2755 O O . ASP B 1 24 ? -0.796 -0.742 -19.791 1 76.78 24 ASP B O 1
ATOM 2759 N N . PHE B 1 25 ? -2.548 -0.528 -21.115 1 84.82 25 PHE B N 1
ATOM 2760 C CA . PHE B 1 25 ? -2.562 0.917 -20.924 1 84.82 25 PHE B CA 1
ATOM 2761 C C . PHE B 1 25 ? -2.831 1.268 -19.465 1 84.82 25 PHE B C 1
ATOM 2763 O O . PHE B 1 25 ? -2.091 2.048 -18.862 1 84.82 25 PHE B O 1
ATOM 2770 N N . LEU B 1 26 ? -3.802 0.649 -18.899 1 85.32 26 LEU B N 1
ATOM 2771 C CA . LEU B 1 26 ? -4.163 0.917 -17.511 1 85.32 26 LEU B CA 1
ATOM 2772 C C . LEU B 1 26 ? -3.075 0.424 -16.562 1 85.32 26 LEU B C 1
ATOM 2774 O O . LEU B 1 26 ? -2.833 1.034 -15.518 1 85.32 26 LEU B O 1
ATOM 2778 N N . GLY B 1 27 ? -2.463 -0.711 -16.884 1 78.74 27 GLY B N 1
ATOM 2779 C CA . GLY B 1 27 ? -1.312 -1.175 -16.125 1 78.74 27 GLY B CA 1
ATOM 2780 C C . GLY B 1 27 ? -0.172 -0.175 -16.1 1 78.74 27 GLY B C 1
ATOM 2781 O O . GLY B 1 27 ? 0.446 0.044 -15.056 1 78.74 27 GLY B O 1
ATOM 2782 N N . TRP B 1 28 ? 0.058 0.388 -17.251 1 78.76 28 TRP B N 1
ATOM 2783 C CA . TRP B 1 28 ? 1.082 1.425 -17.328 1 78.76 28 TRP B CA 1
ATOM 2784 C C . TRP B 1 28 ? 0.739 2.597 -16.415 1 78.76 28 TRP B C 1
ATOM 2786 O O . TRP B 1 28 ? 1.604 3.111 -15.701 1 78.76 28 TRP B O 1
ATOM 2796 N N . ILE B 1 29 ? -0.475 3.035 -16.446 1 84.99 29 ILE B N 1
ATOM 2797 C CA . ILE B 1 29 ? -0.901 4.149 -15.606 1 84.99 29 ILE B CA 1
ATOM 2798 C C . ILE B 1 29 ? -0.691 3.795 -14.135 1 84.99 29 ILE B C 1
ATOM 2800 O O . ILE B 1 29 ? -0.14 4.591 -13.371 1 84.99 29 ILE B O 1
ATOM 2804 N N . ARG B 1 30 ? -1.103 2.633 -13.744 1 80.21 30 ARG B N 1
ATOM 2805 C CA . ARG B 1 30 ? -1.006 2.171 -12.363 1 80.21 30 ARG B CA 1
ATOM 2806 C C . ARG B 1 30 ? 0.436 2.222 -11.869 1 80.21 30 ARG B C 1
ATOM 2808 O O . ARG B 1 30 ? 0.695 2.639 -10.738 1 80.21 30 ARG B O 1
ATOM 2815 N N . ASN B 1 31 ? 1.356 1.856 -12.742 1 74.49 31 ASN B N 1
ATOM 2816 C CA . ASN B 1 31 ? 2.756 1.736 -12.349 1 74.49 31 ASN B CA 1
ATOM 2817 C C . ASN B 1 31 ? 3.469 3.084 -12.399 1 74.49 31 ASN B C 1
ATOM 2819 O O . ASN B 1 31 ? 4.526 3.256 -11.788 1 74.49 31 ASN B O 1
ATOM 2823 N N . ASN B 1 32 ? 2.92 3.988 -13.159 1 77.25 32 ASN B N 1
ATOM 2824 C CA . ASN B 1 32 ? 3.663 5.22 -13.4 1 77.25 32 ASN B CA 1
ATOM 2825 C C . ASN B 1 32 ? 2.936 6.434 -12.827 1 77.25 32 ASN B C 1
ATOM 2827 O O . ASN B 1 32 ? 3.471 7.544 -12.836 1 77.25 32 ASN B O 1
ATOM 2831 N N . ILE B 1 33 ? 1.765 6.138 -12.347 1 84.53 33 ILE B N 1
ATOM 2832 C CA . ILE B 1 33 ? 0.94 7.271 -11.941 1 84.53 33 ILE B CA 1
ATOM 2833 C C . ILE B 1 33 ? 1.648 8.057 -10.84 1 84.53 33 ILE B C 1
ATOM 2835 O O . ILE B 1 33 ? 1.559 9.286 -10.791 1 84.53 33 ILE B O 1
ATOM 2839 N N . GLU B 1 34 ? 2.382 7.312 -9.989 1 76.78 34 GLU B N 1
ATOM 2840 C CA . GLU B 1 34 ? 3.08 8.003 -8.909 1 76.78 34 GLU B CA 1
ATOM 2841 C C . GLU B 1 34 ? 4.195 8.891 -9.453 1 76.78 34 GLU B C 1
ATOM 2843 O O . GLU B 1 34 ? 4.353 10.034 -9.018 1 76.78 34 GLU B O 1
ATOM 2848 N N . ASP B 1 35 ? 4.898 8.351 -10.401 1 77.33 35 ASP B N 1
ATOM 2849 C CA . ASP B 1 35 ? 5.976 9.123 -11.013 1 77.33 35 ASP B CA 1
ATOM 2850 C C . ASP B 1 35 ? 5.425 10.323 -11.78 1 77.33 35 ASP B C 1
ATOM 2852 O O . ASP B 1 35 ? 5.977 11.423 -11.701 1 77.33 35 ASP B O 1
ATOM 2856 N N . VAL B 1 36 ? 4.413 10.011 -12.533 1 80.37 36 VAL B N 1
ATOM 2857 C CA . VAL B 1 36 ? 3.789 11.073 -13.314 1 80.37 36 VAL B CA 1
ATOM 2858 C C . VAL B 1 36 ? 3.261 12.16 -12.381 1 80.37 36 VAL B C 1
ATOM 2860 O O . VAL B 1 36 ? 3.404 13.352 -12.662 1 80.37 36 VAL B O 1
ATOM 2863 N N . TYR B 1 37 ? 2.726 11.663 -11.313 1 78.71 37 TYR B N 1
ATOM 2864 C CA . TYR B 1 37 ? 2.197 12.585 -10.314 1 78.71 37 TYR B CA 1
ATOM 2865 C C . TYR B 1 37 ? 3.315 13.41 -9.687 1 78.71 37 TYR B C 1
ATOM 2867 O O . TYR B 1 37 ? 3.189 14.628 -9.541 1 78.71 37 TYR B O 1
ATOM 2875 N N . GLU B 1 38 ? 4.341 12.774 -9.315 1 76.52 38 GLU B N 1
ATOM 2876 C CA . GLU B 1 38 ? 5.471 13.455 -8.69 1 76.52 38 GLU B CA 1
ATOM 2877 C C . GLU B 1 38 ? 6.105 14.463 -9.644 1 76.52 38 GLU B C 1
ATOM 2879 O O . GLU B 1 38 ? 6.506 15.552 -9.229 1 76.52 38 GLU B O 1
ATOM 2884 N N . GLU B 1 39 ? 6.26 14.041 -10.857 1 77.26 39 GLU B N 1
ATOM 2885 C CA . GLU B 1 39 ? 6.811 14.947 -11.861 1 77.26 39 GLU B CA 1
ATOM 2886 C C . GLU B 1 39 ? 5.935 16.186 -12.025 1 77.26 39 GLU B C 1
ATOM 2888 O O . GLU B 1 39 ? 6.445 17.301 -12.145 1 77.26 39 GLU B O 1
ATOM 2893 N N . ALA B 1 40 ? 4.681 15.949 -12.136 1 76.56 40 ALA B N 1
ATOM 2894 C CA . ALA B 1 40 ? 3.751 17.067 -12.268 1 76.56 40 ALA B CA 1
ATOM 2895 C C . ALA B 1 40 ? 3.802 17.972 -11.04 1 76.56 40 ALA B C 1
ATOM 2897 O O . ALA B 1 40 ? 3.737 19.197 -11.161 1 76.56 40 ALA B O 1
ATOM 2898 N N . GLU B 1 41 ? 3.94 17.318 -9.917 1 75.5 41 GLU B N 1
ATOM 2899 C CA . GLU B 1 41 ? 4.044 18.068 -8.668 1 75.5 41 GLU B CA 1
ATOM 2900 C C . GLU B 1 41 ? 5.307 18.924 -8.642 1 75.5 41 GLU B C 1
ATOM 2902 O O . GLU B 1 41 ? 5.27 20.082 -8.221 1 75.5 41 GLU B O 1
ATOM 2907 N N . GLU B 1 42 ? 6.36 18.302 -9.027 1 75.32 42 GLU B N 1
ATOM 2908 C CA . GLU B 1 42 ? 7.629 19.024 -9.056 1 75.32 42 GLU B CA 1
ATOM 2909 C C . GLU B 1 42 ? 7.565 20.216 -10.007 1 75.32 42 GLU B C 1
ATOM 2911 O O . GLU B 1 42 ? 8.124 21.277 -9.72 1 75.32 42 GLU B O 1
ATOM 2916 N N . ARG B 1 43 ? 6.902 20.049 -11.046 1 73.75 43 ARG B N 1
ATOM 2917 C CA . ARG B 1 43 ? 6.774 21.114 -12.036 1 73.75 43 ARG B CA 1
ATOM 2918 C C . ARG B 1 43 ? 5.9 22.248 -11.511 1 73.75 43 ARG B C 1
ATOM 2920 O O . ARG B 1 43 ? 6.056 23.4 -11.922 1 73.75 43 ARG B O 1
ATOM 2927 N N . SER B 1 44 ? 5.048 21.744 -10.721 1 71.9 44 SER B N 1
ATOM 2928 C CA . SER B 1 44 ? 4.1 22.733 -10.219 1 71.9 44 SER B CA 1
ATOM 2929 C C . SER B 1 44 ? 4.624 23.41 -8.957 1 71.9 44 SER B C 1
ATOM 2931 O O . SER B 1 44 ? 3.995 24.333 -8.435 1 71.9 44 SER B O 1
ATOM 2933 N N . ARG B 1 45 ? 5.837 22.909 -8.55 1 76.6 45 ARG B N 1
ATOM 2934 C CA . ARG B 1 45 ? 6.376 23.438 -7.302 1 76.6 45 ARG B CA 1
ATOM 2935 C C . ARG B 1 45 ? 6.799 24.895 -7.462 1 76.6 45 ARG B C 1
ATOM 2937 O O . ARG B 1 45 ? 7.399 25.264 -8.474 1 76.6 45 ARG B O 1
ATOM 2944 N N . GLN B 1 46 ? 6.34 25.657 -6.627 1 79.63 46 GLN B N 1
ATOM 2945 C CA . GLN B 1 46 ? 6.742 27.057 -6.534 1 79.63 46 GLN B CA 1
ATOM 2946 C C . GLN B 1 46 ? 7.951 27.221 -5.617 1 79.63 46 GLN B C 1
ATOM 2948 O O . GLN B 1 46 ? 8.322 26.292 -4.898 1 79.63 46 GLN B O 1
ATOM 2953 N N . ASN B 1 47 ? 8.596 28.304 -5.786 1 85.14 47 ASN B N 1
ATOM 2954 C CA . ASN B 1 47 ? 9.743 28.621 -4.941 1 85.14 47 ASN B CA 1
ATOM 2955 C C . ASN B 1 47 ? 9.411 28.457 -3.461 1 85.14 47 ASN B C 1
ATOM 2957 O O . ASN B 1 47 ? 10.242 27.986 -2.683 1 85.14 47 ASN B O 1
ATOM 2961 N N . SER B 1 48 ? 8.217 28.789 -3.16 1 89.99 48 SER B N 1
ATOM 2962 C CA . SER B 1 48 ? 7.78 28.685 -1.771 1 89.99 48 SER B CA 1
ATOM 2963 C C . SER B 1 48 ? 7.788 27.236 -1.296 1 89.99 48 SER B C 1
ATOM 2965 O O . SER B 1 48 ? 8.165 26.952 -0.157 1 89.99 48 SER B O 1
ATOM 2967 N N . ASP B 1 49 ? 7.468 26.337 -2.149 1 88.33 49 ASP B N 1
ATOM 2968 C CA . ASP B 1 49 ? 7.475 24.918 -1.806 1 88.33 49 ASP B CA 1
ATOM 2969 C C . ASP B 1 49 ? 8.895 24.423 -1.543 1 88.33 49 ASP B C 1
ATOM 2971 O O . ASP B 1 49 ? 9.128 23.66 -0.604 1 88.33 49 ASP B O 1
ATOM 2975 N N . ILE B 1 50 ? 9.767 24.89 -2.357 1 88.5 50 ILE B N 1
ATOM 2976 C CA . ILE B 1 50 ? 11.16 24.467 -2.263 1 88.5 50 ILE B CA 1
ATOM 2977 C C . ILE B 1 50 ? 11.765 24.967 -0.953 1 88.5 50 ILE B C 1
ATOM 2979 O O . ILE B 1 50 ? 12.451 24.218 -0.253 1 88.5 50 ILE B O 1
ATOM 2983 N N . ILE B 1 51 ? 11.492 26.212 -0.675 1 93.06 51 ILE B N 1
ATOM 2984 C CA . ILE B 1 51 ? 12.019 26.808 0.548 1 93.06 51 ILE B CA 1
ATOM 2985 C C . ILE B 1 51 ? 11.481 26.055 1.762 1 93.06 51 ILE B C 1
ATOM 2987 O O . ILE B 1 51 ? 12.24 25.701 2.668 1 93.06 51 ILE B O 1
ATOM 2991 N N . LEU B 1 52 ? 10.232 25.781 1.753 1 94.28 52 LEU B N 1
ATOM 2992 C CA . LEU B 1 52 ? 9.629 25.075 2.878 1 94.28 52 LEU B CA 1
ATOM 2993 C C . LEU B 1 52 ? 10.25 23.693 3.049 1 94.28 52 LEU B C 1
ATOM 2995 O O . LEU B 1 52 ? 10.554 23.279 4.17 1 94.28 52 LEU B O 1
ATOM 2999 N N . ASP B 1 53 ? 10.435 23.038 1.992 1 91.31 53 ASP B N 1
ATOM 3000 C CA . ASP B 1 53 ? 11.026 21.704 2.034 1 91.31 53 ASP B CA 1
ATOM 3001 C C . ASP B 1 53 ? 12.46 21.754 2.556 1 91.31 53 ASP B C 1
ATOM 3003 O O . ASP B 1 53 ? 12.901 20.845 3.262 1 91.31 53 ASP B O 1
ATOM 3007 N N . THR B 1 54 ? 13.147 22.783 2.169 1 93.02 54 THR B N 1
ATOM 3008 C CA . THR B 1 54 ? 14.522 22.942 2.628 1 93.02 54 THR B CA 1
ATOM 3009 C C . THR B 1 54 ? 14.564 23.195 4.132 1 93.02 54 THR B C 1
ATOM 3011 O O . THR B 1 54 ? 15.412 22.644 4.836 1 93.02 54 THR B O 1
ATOM 3014 N N . ILE B 1 55 ? 13.715 23.989 4.579 1 94.77 55 ILE B N 1
ATOM 3015 C CA . ILE B 1 55 ? 13.62 24.26 6.009 1 94.77 55 ILE B CA 1
ATOM 3016 C C . ILE B 1 55 ? 13.321 22.964 6.76 1 94.77 55 ILE B C 1
ATOM 3018 O O . IL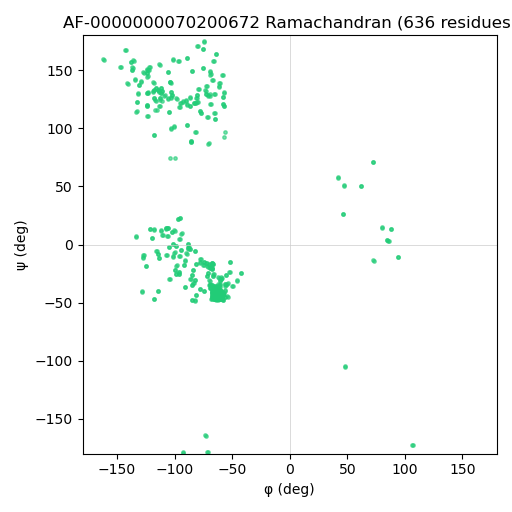E B 1 55 ? 13.962 22.663 7.77 1 94.77 55 ILE B O 1
ATOM 3022 N N . ARG B 1 56 ? 12.405 22.226 6.23 1 92.74 56 ARG B N 1
ATOM 3023 C CA . ARG B 1 56 ? 12.009 20.962 6.843 1 92.74 56 ARG B CA 1
ATOM 3024 C C . ARG B 1 56 ? 13.195 20.01 6.949 1 92.74 56 ARG B C 1
ATOM 3026 O O . ARG B 1 56 ? 13.418 19.402 7.999 1 92.74 56 ARG B O 1
ATOM 3033 N N . GLU B 1 57 ? 13.899 19.888 5.909 1 90.52 57 GLU B N 1
ATOM 3034 C CA . GLU B 1 57 ? 15.051 18.992 5.874 1 90.52 57 GLU B CA 1
ATOM 3035 C C . GLU B 1 57 ? 16.114 19.421 6.882 1 90.52 57 GLU B C 1
ATOM 3037 O O . GLU B 1 57 ? 16.699 18.582 7.57 1 90.52 57 GLU B O 1
ATOM 3042 N N . GLU B 1 58 ? 16.335 20.647 6.911 1 92.01 58 GLU B N 1
ATOM 3043 C CA . GLU B 1 58 ? 17.331 21.167 7.844 1 92.01 58 GLU B CA 1
ATOM 3044 C C . GLU B 1 58 ? 16.9 20.944 9.291 1 92.01 58 GLU B C 1
ATOM 3046 O O . GLU B 1 58 ? 17.719 20.585 10.14 1 92.01 58 GLU B O 1
ATOM 3051 N N . MET B 1 59 ? 15.671 21.139 9.553 1 90.94 59 MET B N 1
ATOM 3052 C CA . MET B 1 59 ? 15.147 20.975 10.906 1 90.94 59 MET B CA 1
ATOM 3053 C C . MET B 1 59 ? 15.187 19.511 11.331 1 90.94 59 MET B C 1
ATOM 3055 O O . MET B 1 59 ? 15.479 19.204 12.488 1 90.94 59 MET B O 1
ATOM 3059 N N . ARG B 1 60 ? 14.835 18.657 10.441 1 87.83 60 ARG B N 1
ATOM 3060 C CA . ARG B 1 60 ? 14.868 17.227 10.728 1 87.83 60 ARG B CA 1
ATOM 3061 C C . ARG B 1 60 ? 16.256 16.792 11.185 1 87.83 60 ARG B C 1
ATOM 3063 O O . ARG B 1 60 ? 16.387 15.918 12.045 1 87.83 60 ARG B O 1
ATOM 3070 N N . ASN B 1 61 ? 17.205 17.402 10.664 1 85.49 61 ASN B N 1
ATOM 3071 C CA . ASN B 1 61 ? 18.583 17.055 10.994 1 85.49 61 ASN B CA 1
ATOM 3072 C C . ASN B 1 61 ? 18.998 17.63 12.345 1 85.49 61 ASN B C 1
ATOM 3074 O O . ASN B 1 61 ? 19.986 17.188 12.935 1 85.49 61 ASN B O 1
ATOM 3078 N N . SER B 1 62 ? 18.22 18.567 12.831 1 83.84 62 SER B N 1
ATOM 3079 C CA . SER B 1 62 ? 18.596 19.256 14.062 1 83.84 62 SER B CA 1
ATOM 3080 C C . SER B 1 62 ? 17.814 18.719 15.256 1 83.84 62 SER B C 1
ATOM 3082 O O . SER B 1 62 ? 18.08 19.097 16.399 1 83.84 62 SER B O 1
ATOM 3084 N N . LEU B 1 63 ? 16.794 17.897 15.004 1 82.32 63 LEU B N 1
ATOM 3085 C CA . LEU B 1 63 ? 15.931 17.414 16.077 1 82.32 63 LEU B CA 1
ATOM 3086 C C . LEU B 1 63 ? 15.93 15.89 16.127 1 82.32 63 LEU B C 1
ATOM 3088 O O . LEU B 1 63 ? 16.21 15.231 15.123 1 82.32 63 LEU B O 1
ATOM 3092 N N . PRO B 1 64 ? 15.677 15.457 17.351 1 72.8 64 PRO B N 1
ATOM 3093 C CA . PRO B 1 64 ? 15.5 14.005 17.423 1 72.8 64 PRO B CA 1
ATOM 3094 C C . PRO B 1 64 ? 14.286 13.519 16.635 1 72.8 64 PRO B C 1
ATOM 3096 O O . PRO B 1 64 ? 13.431 14.323 16.252 1 72.8 64 PRO B O 1
ATOM 3099 N N . THR B 1 65 ? 14.191 12.265 16.35 1 66.37 65 THR B N 1
ATOM 3100 C CA . THR B 1 65 ? 13.155 11.671 15.513 1 66.37 65 THR B CA 1
ATOM 3101 C C . THR B 1 65 ? 11.77 11.932 16.1 1 66.37 65 THR B C 1
ATOM 3103 O O . THR B 1 65 ? 10.792 12.062 15.361 1 66.37 65 THR B O 1
ATOM 3106 N N . ASN B 1 66 ? 11.723 12.043 17.394 1 66.9 66 ASN B N 1
ATOM 3107 C CA . ASN B 1 66 ? 10.42 12.278 18.005 1 66.9 66 ASN B CA 1
ATOM 3108 C C . ASN B 1 66 ? 10.102 13.768 18.095 1 66.9 66 ASN B C 1
ATOM 3110 O O . ASN B 1 66 ? 8.986 14.149 18.45 1 66.9 66 ASN B O 1
ATOM 3114 N N . ALA B 1 67 ? 11.02 14.499 17.616 1 63.13 67 ALA B N 1
ATOM 3115 C CA . ALA B 1 67 ? 10.913 15.955 17.598 1 63.13 67 ALA B CA 1
ATOM 3116 C C . ALA B 1 67 ? 10.435 16.487 18.946 1 63.13 67 ALA B C 1
ATOM 3118 O O . ALA B 1 67 ? 9.612 17.404 19.002 1 63.13 67 ALA B O 1
ATOM 3119 N N . ILE B 1 68 ? 10.733 15.694 19.941 1 66.38 68 ILE B N 1
ATOM 3120 C CA . ILE B 1 68 ? 10.387 16.139 21.287 1 66.38 68 ILE B CA 1
ATOM 3121 C C . ILE B 1 68 ? 11.597 16.805 21.938 1 66.38 68 ILE B C 1
ATOM 3123 O O . ILE B 1 68 ? 12.689 16.232 21.965 1 66.38 68 ILE B O 1
ATOM 3127 N N . SER B 1 69 ? 11.334 17.996 22.204 1 67.91 69 SER B N 1
ATOM 3128 C CA . SER B 1 69 ? 12.384 18.721 22.912 1 67.91 69 SER B CA 1
ATOM 3129 C C . SER B 1 69 ? 12.578 18.175 24.323 1 67.91 69 SER B C 1
ATOM 3131 O O . SER B 1 69 ? 11.627 17.696 24.945 1 67.91 69 SER B O 1
ATOM 3133 N N . PRO B 1 70 ? 13.77 18.125 24.731 1 64.71 70 PRO B N 1
ATOM 3134 C CA . PRO B 1 70 ? 14.015 17.675 26.104 1 64.71 70 PRO B CA 1
ATOM 3135 C C . PRO B 1 70 ? 13.189 18.444 27.133 1 64.71 70 PRO B C 1
ATOM 3137 O O . PRO B 1 70 ? 12.891 17.918 28.208 1 64.71 70 PRO B O 1
ATOM 3140 N N . SER B 1 71 ? 12.786 19.658 26.743 1 66.36 71 SER B N 1
ATOM 3141 C CA . SER B 1 71 ? 12.055 20.491 27.692 1 66.36 71 SER B CA 1
ATOM 3142 C C . SER B 1 71 ? 10.548 20.329 27.523 1 66.36 71 SER B C 1
ATOM 3144 O O . SER B 1 71 ? 9.768 20.852 28.322 1 66.36 71 SER B O 1
ATOM 3146 N N . GLU B 1 72 ? 10.234 19.572 26.512 1 67.2 72 GLU B N 1
ATOM 3147 C CA . GLU B 1 72 ? 8.805 19.401 26.269 1 67.2 72 GLU B CA 1
ATOM 3148 C C . GLU B 1 72 ? 8.212 18.338 27.19 1 67.2 72 GLU B C 1
ATOM 3150 O O . GLU B 1 72 ? 8.817 17.285 27.401 1 67.2 72 GLU B O 1
ATOM 3155 N N . HIS B 1 73 ? 7.257 18.731 27.943 1 68.25 73 HIS B N 1
ATOM 3156 C CA . HIS B 1 73 ? 6.548 17.791 28.803 1 68.25 73 HIS B CA 1
ATOM 3157 C C . HIS B 1 73 ? 5.218 17.373 28.184 1 68.25 73 HIS B C 1
ATOM 3159 O O . HIS B 1 73 ? 4.271 18.162 28.147 1 68.25 73 HIS B O 1
ATOM 3165 N N . ILE B 1 74 ? 5.218 16.212 27.628 1 70.48 74 ILE B N 1
ATOM 3166 C CA . ILE B 1 74 ? 3.989 15.695 27.036 1 70.48 74 ILE B CA 1
ATOM 3167 C C . ILE B 1 74 ? 3.205 14.905 28.082 1 70.48 74 ILE B C 1
ATOM 3169 O O . ILE B 1 74 ? 3.766 14.055 28.776 1 70.48 74 ILE B O 1
ATOM 3173 N N . ILE B 1 75 ? 2.013 15.386 28.196 1 70.54 75 ILE B N 1
ATOM 3174 C CA . ILE B 1 75 ? 1.145 14.7 29.147 1 70.54 75 ILE B CA 1
ATOM 3175 C C . ILE B 1 75 ? 0.144 13.827 28.393 1 70.54 75 ILE B C 1
ATOM 3177 O O . ILE B 1 75 ? -0.348 14.212 27.33 1 70.54 75 ILE B O 1
ATOM 3181 N N . THR B 1 76 ? -0.095 12.678 28.902 1 68.61 76 THR B N 1
ATOM 3182 C CA . THR B 1 76 ? -1.144 11.836 28.339 1 68.61 76 THR B CA 1
ATOM 3183 C C . THR B 1 76 ? -2.522 12.432 28.611 1 68.61 76 THR B C 1
ATOM 3185 O O . THR B 1 76 ? -2.881 12.678 29.765 1 68.61 76 THR B O 1
ATOM 3188 N N . PRO B 1 77 ? -3.125 12.661 27.537 1 68.45 77 PRO B N 1
ATOM 3189 C CA . PRO B 1 77 ? -4.431 13.29 27.747 1 68.45 77 PRO B CA 1
ATOM 3190 C C . PRO B 1 77 ? -5.414 12.378 28.479 1 68.45 77 PRO B C 1
ATOM 3192 O O . PRO B 1 77 ? -5.431 11.167 28.243 1 68.45 77 PRO B O 1
ATOM 3195 N N . VAL B 1 78 ? -5.96 12.897 29.44 1 67.95 78 VAL B N 1
ATOM 3196 C CA . VAL B 1 78 ? -6.986 12.159 30.169 1 67.95 78 VAL B CA 1
ATOM 3197 C C . VAL B 1 78 ? -8.361 12.468 29.583 1 67.95 78 VAL B C 1
ATOM 3199 O O . VAL B 1 78 ? -9.327 11.744 29.834 1 67.95 78 VAL B O 1
ATOM 3202 N N . ALA B 1 79 ? -8.378 13.523 28.762 1 64.06 79 ALA B N 1
ATOM 3203 C CA . ALA B 1 79 ? -9.611 13.928 28.092 1 64.06 79 ALA B CA 1
ATOM 3204 C C . ALA B 1 79 ? -9.351 14.286 26.632 1 64.06 79 ALA B C 1
ATOM 3206 O O . ALA B 1 79 ? -8.215 14.579 26.251 1 64.06 79 ALA B O 1
ATOM 3207 N N . GLY B 1 80 ? -10.36 14.118 25.852 1 62.07 80 GLY B N 1
ATOM 3208 C CA . GLY B 1 80 ? -10.237 14.515 24.459 1 62.07 80 GLY B CA 1
ATOM 3209 C C . GLY B 1 80 ? -10.113 13.338 23.511 1 62.07 80 GLY B C 1
ATOM 3210 O O . GLY B 1 80 ? -10.31 12.188 23.911 1 62.07 80 GLY B O 1
ATOM 3211 N N . PRO B 1 81 ? -9.828 13.605 22.196 1 63.68 81 PRO B N 1
ATOM 3212 C CA . PRO B 1 81 ? -9.842 12.573 21.157 1 63.68 81 PRO B CA 1
ATOM 3213 C C . PRO B 1 81 ? -8.722 11.549 21.328 1 63.68 81 PRO B C 1
ATOM 3215 O O . PRO B 1 81 ? -8.84 10.415 20.857 1 63.68 81 PRO B O 1
ATOM 3218 N N . ASN B 1 82 ? -7.748 11.979 22.143 1 66.23 82 ASN B N 1
ATOM 3219 C CA . ASN B 1 82 ? -6.6 11.086 22.257 1 66.23 82 ASN B CA 1
ATOM 3220 C C . ASN B 1 82 ? -6.512 10.461 23.646 1 66.23 82 ASN B C 1
ATOM 3222 O O . ASN B 1 82 ? -5.469 9.926 24.026 1 66.23 82 ASN B O 1
ATOM 3226 N N . SER B 1 83 ? -7.481 10.581 24.402 1 68.2 83 SER B N 1
ATOM 3227 C CA . SER B 1 83 ? -7.489 10.071 25.769 1 68.2 83 SER B CA 1
ATOM 3228 C C . SER B 1 83 ? -7.433 8.547 25.791 1 68.2 83 SER B C 1
ATOM 3230 O O . SER B 1 83 ? -7.067 7.948 26.804 1 68.2 83 SER B O 1
ATOM 3232 N N . ASP B 1 84 ? -7.725 7.952 24.701 1 69.5 84 ASP B N 1
ATOM 3233 C CA . ASP B 1 84 ? -7.777 6.494 24.655 1 69.5 84 ASP B CA 1
ATOM 3234 C C . ASP B 1 84 ? -6.458 5.914 24.149 1 69.5 84 ASP B C 1
ATOM 3236 O O . ASP B 1 84 ? -6.317 4.695 24.024 1 69.5 84 ASP B O 1
ATOM 3240 N N . CYS B 1 85 ? -5.604 6.848 23.992 1 71.91 85 CYS B N 1
ATOM 3241 C CA . CYS B 1 85 ? -4.347 6.347 23.45 1 71.91 85 CYS B CA 1
ATOM 3242 C C . CYS B 1 85 ? -3.483 5.739 24.549 1 71.91 85 CYS B C 1
ATOM 3244 O O . CYS B 1 85 ? -3.354 6.313 25.632 1 71.91 85 CYS B O 1
ATOM 3246 N N . ASP B 1 86 ? -3.073 4.564 24.382 1 77.45 86 ASP B N 1
ATOM 3247 C CA . ASP B 1 86 ? -2.13 3.9 25.277 1 77.45 86 ASP B CA 1
ATOM 3248 C C . ASP B 1 86 ? -0.702 4.38 25.025 1 77.45 86 ASP B C 1
ATOM 3250 O O . ASP B 1 86 ? -0.162 4.193 23.933 1 77.45 86 ASP B O 1
ATOM 3254 N N . PRO B 1 87 ? -0.143 5.034 25.999 1 77.4 87 PRO B N 1
ATOM 3255 C CA . PRO B 1 87 ? 1.195 5.602 25.818 1 77.4 87 PRO B CA 1
ATOM 3256 C C . PRO B 1 87 ? 2.227 4.558 25.398 1 77.4 87 PRO B C 1
ATOM 3258 O O . PRO B 1 87 ? 3.215 4.893 24.739 1 77.4 87 PRO B O 1
ATOM 3261 N N . THR B 1 88 ? 2.013 3.307 25.745 1 79.81 88 THR B N 1
ATOM 3262 C CA . THR B 1 88 ? 2.979 2.263 25.423 1 79.81 88 THR B CA 1
ATOM 3263 C C . THR B 1 88 ? 2.919 1.908 23.94 1 79.81 88 THR B C 1
ATOM 3265 O O . THR B 1 88 ? 3.881 1.373 23.385 1 79.81 88 THR B O 1
ATOM 3268 N N . THR B 1 89 ? 1.864 2.271 23.304 1 83.76 89 THR B N 1
ATOM 3269 C CA . THR B 1 89 ? 1.699 1.908 21.901 1 83.76 89 THR B CA 1
ATOM 3270 C C . THR B 1 89 ? 1.541 3.154 21.034 1 83.76 89 THR B C 1
ATOM 3272 O O . THR B 1 89 ? 1.116 3.064 19.881 1 83.76 89 THR B O 1
ATOM 3275 N N . THR B 1 90 ? 1.86 4.274 21.639 1 82.73 90 THR B N 1
ATOM 3276 C CA . THR B 1 90 ? 1.719 5.528 20.907 1 82.73 90 THR B CA 1
ATOM 3277 C C . THR B 1 90 ? 3.086 6.146 20.625 1 82.73 90 THR B C 1
ATOM 3279 O O . THR B 1 90 ? 3.96 6.156 21.494 1 82.73 90 THR B O 1
ATOM 3282 N N . VAL B 1 91 ? 3.271 6.498 19.39 1 83.93 91 VAL B N 1
ATOM 3283 C CA . VAL B 1 91 ? 4.508 7.153 18.976 1 83.93 91 VAL B CA 1
ATOM 3284 C C . VAL B 1 91 ? 4.212 8.584 18.533 1 83.93 91 VAL B C 1
ATOM 3286 O O . VAL B 1 91 ? 3.26 8.825 17.787 1 83.93 91 VAL B O 1
ATOM 3289 N N . HIS B 1 92 ? 4.987 9.46 19.001 1 81.45 92 HIS B N 1
ATOM 3290 C CA . HIS B 1 92 ? 4.854 10.863 18.628 1 81.45 92 HIS B CA 1
ATOM 3291 C C . HIS B 1 92 ? 5.789 11.219 17.478 1 81.45 92 HIS B C 1
ATOM 3293 O O . HIS B 1 92 ? 6.998 10.989 17.561 1 81.45 92 HIS B O 1
ATOM 3299 N N . VAL B 1 93 ? 5.184 11.68 16.438 1 85.4 93 VAL B N 1
ATOM 3300 C CA . VAL B 1 93 ? 5.975 12.088 15.282 1 85.4 93 VAL B CA 1
ATOM 3301 C C . VAL B 1 93 ? 5.533 13.472 14.814 1 85.4 93 VAL B C 1
ATOM 3303 O O . VAL B 1 93 ? 4.339 13.779 14.805 1 85.4 93 VAL B O 1
ATOM 3306 N N . ASP B 1 94 ? 6.472 14.256 14.5 1 88.59 94 ASP B N 1
ATOM 3307 C CA . ASP B 1 94 ? 6.171 15.579 13.961 1 88.59 94 ASP B CA 1
ATOM 3308 C C . ASP B 1 94 ? 5.756 15.493 12.494 1 88.59 94 ASP B C 1
ATOM 3310 O O . ASP B 1 94 ? 6.592 15.256 11.62 1 88.59 94 ASP B O 1
ATOM 3314 N N . ALA B 1 95 ? 4.584 15.785 12.246 1 88.09 95 ALA B N 1
ATOM 3315 C CA . ALA B 1 95 ? 4.027 15.606 10.908 1 88.09 95 ALA B CA 1
ATOM 3316 C C . ALA B 1 95 ? 4.641 16.597 9.922 1 88.09 95 ALA B C 1
ATOM 3318 O O . ALA B 1 95 ? 4.586 16.388 8.708 1 88.09 95 ALA B O 1
ATOM 3319 N N . PHE B 1 96 ? 5.222 17.686 10.416 1 90.8 96 PHE B N 1
ATOM 3320 C CA . PHE B 1 96 ? 5.907 18.633 9.544 1 90.8 96 PHE B CA 1
ATOM 3321 C C . PHE B 1 96 ? 7.246 18.072 9.081 1 90.8 96 PHE B C 1
ATOM 3323 O O . PHE B 1 96 ? 7.605 18.196 7.908 1 90.8 96 PHE B O 1
ATOM 3330 N N . LEU B 1 97 ? 7.82 17.478 10.007 1 90.37 97 LEU B N 1
ATOM 3331 C CA . LEU B 1 97 ? 9.182 17.024 9.747 1 90.37 97 LEU B CA 1
ATOM 3332 C C . LEU B 1 97 ? 9.179 15.662 9.062 1 90.37 97 LEU B C 1
ATOM 3334 O O . LEU B 1 97 ? 10.077 15.358 8.273 1 90.37 97 LEU B O 1
ATOM 3338 N N . PHE B 1 98 ? 8.186 14.876 9.462 1 87.87 98 PHE B N 1
ATOM 3339 C CA . PHE B 1 98 ? 8.231 13.493 9.002 1 87.87 98 PHE B CA 1
ATOM 3340 C C . PHE B 1 98 ? 6.955 13.13 8.253 1 87.87 98 PHE B C 1
ATOM 3342 O O . PHE B 1 98 ? 5.875 13.074 8.845 1 87.87 98 PHE B O 1
ATOM 3349 N N . ASN B 1 99 ? 7.094 12.942 7.006 1 84.45 99 ASN B N 1
ATOM 3350 C CA . ASN B 1 99 ? 5.97 12.409 6.242 1 84.45 99 ASN B CA 1
ATOM 3351 C C . ASN B 1 99 ? 6.037 10.889 6.133 1 84.45 99 ASN B C 1
ATOM 3353 O O . ASN B 1 99 ? 6.956 10.264 6.666 1 84.45 99 ASN B O 1
ATOM 3357 N N . ASP B 1 100 ? 5.16 10.356 5.492 1 81.46 100 ASP B N 1
ATOM 3358 C CA . ASP B 1 100 ? 5.052 8.901 5.426 1 81.46 100 ASP B CA 1
ATOM 3359 C C . ASP B 1 100 ? 6.29 8.288 4.774 1 81.46 100 ASP B C 1
ATOM 3361 O O . ASP B 1 100 ? 6.752 7.222 5.188 1 81.46 100 ASP B O 1
ATOM 3365 N N . ASP B 1 101 ? 6.761 8.91 3.794 1 81.91 101 ASP B N 1
ATOM 3366 C CA . ASP B 1 101 ? 7.93 8.402 3.083 1 81.91 101 ASP B CA 1
ATOM 3367 C C . ASP B 1 101 ? 9.149 8.345 4.001 1 81.91 101 ASP B C 1
ATOM 3369 O O . ASP B 1 101 ? 9.911 7.377 3.97 1 81.91 101 ASP B O 1
ATOM 3373 N N . VAL B 1 102 ? 9.271 9.426 4.725 1 85.15 102 VAL B N 1
ATOM 3374 C CA . VAL B 1 102 ? 10.405 9.488 5.642 1 85.15 102 VAL B CA 1
ATOM 3375 C C . VAL B 1 102 ? 10.259 8.414 6.717 1 85.15 102 VAL B C 1
ATOM 3377 O O . VAL B 1 102 ? 11.233 7.745 7.072 1 85.15 102 VAL B O 1
ATOM 3380 N N . ILE B 1 103 ? 9.09 8.256 7.187 1 86.64 103 ILE B N 1
ATOM 3381 C CA . ILE B 1 103 ? 8.828 7.247 8.207 1 86.64 103 ILE B CA 1
ATOM 3382 C C . ILE B 1 103 ? 9.109 5.857 7.642 1 86.64 103 ILE B C 1
ATOM 3384 O O . ILE B 1 103 ? 9.724 5.021 8.309 1 86.64 103 ILE B O 1
ATOM 3388 N N . ASP B 1 104 ? 8.716 5.635 6.469 1 84.28 104 ASP B N 1
ATOM 3389 C CA . ASP B 1 104 ? 8.977 4.361 5.807 1 84.28 104 ASP B CA 1
ATOM 3390 C C . ASP B 1 104 ? 10.475 4.071 5.746 1 84.28 104 ASP B C 1
ATOM 3392 O O . ASP B 1 104 ? 10.908 2.95 6.021 1 84.28 104 ASP B O 1
ATOM 3396 N N . ASN B 1 105 ? 11.139 5.055 5.335 1 85.69 105 ASN B N 1
ATOM 3397 C CA . ASN B 1 105 ? 12.587 4.903 5.248 1 85.69 105 ASN B CA 1
ATOM 3398 C C . ASN B 1 105 ? 13.201 4.587 6.609 1 85.69 105 ASN B C 1
ATOM 3400 O O . ASN B 1 105 ? 14.115 3.766 6.706 1 85.69 105 ASN B O 1
ATOM 3404 N N . LEU B 1 106 ? 12.699 5.246 7.608 1 86.14 106 LEU B N 1
ATOM 3405 C CA . LEU B 1 106 ? 13.194 5.002 8.959 1 86.14 106 LEU B CA 1
ATOM 3406 C C . LEU B 1 106 ? 12.869 3.581 9.408 1 86.14 106 LEU B C 1
ATOM 3408 O O . LEU B 1 106 ? 13.671 2.944 10.095 1 86.14 106 LEU B O 1
ATOM 3412 N N . CYS B 1 107 ? 11.718 3.122 9.077 1 85.29 107 CYS B N 1
ATOM 3413 C CA . CYS B 1 107 ? 11.32 1.756 9.401 1 85.29 107 CYS B CA 1
ATOM 3414 C C . CYS B 1 107 ? 12.195 0.745 8.669 1 85.29 107 CYS B C 1
ATOM 3416 O O . CYS B 1 107 ? 12.622 -0.251 9.255 1 85.29 107 CYS B O 1
ATOM 3418 N N . ASP B 1 108 ? 12.447 1.022 7.405 1 83.78 108 ASP B N 1
ATOM 3419 C CA . ASP B 1 108 ? 13.301 0.158 6.595 1 83.78 108 ASP B CA 1
ATOM 3420 C C . ASP B 1 108 ? 14.707 0.069 7.182 1 83.78 108 ASP B C 1
ATOM 3422 O O . ASP B 1 108 ? 15.349 -0.981 7.113 1 83.78 108 ASP B O 1
ATOM 3426 N N . ASP B 1 109 ? 15.103 1.178 7.827 1 85.14 109 ASP B N 1
ATOM 3427 C CA . ASP B 1 109 ? 16.435 1.25 8.421 1 85.14 109 ASP B CA 1
ATOM 3428 C C . ASP B 1 109 ? 16.438 0.672 9.834 1 85.14 109 ASP B C 1
ATOM 3430 O O . ASP B 1 109 ? 17.485 0.609 10.482 1 85.14 109 ASP B O 1
ATOM 3434 N N . GLY B 1 110 ? 15.29 0.298 10.303 1 81.97 110 GLY B N 1
ATOM 3435 C CA . GLY B 1 110 ? 15.186 -0.298 11.626 1 81.97 110 GLY B CA 1
ATOM 3436 C C . GLY B 1 110 ? 15.197 0.727 12.744 1 81.97 110 GLY B C 1
ATOM 3437 O O . GLY B 1 110 ? 15.355 0.375 13.915 1 81.97 110 GLY B O 1
ATOM 3438 N N . LYS B 1 111 ? 15.005 1.971 12.461 1 84.79 111 LYS B N 1
ATOM 3439 C CA . LYS B 1 111 ? 15.075 3.039 13.455 1 84.79 111 LYS B CA 1
ATOM 3440 C C . LYS B 1 111 ? 13.701 3.324 14.054 1 84.79 111 LYS B C 1
ATOM 3442 O O . LYS B 1 111 ? 13.596 3.958 15.106 1 84.79 111 LYS B O 1
ATOM 3447 N N . MET B 1 112 ? 12.683 2.874 13.38 1 85.55 112 MET B N 1
ATOM 3448 C CA . MET B 1 112 ? 11.308 3.064 13.83 1 85.55 112 MET B CA 1
ATOM 3449 C C . MET B 1 112 ? 10.436 1.878 13.432 1 85.55 112 MET B C 1
ATOM 3451 O O . MET B 1 112 ? 10.793 1.112 12.535 1 85.55 112 MET B O 1
ATOM 3455 N N . SER B 1 113 ? 9.448 1.665 14.173 1 88.46 113 SER B N 1
ATOM 3456 C CA . SER B 1 113 ? 8.51 0.59 13.868 1 88.46 113 SER B CA 1
ATOM 3457 C C . SER B 1 113 ? 7.083 1.116 13.754 1 88.46 113 SER B C 1
ATOM 3459 O O . SER B 1 113 ? 6.722 2.093 14.413 1 88.46 113 SER B O 1
ATOM 3461 N N . ARG B 1 114 ? 6.296 0.536 12.932 1 89.71 114 ARG B N 1
ATOM 3462 C CA . ARG B 1 114 ? 4.893 0.907 12.778 1 89.71 114 ARG B CA 1
ATOM 3463 C C . ARG B 1 114 ? 3.985 -0.058 13.532 1 89.71 114 ARG B C 1
ATOM 3465 O O . ARG B 1 114 ? 2.78 0.174 13.644 1 89.71 114 ARG B O 1
ATOM 3472 N N . ASN B 1 115 ? 4.591 -1.088 14.031 1 92.06 115 ASN B N 1
ATOM 3473 C CA . ASN B 1 115 ? 3.809 -2.141 14.671 1 92.06 115 ASN B CA 1
ATOM 3474 C C . ASN B 1 115 ? 4.441 -2.587 15.986 1 92.06 115 ASN B C 1
ATOM 3476 O O . ASN B 1 115 ? 5.593 -2.253 16.271 1 92.06 115 ASN B O 1
ATOM 3480 N N . TYR B 1 116 ? 3.651 -3.187 16.875 1 92.34 116 TYR B N 1
ATOM 3481 C CA . TYR B 1 116 ? 4.14 -3.764 18.123 1 92.34 116 TYR B CA 1
ATOM 3482 C C . TYR B 1 116 ? 3.484 -5.112 18.394 1 92.34 116 TYR B C 1
ATOM 3484 O O . TYR B 1 116 ? 2.431 -5.423 17.831 1 92.34 116 TYR B O 1
ATOM 3492 N N . CYS B 1 117 ? 4.168 -5.956 19.216 1 93.53 117 CYS B N 1
ATOM 3493 C CA . CYS B 1 117 ? 3.661 -7.269 19.599 1 93.53 117 CYS B CA 1
ATOM 3494 C C . CYS B 1 117 ? 2.644 -7.153 20.728 1 93.53 117 CYS B C 1
ATOM 3496 O O . CYS B 1 117 ? 2.934 -6.568 21.773 1 93.53 117 CYS B O 1
ATOM 3498 N N . GLN B 1 118 ? 1.552 -7.689 20.636 1 90.58 118 GLN B N 1
ATOM 3499 C CA . GLN B 1 118 ? 0.511 -7.625 21.657 1 90.58 118 GLN B CA 1
ATOM 3500 C C . GLN B 1 118 ? 0.888 -8.457 22.879 1 90.58 118 GLN B C 1
ATOM 3502 O O . GLN B 1 118 ? 0.401 -8.205 23.983 1 90.58 118 GLN B O 1
ATOM 3507 N N . GLN B 1 119 ? 1.709 -9.413 22.673 1 90.58 119 GLN B N 1
ATOM 3508 C CA . GLN B 1 119 ? 2.047 -10.347 23.742 1 90.58 119 GLN B CA 1
ATOM 3509 C C . GLN B 1 119 ? 3.172 -9.8 24.615 1 90.58 119 GLN B C 1
ATOM 3511 O O . GLN B 1 119 ? 3.071 -9.806 25.844 1 90.58 119 GLN B O 1
ATOM 3516 N N . CYS B 1 120 ? 4.255 -9.308 24.035 1 92.98 120 CYS B N 1
ATOM 3517 C CA . CYS B 1 120 ? 5.397 -8.904 24.847 1 92.98 120 CYS B CA 1
ATOM 3518 C C . CYS B 1 120 ? 5.614 -7.397 24.771 1 92.98 120 CYS B C 1
ATOM 3520 O O . CYS B 1 120 ? 6.443 -6.848 25.499 1 92.98 120 CYS B O 1
ATOM 3522 N N . GLY B 1 121 ? 4.969 -6.644 23.871 1 90.38 121 GLY B N 1
ATOM 3523 C CA . GLY B 1 121 ? 5.053 -5.196 23.765 1 90.38 121 GLY B CA 1
ATOM 3524 C C . GLY B 1 121 ? 6.228 -4.726 22.927 1 90.38 121 GLY B C 1
ATOM 3525 O O . GLY B 1 121 ? 6.397 -3.525 22.704 1 90.38 121 GLY B O 1
ATOM 3526 N N . SER B 1 122 ? 6.933 -5.743 22.379 1 91.13 122 SER B N 1
ATOM 3527 C CA . SER B 1 122 ? 8.123 -5.406 21.605 1 91.13 122 SER B CA 1
ATOM 3528 C C . SER B 1 122 ? 7.754 -4.707 20.3 1 91.13 122 SER B C 1
ATOM 3530 O O . SER B 1 122 ? 6.714 -4.999 19.706 1 91.13 122 SER B O 1
ATOM 3532 N N . LYS B 1 123 ? 8.64 -3.794 19.801 1 91.15 123 LYS B N 1
ATOM 3533 C CA . LYS B 1 123 ? 8.437 -3.09 18.538 1 91.15 123 LYS B CA 1
ATOM 3534 C C . LYS B 1 123 ? 9.365 -3.627 17.453 1 91.15 123 LYS B C 1
ATOM 3536 O O . LYS B 1 123 ? 9.478 -3.037 16.377 1 91.15 123 LYS B O 1
ATOM 3541 N N . GLU B 1 124 ? 10.036 -4.682 17.804 1 90.8 124 GLU B N 1
ATOM 3542 C CA . GLU B 1 124 ? 10.867 -5.356 16.811 1 90.8 124 GLU B CA 1
ATOM 3543 C C . GLU B 1 124 ? 10.054 -6.362 16.001 1 90.8 124 GLU B C 1
ATOM 3545 O O . GLU B 1 124 ? 10.034 -7.553 16.321 1 90.8 124 GLU B O 1
ATOM 3550 N N . ILE B 1 125 ? 9.456 -5.916 14.946 1 91.56 125 ILE B N 1
ATOM 3551 C CA . ILE B 1 125 ? 8.521 -6.703 14.15 1 91.56 125 ILE B CA 1
ATOM 3552 C C . ILE B 1 125 ? 9.133 -7.006 12.785 1 91.56 125 ILE B C 1
ATOM 3554 O O . ILE B 1 125 ? 9.772 -6.142 12.178 1 91.56 125 ILE B O 1
ATOM 3558 N N . SER B 1 126 ? 9.041 -8.209 12.323 1 89.31 126 SER B N 1
ATOM 3559 C CA . SER B 1 126 ? 9.536 -8.62 11.013 1 89.31 126 SER B CA 1
ATOM 3560 C C . SER B 1 126 ? 8.448 -9.321 10.207 1 89.31 126 SER B C 1
ATOM 3562 O O . SER B 1 126 ? 7.534 -9.922 10.777 1 89.31 126 SER B O 1
ATOM 3564 N N . PRO B 1 127 ? 8.515 -9.162 8.895 1 88.6 127 PRO B N 1
ATOM 3565 C CA . PRO B 1 127 ? 7.514 -9.839 8.067 1 88.6 127 PRO B CA 1
ATOM 3566 C C . PRO B 1 127 ? 7.684 -11.357 8.059 1 88.6 127 PRO B C 1
ATOM 3568 O O . PRO B 1 127 ? 8.809 -11.856 8.137 1 88.6 127 PRO B O 1
ATOM 3571 N N . LEU B 1 128 ? 6.57 -12.016 7.984 1 88.48 128 LEU B N 1
ATOM 3572 C CA . LEU B 1 128 ? 6.587 -13.455 7.75 1 88.48 128 LEU B CA 1
ATOM 3573 C C . LEU B 1 128 ? 6.915 -13.765 6.293 1 88.48 128 LEU B C 1
ATOM 3575 O O . LEU B 1 128 ? 6.684 -12.936 5.411 1 88.48 128 LEU B O 1
ATOM 3579 N N . THR B 1 129 ? 7.517 -14.958 6.137 1 83.89 129 THR B N 1
ATOM 3580 C CA . THR B 1 129 ? 7.771 -15.429 4.78 1 83.89 129 THR B CA 1
ATOM 3581 C C . THR B 1 129 ? 6.624 -16.307 4.289 1 83.89 129 THR B C 1
ATOM 3583 O O . THR B 1 129 ? 6.257 -17.283 4.946 1 83.89 129 THR B O 1
ATOM 3586 N N . PHE B 1 130 ? 6.077 -15.897 3.19 1 82.72 130 PHE B N 1
ATOM 3587 C CA . PHE B 1 130 ? 4.998 -16.685 2.608 1 82.72 130 PHE B CA 1
ATOM 3588 C C . PHE B 1 130 ? 5.519 -17.571 1.484 1 82.72 130 PHE B C 1
ATOM 3590 O O . PHE B 1 130 ? 6.215 -17.096 0.583 1 82.72 130 PHE B O 1
ATOM 3597 N N . ILE B 1 131 ? 5.268 -18.763 1.581 1 80.15 131 ILE B N 1
ATOM 3598 C CA . ILE B 1 131 ? 5.66 -19.717 0.549 1 80.15 131 ILE B CA 1
ATOM 3599 C C . ILE B 1 131 ? 4.416 -20.378 -0.042 1 80.15 131 ILE B C 1
ATOM 3601 O O . ILE B 1 131 ? 3.447 -20.642 0.674 1 80.15 131 ILE B O 1
ATOM 3605 N N . THR B 1 132 ? 4.419 -20.563 -1.277 1 82.44 132 THR B N 1
ATOM 3606 C CA . THR B 1 132 ? 3.308 -21.226 -1.952 1 82.44 132 THR B CA 1
ATOM 3607 C C . THR B 1 132 ? 3.799 -22.437 -2.74 1 82.44 132 THR B C 1
ATOM 3609 O O . THR B 1 132 ? 4.929 -22.448 -3.231 1 82.44 132 THR B O 1
ATOM 3612 N N . HIS B 1 133 ? 2.949 -23.441 -2.734 1 78.6 133 HIS B N 1
ATOM 3613 C CA . HIS B 1 133 ? 3.247 -24.639 -3.511 1 78.6 133 HIS B CA 1
ATOM 3614 C C . HIS B 1 133 ? 2.305 -24.772 -4.703 1 78.6 133 HIS B C 1
ATOM 3616 O O . HIS B 1 133 ? 2.259 -25.821 -5.349 1 78.6 133 HIS B O 1
ATOM 3622 N N . SER B 1 134 ? 1.577 -23.746 -4.865 1 86.96 134 SER B N 1
ATOM 3623 C CA . SER B 1 134 ? 0.614 -23.781 -5.961 1 86.96 134 SER B CA 1
ATOM 3624 C C . SER B 1 134 ? 0.814 -22.604 -6.91 1 86.96 134 SER B C 1
ATOM 3626 O O . SER B 1 134 ? 1.315 -21.552 -6.507 1 86.96 134 SER B O 1
ATOM 3628 N N . ALA B 1 135 ? 0.47 -22.889 -8.066 1 90.57 135 ALA B N 1
ATOM 3629 C CA . ALA B 1 135 ? 0.505 -21.814 -9.054 1 90.57 135 ALA B CA 1
ATOM 3630 C C . ALA B 1 135 ? -0.627 -20.817 -8.82 1 90.57 135 ALA B C 1
ATOM 3632 O O . ALA B 1 135 ? -1.749 -21.209 -8.493 1 90.57 135 ALA B O 1
ATOM 3633 N N . SER B 1 136 ? -0.302 -19.616 -8.908 1 89.46 136 SER B N 1
ATOM 3634 C CA . SER B 1 136 ? -1.324 -18.58 -8.801 1 89.46 136 SER B CA 1
ATOM 3635 C C . SER B 1 136 ? -2.158 -18.492 -10.075 1 89.46 136 SER B C 1
ATOM 3637 O O . SER B 1 136 ? -1.786 -19.055 -11.107 1 89.46 136 SER B O 1
ATOM 3639 N N . VAL B 1 137 ? -3.243 -17.772 -9.989 1 89.98 137 VAL B N 1
ATOM 3640 C CA . VAL B 1 137 ? -4.094 -17.556 -11.154 1 89.98 137 VAL B CA 1
ATOM 3641 C C . VAL B 1 137 ? -3.309 -16.823 -12.239 1 89.98 137 VAL B C 1
ATOM 3643 O O . VAL B 1 137 ? -3.427 -17.145 -13.424 1 89.98 137 VAL B O 1
ATOM 3646 N N . LYS B 1 138 ? -2.536 -15.894 -11.765 1 86.79 138 LYS B N 1
ATOM 3647 C CA . LYS B 1 138 ? -1.704 -15.132 -12.691 1 86.79 138 LYS B CA 1
ATOM 3648 C C . LYS B 1 138 ? -0.735 -16.043 -13.438 1 86.79 138 LYS B C 1
ATOM 3650 O O . LYS B 1 138 ? -0.568 -15.918 -14.653 1 86.79 138 LYS B O 1
ATOM 3655 N N . GLN B 1 139 ? -0.171 -16.886 -12.754 1 90.64 139 GLN B N 1
ATOM 3656 C CA . GLN B 1 139 ? 0.791 -17.815 -13.34 1 90.64 139 GLN B CA 1
ATOM 3657 C C . GLN B 1 139 ? 0.11 -18.765 -14.321 1 90.64 139 GLN B C 1
ATOM 3659 O O . GLN B 1 139 ? 0.641 -19.034 -15.401 1 90.64 139 GLN B O 1
ATOM 3664 N N . ILE B 1 140 ? -1.028 -19.223 -13.929 1 93.58 140 ILE B N 1
ATOM 3665 C CA . ILE B 1 140 ? -1.782 -20.161 -14.754 1 93.58 140 ILE B CA 1
ATOM 3666 C C . ILE B 1 140 ? -2.164 -19.495 -16.074 1 93.58 140 ILE B C 1
ATOM 3668 O O . ILE B 1 140 ? -1.969 -20.072 -17.147 1 93.58 140 ILE B O 1
ATOM 3672 N N . LYS B 1 141 ? -2.66 -18.344 -15.984 1 89.96 141 LYS B N 1
ATOM 3673 C CA . LYS B 1 141 ? -3.044 -17.611 -17.187 1 89.96 141 LYS B CA 1
ATOM 3674 C C . LYS B 1 141 ? -1.832 -17.335 -18.072 1 89.96 141 LYS B C 1
ATOM 3676 O O . LYS B 1 141 ? -1.913 -17.444 -19.297 1 89.96 141 LYS B O 1
ATOM 3681 N N . TYR B 1 142 ? -0.787 -17.001 -17.425 1 90.42 142 TYR B N 1
ATOM 3682 C CA . TYR B 1 142 ? 0.437 -16.736 -18.174 1 90.42 142 TYR B CA 1
ATOM 3683 C C . TYR B 1 142 ? 0.896 -17.979 -18.926 1 90.42 142 TYR B C 1
ATOM 3685 O O . TYR B 1 142 ? 1.211 -17.911 -20.117 1 90.42 142 TYR B O 1
ATOM 3693 N N . MET B 1 143 ? 0.918 -19.119 -18.262 1 94.73 143 MET B N 1
ATOM 3694 C CA . MET B 1 143 ? 1.404 -20.371 -18.835 1 94.73 143 MET B CA 1
ATOM 3695 C C . MET B 1 143 ? 0.602 -20.749 -20.076 1 94.73 143 MET B C 1
ATOM 3697 O O . MET B 1 143 ? 1.176 -21.017 -21.133 1 94.73 143 MET B O 1
ATOM 3701 N N . PHE B 1 144 ? -0.691 -20.637 -19.992 1 94.72 144 PHE B N 1
ATOM 3702 C CA . PHE B 1 144 ? -1.514 -21.279 -21.01 1 94.72 144 PHE B CA 1
ATOM 3703 C C . PHE B 1 144 ? -1.974 -20.267 -22.052 1 94.72 144 PHE B C 1
ATOM 3705 O O . PHE B 1 144 ? -2.194 -20.62 -23.213 1 94.72 144 PHE B O 1
ATOM 3712 N N . ARG B 1 145 ? -1.98 -19.009 -21.701 1 88.42 145 ARG B N 1
ATOM 3713 C CA . ARG B 1 145 ? -2.455 -18.021 -22.664 1 88.42 145 ARG B CA 1
ATOM 3714 C C . ARG B 1 145 ? -1.291 -17.395 -23.425 1 88.42 145 ARG B C 1
ATOM 3716 O O . ARG B 1 145 ? -1.463 -16.915 -24.548 1 88.42 145 ARG B O 1
ATOM 3723 N N . HIS B 1 146 ? -0.165 -17.409 -22.825 1 88.98 146 HIS B N 1
ATOM 3724 C CA . HIS B 1 146 ? 0.868 -16.568 -23.419 1 88.98 146 HIS B CA 1
ATOM 3725 C C . HIS B 1 146 ? 2.154 -17.355 -23.649 1 88.98 146 HIS B C 1
ATOM 3727 O O . HIS B 1 146 ? 2.82 -17.179 -24.672 1 88.98 146 HIS B O 1
ATOM 3733 N N . LEU B 1 147 ? 2.509 -18.151 -22.785 1 93.73 147 LEU B N 1
ATOM 3734 C CA . LEU B 1 147 ? 3.831 -18.767 -22.794 1 93.73 147 LEU B CA 1
ATOM 3735 C C . LEU B 1 147 ? 3.862 -19.974 -23.726 1 93.73 147 LEU B C 1
ATOM 3737 O O . LEU B 1 147 ? 4.738 -20.077 -24.587 1 93.73 147 LEU B O 1
ATOM 3741 N N . LEU B 1 148 ? 2.857 -20.851 -23.584 1 95.93 148 LEU B N 1
ATOM 3742 C CA . LEU B 1 148 ? 2.829 -22.094 -24.348 1 95.93 148 LEU B CA 1
ATOM 3743 C C . LEU B 1 148 ? 2.216 -21.871 -25.727 1 95.93 148 LEU B C 1
ATOM 3745 O O . LEU B 1 148 ? 1.35 -21.009 -25.894 1 95.93 148 LEU B O 1
ATOM 3749 N N . PRO B 1 149 ? 2.627 -22.601 -26.684 1 93.14 149 PRO B N 1
ATOM 3750 C CA . PRO B 1 149 ? 1.985 -22.541 -28 1 93.14 149 PRO B CA 1
ATOM 3751 C C . PRO B 1 149 ? 0.59 -23.163 -28.004 1 93.14 149 PRO B C 1
ATOM 3753 O O . PRO B 1 149 ? 0.085 -23.562 -26.952 1 93.14 149 PRO B O 1
ATOM 3756 N N . ASP B 1 150 ? 0.013 -23.151 -29.137 1 94.42 150 ASP B N 1
ATOM 3757 C CA . ASP B 1 150 ? -1.291 -23.793 -29.278 1 94.42 150 ASP B CA 1
ATOM 3758 C C . ASP B 1 150 ? -1.222 -25.268 -28.888 1 94.42 150 ASP B C 1
ATOM 3760 O O . ASP B 1 150 ? -0.385 -26.013 -29.401 1 94.42 150 ASP B O 1
ATOM 3764 N N . LEU B 1 151 ? -2.111 -25.669 -27.977 1 95.45 151 LEU B N 1
ATOM 3765 C CA . LEU B 1 151 ? -2.031 -27.01 -27.408 1 95.45 151 LEU B CA 1
ATOM 3766 C C . LEU B 1 151 ? -3.125 -27.907 -27.976 1 95.45 151 LEU B C 1
ATOM 3768 O O . LEU B 1 151 ? -3.376 -28.995 -27.452 1 95.45 151 LEU B O 1
ATOM 3772 N N . ARG B 1 152 ? -3.833 -27.498 -29.108 1 91.28 152 ARG B N 1
ATOM 3773 C CA . ARG B 1 152 ? -4.849 -28.337 -29.735 1 91.28 152 ARG B CA 1
ATOM 3774 C C . ARG B 1 152 ? -4.272 -29.692 -30.132 1 91.28 152 ARG B C 1
ATOM 3776 O O . ARG B 1 152 ? -3.25 -29.76 -30.818 1 91.28 152 ARG B O 1
ATOM 3783 N N . GLY B 1 153 ? -4.862 -30.703 -29.541 1 94.93 153 GLY B N 1
ATOM 3784 C CA . GLY B 1 153 ? -4.438 -32.059 -29.849 1 94.93 153 GLY B CA 1
ATOM 3785 C C . GLY B 1 153 ? -3.247 -32.513 -29.027 1 94.93 153 GLY B C 1
ATOM 3786 O O . GLY B 1 153 ? -2.711 -33.601 -29.249 1 94.93 153 GLY B O 1
ATOM 3787 N N . LYS B 1 154 ? -2.826 -31.741 -28.165 1 96.98 154 LYS B N 1
ATOM 3788 C CA . LYS B 1 154 ? -1.649 -32.055 -27.358 1 96.98 154 LYS B CA 1
ATOM 3789 C C . LYS B 1 154 ? -2.049 -32.543 -25.969 1 96.98 154 LYS B C 1
ATOM 3791 O O . LYS B 1 154 ? -3.184 -32.335 -25.535 1 96.98 154 LYS B O 1
ATOM 3796 N N . ALA B 1 155 ? -1.139 -33.223 -25.358 1 97.88 155 ALA B N 1
ATOM 3797 C CA . ALA B 1 155 ? -1.351 -33.767 -24.019 1 97.88 155 ALA B CA 1
ATOM 3798 C C . ALA B 1 155 ? -0.486 -33.045 -22.99 1 97.88 155 ALA B C 1
ATOM 3800 O O . ALA B 1 155 ? 0.701 -32.807 -23.226 1 97.88 155 ALA B O 1
ATOM 3801 N N . VAL B 1 156 ? -1.138 -32.652 -21.884 1 98.12 156 VAL B N 1
ATOM 3802 C CA . VAL B 1 156 ? -0.46 -31.917 -20.821 1 98.12 156 VAL B CA 1
ATOM 3803 C C . VAL B 1 156 ? -0.456 -32.748 -19.54 1 98.12 156 VAL B C 1
ATOM 3805 O O . VAL B 1 156 ? -1.477 -33.33 -19.166 1 98.12 156 VAL B O 1
ATOM 3808 N N . LEU B 1 157 ? 0.713 -32.817 -18.85 1 97.52 157 LEU B N 1
ATOM 3809 C CA . LEU B 1 157 ? 0.844 -33.509 -17.573 1 97.52 157 LEU B CA 1
ATOM 3810 C C . LEU B 1 157 ? 1.249 -32.54 -16.467 1 97.52 157 LEU B C 1
ATOM 3812 O O . LEU B 1 157 ? 2.223 -31.798 -16.613 1 97.52 157 LEU B O 1
ATOM 3816 N N . ASP B 1 158 ? 0.496 -32.529 -15.433 1 97.1 158 ASP B N 1
ATOM 3817 C CA . ASP B 1 158 ? 0.839 -31.785 -14.225 1 97.1 158 ASP B CA 1
ATOM 3818 C C . ASP B 1 158 ? 1.324 -32.723 -13.122 1 97.1 158 ASP B C 1
ATOM 3820 O O . ASP B 1 158 ? 0.544 -33.507 -12.579 1 97.1 158 ASP B O 1
ATOM 3824 N N . VAL B 1 159 ? 2.604 -32.597 -12.76 1 93.32 159 VAL B N 1
ATOM 3825 C CA . VAL B 1 159 ? 3.182 -33.429 -11.709 1 93.32 159 VAL B CA 1
ATOM 3826 C C . VAL B 1 159 ? 2.942 -32.782 -10.347 1 93.32 159 VAL B C 1
ATOM 3828 O O . VAL B 1 159 ? 3.437 -31.684 -10.079 1 93.32 159 VAL B O 1
ATOM 3831 N N . GLY B 1 160 ? 2.235 -33.471 -9.475 1 90.31 160 GLY B N 1
ATOM 3832 C CA . GLY B 1 160 ? 1.835 -32.865 -8.215 1 90.31 160 GLY B CA 1
ATOM 3833 C C . GLY B 1 160 ? 0.744 -31.823 -8.374 1 90.31 160 GLY B C 1
ATOM 3834 O O . GLY B 1 160 ? 0.96 -30.642 -8.09 1 90.31 160 GLY B O 1
ATOM 3835 N N . SER B 1 161 ? -0.428 -32.27 -8.665 1 92.22 161 SER B N 1
ATOM 3836 C CA . SER B 1 161 ? -1.476 -31.352 -9.099 1 92.22 161 SER B CA 1
ATOM 3837 C C . SER B 1 161 ? -2.141 -30.669 -7.909 1 92.22 161 SER B C 1
ATOM 3839 O O . SER B 1 161 ? -2.847 -29.673 -8.073 1 92.22 161 SER B O 1
ATOM 3841 N N . ARG B 1 162 ? -1.992 -31.189 -6.659 1 89.76 162 ARG B N 1
ATOM 3842 C CA . ARG B 1 162 ? -2.498 -30.588 -5.429 1 89.76 162 ARG B CA 1
ATOM 3843 C C . ARG B 1 162 ? -3.958 -30.173 -5.583 1 89.76 162 ARG B C 1
ATOM 3845 O O . ARG B 1 162 ? -4.825 -31.013 -5.83 1 89.76 162 ARG B O 1
ATOM 3852 N N . THR B 1 163 ? -4.241 -28.851 -5.734 1 90.85 163 THR B N 1
ATOM 3853 C CA . THR B 1 163 ? -5.612 -28.357 -5.789 1 90.85 163 THR B CA 1
ATOM 3854 C C . THR B 1 163 ? -6.136 -28.373 -7.222 1 90.85 163 THR B C 1
ATOM 3856 O O . THR B 1 163 ? -7.312 -28.095 -7.462 1 90.85 163 THR B O 1
ATOM 3859 N N . GLY B 1 164 ? -5.335 -28.726 -8.165 1 94.65 164 GLY B N 1
ATOM 3860 C CA . GLY B 1 164 ? -5.764 -28.883 -9.545 1 94.65 164 GLY B CA 1
ATOM 3861 C C . GLY B 1 164 ? -5.691 -27.595 -10.343 1 94.65 164 GLY B C 1
ATOM 3862 O O . GLY B 1 164 ? -6.23 -27.512 -11.449 1 94.65 164 GLY B O 1
ATOM 3863 N N . ALA B 1 165 ? -5.018 -26.583 -9.831 1 94.8 165 ALA B N 1
ATOM 3864 C CA . ALA B 1 165 ? -4.96 -25.258 -10.442 1 94.8 165 ALA B CA 1
ATOM 3865 C C . ALA B 1 165 ? -4.494 -25.342 -11.892 1 94.8 165 ALA B C 1
ATOM 3867 O O . ALA B 1 165 ? -5.112 -24.757 -12.784 1 94.8 165 ALA B O 1
ATOM 3868 N N . VAL B 1 166 ? -3.507 -26.1 -12.11 1 97.07 166 VAL B N 1
ATOM 3869 C CA . VAL B 1 166 ? -2.918 -26.212 -13.44 1 97.07 166 VAL B CA 1
ATOM 3870 C C . VAL B 1 166 ? -3.884 -26.938 -14.373 1 97.07 166 VAL B C 1
ATOM 3872 O O . VAL B 1 166 ? -4.01 -26.58 -15.547 1 97.07 166 VAL B O 1
ATOM 3875 N N . LEU B 1 167 ? -4.591 -27.952 -13.861 1 98.11 167 LEU B N 1
ATOM 3876 C CA . LEU B 1 167 ? -5.544 -28.712 -14.662 1 98.11 167 LEU B CA 1
ATOM 3877 C C . LEU B 1 167 ? -6.689 -27.822 -15.134 1 98.11 167 LEU B C 1
ATOM 3879 O O . LEU B 1 167 ? -7.044 -27.834 -16.315 1 98.11 167 LEU B O 1
ATOM 3883 N N . TYR B 1 168 ? -7.213 -27.067 -14.18 1 97.83 168 TYR B N 1
ATOM 3884 C CA . TYR B 1 168 ? -8.31 -26.168 -14.519 1 97.83 168 TYR B CA 1
ATOM 3885 C C . TYR B 1 168 ? -7.862 -25.118 -15.529 1 97.83 168 TYR B C 1
ATOM 3887 O O . TYR B 1 168 ? -8.589 -24.808 -16.476 1 97.83 168 TYR B O 1
ATOM 3895 N N . GLY B 1 169 ? -6.71 -24.585 -15.281 1 96.56 169 GLY B N 1
ATOM 3896 C CA . GLY B 1 169 ? -6.167 -23.6 -16.203 1 96.56 169 GLY B CA 1
ATOM 3897 C C . GLY B 1 169 ? -5.957 -24.146 -17.603 1 96.56 169 GLY B C 1
ATOM 3898 O O . GLY B 1 169 ? -6.33 -23.505 -18.587 1 96.56 169 GLY B O 1
ATOM 3899 N N . ALA B 1 170 ? -5.372 -25.317 -17.661 1 97.33 170 ALA B N 1
ATOM 3900 C CA . ALA B 1 170 ? -5.156 -25.947 -18.961 1 97.33 170 ALA B CA 1
ATOM 3901 C C . ALA B 1 170 ? -6.478 -26.162 -19.693 1 97.33 170 ALA B C 1
ATOM 3903 O O . ALA B 1 170 ? -6.562 -25.964 -20.907 1 97.33 170 ALA B O 1
ATOM 3904 N N . TYR B 1 171 ? -7.44 -26.563 -18.99 1 97.62 171 TYR B N 1
ATOM 3905 C CA . TYR B 1 171 ? -8.75 -26.827 -19.574 1 97.62 171 TYR B CA 1
ATOM 3906 C C . TYR B 1 171 ? -9.386 -25.542 -20.091 1 97.62 171 TYR B C 1
ATOM 3908 O O . TYR B 1 171 ? -9.903 -25.504 -21.21 1 97.62 171 TYR B O 1
ATOM 3916 N N . LEU B 1 172 ? -9.322 -24.509 -19.334 1 95.81 172 LEU B N 1
ATOM 3917 C CA . LEU B 1 172 ? -10.087 -23.294 -19.591 1 95.81 172 LEU B CA 1
ATOM 3918 C C . LEU B 1 172 ? -9.35 -22.385 -20.569 1 95.81 172 LEU B C 1
ATOM 3920 O O . LEU B 1 172 ? -9.979 -21.629 -21.315 1 95.81 172 LEU B O 1
ATOM 3924 N N . PHE B 1 173 ? -8.01 -22.512 -20.606 1 94.32 173 PHE B N 1
ATOM 3925 C CA . PHE B 1 173 ? -7.266 -21.491 -21.334 1 94.32 173 PHE B CA 1
ATOM 3926 C C . PHE B 1 173 ? -6.473 -22.112 -22.478 1 94.32 173 PHE B C 1
ATOM 3928 O O . PHE B 1 173 ? -5.661 -21.438 -23.115 1 94.32 173 PHE B O 1
ATOM 3935 N N . SER B 1 174 ? -6.626 -23.358 -22.731 1 94.51 174 SER B N 1
ATOM 3936 C CA . SER B 1 174 ? -5.927 -23.995 -23.842 1 94.51 174 SER B CA 1
ATOM 3937 C C . SER B 1 174 ? -6.809 -25.033 -24.528 1 94.51 174 SER B C 1
ATOM 3939 O O . SER B 1 174 ? -7.889 -25.362 -24.033 1 94.51 174 SER B O 1
ATOM 3941 N N . GLY B 1 175 ? -6.362 -25.44 -25.656 1 94.51 175 GLY B N 1
ATOM 3942 C CA . GLY B 1 175 ? -7.074 -26.467 -26.399 1 94.51 175 GLY B CA 1
ATOM 3943 C C . GLY B 1 175 ? -6.51 -27.859 -26.184 1 94.51 175 GLY B C 1
ATOM 3944 O O . GLY B 1 175 ? -6.714 -28.752 -27.009 1 94.51 175 GLY B O 1
ATOM 3945 N N . ALA B 1 176 ? -5.821 -28.063 -25.11 1 96.52 176 ALA B N 1
ATOM 3946 C CA . ALA B 1 176 ? -5.227 -29.373 -24.857 1 96.52 176 ALA B CA 1
ATOM 3947 C C . ALA B 1 176 ? -6.292 -30.465 -24.846 1 96.52 176 ALA B C 1
ATOM 3949 O O . ALA B 1 176 ? -7.331 -30.322 -24.196 1 96.52 176 ALA B O 1
ATOM 3950 N N . SER B 1 177 ? -6.073 -31.503 -25.536 1 96.53 177 SER B N 1
ATOM 3951 C CA . SER B 1 177 ? -7.067 -32.56 -25.693 1 96.53 177 SER B CA 1
ATOM 3952 C C . SER B 1 177 ? -7.046 -33.519 -24.507 1 96.53 177 SER B C 1
ATOM 3954 O O . SER B 1 177 ? -8.052 -34.163 -24.205 1 96.53 177 SER B O 1
ATOM 3956 N N . LYS B 1 178 ? -5.838 -33.653 -23.919 1 97.95 178 LYS B N 1
ATOM 3957 C CA . LYS B 1 178 ? -5.671 -34.519 -22.755 1 97.95 178 LYS B CA 1
ATOM 3958 C C . LYS B 1 178 ? -4.884 -33.814 -21.654 1 97.95 178 LYS B C 1
ATOM 3960 O O . LYS B 1 178 ? -3.779 -33.322 -21.891 1 97.95 178 LYS B O 1
ATOM 3965 N N . ILE B 1 179 ? -5.505 -33.736 -20.536 1 98.5 179 ILE B N 1
ATOM 3966 C CA . ILE B 1 179 ? -4.905 -33.095 -19.371 1 98.5 179 ILE B CA 1
ATOM 3967 C C . ILE B 1 179 ? -4.887 -34.07 -18.196 1 98.5 179 ILE B C 1
ATOM 3969 O O . ILE B 1 179 ? -5.941 -34.52 -17.74 1 98.5 179 ILE B O 1
ATOM 3973 N N . VAL B 1 180 ? -3.71 -34.371 -17.711 1 98.23 180 VAL B N 1
ATOM 3974 C CA . VAL B 1 180 ? -3.592 -35.362 -16.647 1 98.23 180 VAL B CA 1
ATOM 3975 C C . VAL B 1 180 ? -2.885 -34.746 -15.443 1 98.23 180 VAL B C 1
ATOM 3977 O O . VAL B 1 180 ? -1.87 -34.062 -15.594 1 98.23 180 VAL B O 1
ATOM 3980 N N . GLY B 1 181 ? -3.422 -34.895 -14.291 1 97.45 181 GLY B N 1
ATOM 3981 C CA . GLY B 1 181 ? -2.781 -34.519 -13.042 1 97.45 181 GLY B CA 1
ATOM 3982 C C . GLY B 1 181 ? -2.44 -35.708 -12.164 1 97.45 181 GLY B C 1
ATOM 3983 O O . GLY B 1 181 ? -3.295 -36.556 -11.899 1 97.45 181 GLY B O 1
ATOM 3984 N N . VAL B 1 182 ? -1.187 -35.788 -11.777 1 95.32 182 VAL B N 1
ATOM 3985 C CA . VAL B 1 182 ? -0.759 -36.847 -10.87 1 95.32 182 VAL B CA 1
ATOM 3986 C C . VAL B 1 182 ? -0.586 -36.284 -9.462 1 95.32 182 VAL B C 1
ATOM 3988 O O . VAL B 1 182 ? 0.105 -35.281 -9.269 1 95.32 182 VAL B O 1
ATOM 3991 N N . GLU B 1 183 ? -1.205 -36.871 -8.57 1 92.99 183 GLU B N 1
ATOM 3992 C CA . GLU B 1 183 ? -1.185 -36.403 -7.188 1 92.99 183 GLU B CA 1
ATOM 3993 C C . GLU B 1 183 ? -1.119 -37.572 -6.21 1 92.99 183 GLU B C 1
ATOM 3995 O O . GLU B 1 183 ? -1.788 -38.589 -6.404 1 92.99 183 GLU B O 1
ATOM 4000 N N . LEU B 1 184 ? -0.281 -37.369 -5.189 1 88.83 184 LEU B N 1
ATOM 4001 C CA . LEU B 1 184 ? -0.049 -38.427 -4.212 1 88.83 184 LEU B CA 1
ATOM 4002 C C . LEU B 1 184 ? -1.143 -38.435 -3.149 1 88.83 184 LEU B C 1
ATOM 4004 O O . LEU B 1 184 ? -1.484 -39.491 -2.611 1 88.83 184 LEU B O 1
ATOM 4008 N N . ASP B 1 185 ? -1.645 -37.32 -2.821 1 88.69 185 ASP B N 1
ATOM 4009 C CA . ASP B 1 185 ? -2.614 -37.175 -1.739 1 88.69 185 ASP B CA 1
ATOM 4010 C C . ASP B 1 185 ? -4.028 -37.489 -2.222 1 88.69 185 ASP B C 1
ATOM 4012 O O . ASP B 1 185 ? -4.548 -36.817 -3.115 1 88.69 185 ASP B O 1
ATOM 4016 N N . LYS B 1 186 ? -4.61 -38.399 -1.625 1 91.24 186 LYS B N 1
ATOM 4017 C CA . LYS B 1 186 ? -5.934 -38.862 -2.03 1 91.24 186 LYS B CA 1
ATOM 4018 C C . LYS B 1 186 ? -6.981 -37.768 -1.837 1 91.24 186 LYS B C 1
ATOM 4020 O O . LYS B 1 186 ? -7.907 -37.639 -2.64 1 91.24 186 LYS B O 1
ATOM 4025 N N . ASN B 1 187 ? -6.844 -37.051 -0.811 1 89.58 187 ASN B N 1
ATOM 4026 C CA . ASN B 1 187 ? -7.811 -35.994 -0.533 1 89.58 187 ASN B CA 1
ATOM 4027 C C . ASN B 1 187 ? -7.818 -34.937 -1.634 1 89.58 187 ASN B C 1
ATOM 4029 O O . ASN B 1 187 ? -8.881 -34.464 -2.04 1 89.58 187 ASN B O 1
ATOM 4033 N N . PHE B 1 188 ? -6.668 -34.603 -2.085 1 91.41 188 PHE B N 1
ATOM 4034 C CA . PHE B 1 188 ? -6.572 -33.64 -3.176 1 91.41 188 PHE B CA 1
ATOM 4035 C C . PHE B 1 188 ? -7.168 -34.211 -4.457 1 91.41 188 PHE B C 1
ATOM 4037 O O . PHE B 1 188 ? -7.823 -33.495 -5.217 1 91.41 188 PHE B O 1
ATOM 4044 N N . CYS B 1 189 ? -6.963 -35.496 -4.661 1 94.56 189 CYS B N 1
ATOM 4045 C CA . CYS B 1 189 ? -7.528 -36.144 -5.839 1 94.56 189 CYS B CA 1
ATOM 4046 C C . CYS B 1 189 ? -9.051 -36.089 -5.814 1 94.56 189 CYS B C 1
ATOM 4048 O O . CYS B 1 189 ? -9.682 -35.795 -6.83 1 94.56 189 CYS B O 1
ATOM 4050 N N . GLU B 1 190 ? -9.524 -36.351 -4.672 1 94.23 190 GLU B N 1
ATOM 4051 C CA . GLU B 1 190 ? -10.977 -36.359 -4.535 1 94.23 190 GLU B CA 1
ATOM 4052 C C . GLU B 1 190 ? -11.558 -34.96 -4.727 1 94.23 190 GLU B C 1
ATOM 4054 O O . GLU B 1 190 ? -12.599 -34.797 -5.366 1 94.23 190 GLU B O 1
ATOM 4059 N N . LEU B 1 191 ? -10.923 -34.068 -4.138 1 92.72 191 LEU B N 1
ATOM 4060 C CA . LEU B 1 191 ? -11.362 -32.685 -4.288 1 92.72 191 LEU B CA 1
ATOM 4061 C C . LEU B 1 191 ? -11.331 -32.261 -5.753 1 92.72 191 LEU B C 1
ATOM 4063 O O . LEU B 1 191 ? -12.264 -31.616 -6.237 1 92.72 191 LEU B O 1
ATOM 4067 N N . GLN B 1 192 ? -10.277 -32.581 -6.454 1 95.23 192 GLN B N 1
ATOM 4068 C CA . GLN B 1 192 ? -10.153 -32.271 -7.874 1 95.23 192 GLN B CA 1
ATOM 4069 C C . GLN B 1 192 ? -11.266 -32.933 -8.681 1 95.23 192 GLN B C 1
ATOM 4071 O O . GLN B 1 192 ? -11.864 -32.304 -9.556 1 95.23 192 GLN B O 1
ATOM 4076 N N . GLN B 1 193 ? -11.459 -34.159 -8.3 1 96.56 193 GLN B N 1
ATOM 4077 C CA . GLN B 1 193 ? -12.483 -34.9 -9.027 1 96.56 193 GLN B CA 1
ATOM 4078 C C . GLN B 1 193 ? -13.854 -34.251 -8.862 1 96.56 193 GLN B C 1
ATOM 4080 O O . GLN B 1 193 ? -14.631 -34.178 -9.816 1 96.56 193 GLN B O 1
ATOM 4085 N N . LYS B 1 194 ? -14.12 -33.863 -7.676 1 95.75 194 LYS B N 1
ATOM 4086 C CA . LYS B 1 194 ? -15.382 -33.18 -7.409 1 95.75 194 LYS B CA 1
ATOM 4087 C C . LYS B 1 194 ? -15.544 -31.953 -8.302 1 95.75 194 LYS B C 1
ATOM 4089 O O . LYS B 1 194 ? -16.617 -31.725 -8.864 1 95.75 194 LYS B O 1
ATOM 4094 N N . MET B 1 195 ? -14.556 -31.145 -8.45 1 95.84 195 MET B N 1
ATOM 4095 C CA . MET B 1 195 ? -14.609 -29.942 -9.275 1 95.84 195 MET B CA 1
ATOM 4096 C C . MET B 1 195 ? -14.733 -30.301 -10.752 1 95.84 195 MET B C 1
ATOM 4098 O O . MET B 1 195 ? -15.515 -29.688 -11.481 1 95.84 195 MET B O 1
ATOM 4102 N N . VAL B 1 196 ? -13.96 -31.262 -11.183 1 96.92 196 VAL B N 1
ATOM 4103 C CA . VAL B 1 196 ? -13.949 -31.686 -12.58 1 96.92 196 VAL B CA 1
ATOM 4104 C C . VAL B 1 196 ? -15.333 -32.194 -12.977 1 96.92 196 VAL B C 1
ATOM 4106 O O . VAL B 1 196 ? -15.804 -31.928 -14.085 1 96.92 196 VAL B O 1
ATOM 4109 N N . ASP B 1 197 ? -15.916 -32.917 -12.054 1 97.07 197 ASP B N 1
ATOM 4110 C CA . ASP B 1 197 ? -17.263 -33.425 -12.297 1 97.07 197 ASP B CA 1
ATOM 4111 C C . ASP B 1 197 ? -18.28 -32.286 -12.34 1 97.07 197 ASP B C 1
ATOM 4113 O O . ASP B 1 197 ? -19.109 -32.221 -13.25 1 97.07 197 ASP B O 1
ATOM 4117 N N . LYS B 1 198 ? -18.204 -31.442 -11.424 1 96.12 198 LYS B N 1
ATOM 4118 C CA . LYS B 1 198 ? -19.184 -30.372 -11.26 1 96.12 198 LYS B CA 1
ATOM 4119 C C . LYS B 1 198 ? -19.163 -29.419 -12.451 1 96.12 198 LYS B C 1
ATOM 4121 O O . LYS B 1 198 ? -20.212 -28.948 -12.896 1 96.12 198 LYS B O 1
ATOM 4126 N N . TYR B 1 199 ? -18.007 -29.183 -12.927 1 95.76 199 TYR B N 1
ATOM 4127 C CA . TYR B 1 199 ? -17.892 -28.193 -13.992 1 95.76 199 TYR B CA 1
ATOM 4128 C C . TYR B 1 199 ? -17.733 -28.867 -15.349 1 95.76 199 TYR B C 1
ATOM 4130 O O . TYR B 1 199 ? -17.321 -28.23 -16.321 1 95.76 199 TYR B O 1
ATOM 4138 N N . LYS B 1 200 ? -17.935 -30.14 -15.43 1 95.34 200 LYS B N 1
ATOM 4139 C CA . LYS B 1 200 ? -18.046 -30.945 -16.642 1 95.34 200 LYS B CA 1
ATOM 4140 C C . LYS B 1 200 ? -16.758 -30.889 -17.459 1 95.34 200 LYS B C 1
ATOM 4142 O O . LYS B 1 200 ? -16.792 -30.629 -18.664 1 95.34 200 LYS B O 1
ATOM 4147 N N . MET B 1 201 ? -15.697 -31.148 -16.726 1 97.13 201 MET B N 1
ATOM 4148 C CA . MET B 1 201 ? -14.394 -31.099 -17.383 1 97.13 201 MET B CA 1
ATOM 4149 C C . MET B 1 201 ? -13.831 -32.502 -17.579 1 97.13 201 MET B C 1
ATOM 4151 O O . MET B 1 201 ? -12.658 -32.663 -17.923 1 97.13 201 MET B O 1
ATOM 4155 N N . VAL B 1 202 ? -14.632 -33.507 -17.428 1 96.13 202 VAL B N 1
ATOM 4156 C CA . VAL B 1 202 ? -14.207 -34.903 -17.395 1 96.13 202 VAL B CA 1
ATOM 4157 C C . VAL B 1 202 ? -13.794 -35.351 -18.795 1 96.13 202 VAL B C 1
ATOM 4159 O O . VAL B 1 202 ? -13.133 -36.38 -18.955 1 96.13 202 VAL B O 1
ATOM 4162 N N . ASP B 1 203 ? -14.173 -34.604 -19.725 1 96.7 203 ASP B N 1
ATOM 4163 C CA . ASP B 1 203 ? -13.892 -35.004 -21.101 1 96.7 203 ASP B CA 1
ATOM 4164 C C . ASP B 1 203 ? -12.404 -34.87 -21.418 1 96.7 203 ASP B C 1
ATOM 4166 O O . ASP B 1 203 ? -11.881 -35.584 -22.276 1 96.7 203 ASP B O 1
ATOM 4170 N N . ARG B 1 204 ? -11.718 -33.926 -20.698 1 97.94 204 ARG B N 1
ATOM 4171 C CA . ARG B 1 204 ? -10.324 -33.692 -21.06 1 97.94 204 ARG B CA 1
ATOM 4172 C C . ARG B 1 204 ? -9.409 -33.858 -19.851 1 97.94 204 ARG B C 1
ATOM 4174 O O . ARG B 1 204 ? -8.203 -34.069 -20.003 1 97.94 204 ARG B O 1
ATOM 4181 N N . ILE B 1 205 ? -9.942 -33.811 -18.644 1 98.35 205 ILE B N 1
ATOM 4182 C CA . ILE B 1 205 ? -9.1 -33.854 -17.453 1 98.35 205 ILE B CA 1
ATOM 4183 C C . ILE B 1 205 ? -9.16 -35.246 -16.829 1 98.35 205 ILE B C 1
ATOM 4185 O O . ILE B 1 205 ? -10.243 -35.809 -16.654 1 98.35 205 ILE B O 1
ATOM 4189 N N . GLN B 1 206 ? -8.044 -35.781 -16.541 1 98.08 206 GLN B N 1
ATOM 4190 C CA . GLN B 1 206 ? -7.917 -37.029 -15.795 1 98.08 206 GLN B CA 1
ATOM 4191 C C . GLN B 1 206 ? -7.044 -36.843 -14.557 1 98.08 206 GLN B C 1
ATOM 4193 O O . GLN B 1 206 ? -5.941 -36.3 -14.645 1 98.08 206 GLN B O 1
ATOM 4198 N N . ILE B 1 207 ? -7.527 -37.282 -13.434 1 97.69 207 ILE B N 1
ATOM 4199 C CA . ILE B 1 207 ? -6.793 -37.213 -12.175 1 97.69 207 ILE B CA 1
ATOM 4200 C C . ILE B 1 207 ? -6.28 -38.601 -11.8 1 97.69 207 ILE B C 1
ATOM 4202 O O . ILE B 1 207 ? -7.06 -39.55 -11.691 1 97.69 207 ILE B O 1
ATOM 4206 N N . VAL B 1 208 ? -5.012 -38.697 -11.582 1 96.86 208 VAL B N 1
ATOM 4207 C CA . VAL B 1 208 ? -4.403 -39.985 -11.267 1 96.86 208 VAL B CA 1
ATOM 4208 C C . VAL B 1 208 ? -3.829 -39.954 -9.853 1 96.86 208 VAL B C 1
ATOM 4210 O O . VAL B 1 208 ? -2.928 -39.165 -9.559 1 96.86 208 VAL B O 1
ATOM 4213 N N . HIS B 1 209 ? -4.367 -40.749 -8.997 1 95.64 209 HIS B N 1
ATOM 4214 C CA . HIS B 1 209 ? -3.824 -40.912 -7.654 1 95.64 209 HIS B CA 1
ATOM 4215 C C . HIS B 1 209 ? -2.651 -41.886 -7.647 1 95.64 209 HIS B C 1
ATOM 4217 O O . HIS B 1 209 ? -2.848 -43.101 -7.578 1 95.64 209 HIS B O 1
ATOM 4223 N N . GLN B 1 210 ? -1.512 -41.32 -7.701 1 92.1 210 GLN B N 1
ATOM 4224 C CA . GLN B 1 210 ? -0.322 -42.161 -7.784 1 92.1 210 GLN B CA 1
ATOM 4225 C C . GLN B 1 210 ? 0.93 -41.382 -7.392 1 92.1 210 GLN B C 1
ATOM 4227 O O . GLN B 1 210 ? 0.913 -40.15 -7.346 1 92.1 210 GLN B O 1
ATOM 4232 N N . ASN B 1 211 ? 1.976 -42.164 -7.015 1 89.24 211 ASN B N 1
ATOM 4233 C CA . ASN B 1 211 ? 3.311 -41.592 -6.871 1 89.24 211 ASN B CA 1
ATOM 4234 C C . ASN B 1 211 ? 3.917 -41.235 -8.226 1 89.24 211 ASN B C 1
ATOM 4236 O O . ASN B 1 211 ? 3.885 -42.042 -9.157 1 89.24 211 ASN B O 1
ATOM 4240 N N . VAL B 1 212 ? 4.35 -40.072 -8.322 1 86.66 212 VAL B N 1
ATOM 4241 C CA . VAL B 1 212 ? 4.877 -39.571 -9.587 1 86.66 212 VAL B CA 1
ATOM 4242 C C . VAL B 1 212 ? 5.963 -40.513 -10.103 1 86.66 212 VAL B C 1
ATOM 4244 O O . VAL B 1 212 ? 6.126 -40.677 -11.314 1 86.66 212 VAL B O 1
ATOM 4247 N N . MET B 1 213 ? 6.704 -41.11 -9.195 1 86.46 213 MET B N 1
ATOM 4248 C CA . MET B 1 213 ? 7.79 -42.011 -9.572 1 86.46 213 MET B CA 1
ATOM 4249 C C . MET B 1 213 ? 7.265 -43.18 -10.398 1 86.46 213 MET B C 1
ATOM 4251 O O . MET B 1 213 ? 7.96 -43.68 -11.285 1 86.46 213 MET B O 1
ATOM 4255 N N . ASN B 1 214 ? 6.053 -43.485 -10.14 1 89.79 214 ASN B N 1
ATOM 4256 C CA . ASN B 1 214 ? 5.465 -44.625 -10.835 1 89.79 214 ASN B CA 1
ATOM 4257 C C . ASN B 1 214 ? 4.8 -44.204 -12.142 1 89.79 214 ASN B C 1
ATOM 4259 O O . ASN B 1 214 ? 4.383 -45.051 -12.933 1 89.79 214 ASN B O 1
ATOM 4263 N N . TYR B 1 215 ? 4.746 -42.973 -12.308 1 91.53 215 TYR B N 1
ATOM 4264 C CA . TYR B 1 215 ? 4.017 -42.495 -13.477 1 91.53 215 TYR B CA 1
ATOM 4265 C C . TYR B 1 215 ? 4.974 -41.969 -14.539 1 91.53 215 TYR B C 1
ATOM 4267 O O . TYR B 1 215 ? 4.575 -41.734 -15.682 1 91.53 215 TYR B O 1
ATOM 4275 N N . LEU B 1 216 ? 6.197 -41.854 -14.211 1 90.04 216 LEU B N 1
ATOM 4276 C CA . LEU B 1 216 ? 7.178 -41.216 -15.082 1 90.04 216 LEU B CA 1
ATOM 4277 C C . LEU B 1 216 ? 7.413 -42.048 -16.338 1 90.04 216 LEU B C 1
ATOM 4279 O O . LEU B 1 216 ? 7.834 -41.519 -17.369 1 90.04 216 LEU B O 1
ATOM 4283 N N . GLN B 1 217 ? 7.087 -43.317 -16.335 1 89.51 217 GLN B N 1
ATOM 4284 C CA . GLN B 1 217 ? 7.268 -44.194 -17.487 1 89.51 217 GLN B CA 1
ATOM 4285 C C . GLN B 1 217 ? 6.329 -43.807 -18.626 1 89.51 217 GLN B C 1
ATOM 4287 O O . GLN B 1 217 ? 6.565 -44.168 -19.781 1 89.51 217 GLN B O 1
ATOM 4292 N N . PHE B 1 218 ? 5.304 -43.022 -18.353 1 92.5 218 PHE B N 1
ATOM 4293 C CA . PHE B 1 218 ? 4.303 -42.669 -19.353 1 92.5 218 PHE B CA 1
ATOM 4294 C C . PHE B 1 218 ? 4.565 -41.276 -19.914 1 92.5 218 PHE B C 1
ATOM 4296 O O . PHE B 1 218 ? 3.744 -40.735 -20.656 1 92.5 218 PHE B O 1
ATOM 4303 N N . LEU B 1 219 ? 5.672 -40.698 -19.673 1 93.51 219 LEU B N 1
ATOM 4304 C CA . LEU B 1 219 ? 5.952 -39.306 -20.009 1 93.51 219 LEU B CA 1
ATOM 4305 C C . LEU B 1 219 ? 5.981 -39.107 -21.521 1 93.51 219 LEU B C 1
ATOM 4307 O O . LEU B 1 219 ? 5.679 -38.018 -22.014 1 93.51 219 LEU B O 1
ATOM 4311 N N . GLN B 1 220 ? 6.263 -40.131 -22.254 1 92.87 220 GLN B N 1
ATOM 4312 C CA . GLN B 1 220 ? 6.397 -40.027 -23.704 1 92.87 220 GLN B CA 1
ATOM 4313 C C . GLN B 1 220 ? 5.054 -39.717 -24.359 1 92.87 220 GLN B C 1
ATOM 4315 O O . GLN B 1 220 ? 5.007 -39.251 -25.5 1 92.87 220 GLN B O 1
ATOM 4320 N N . ALA B 1 221 ? 4.039 -39.918 -23.626 1 94.37 221 ALA B N 1
ATOM 4321 C CA . ALA B 1 221 ? 2.697 -39.698 -24.16 1 94.37 221 ALA B CA 1
ATOM 4322 C C . ALA B 1 221 ? 2.315 -38.222 -24.089 1 94.37 221 ALA B C 1
ATOM 4324 O O . ALA B 1 221 ? 1.313 -37.805 -24.675 1 94.37 221 ALA B O 1
ATOM 4325 N N . PHE B 1 222 ? 3.155 -37.443 -23.483 1 96.84 222 PHE B N 1
ATOM 4326 C CA . PHE B 1 222 ? 2.766 -36.061 -23.226 1 96.84 222 PHE B CA 1
ATOM 4327 C C . PHE B 1 222 ? 3.62 -35.098 -24.043 1 96.84 222 PHE B C 1
ATOM 4329 O O . PHE B 1 222 ? 4.729 -35.442 -24.458 1 96.84 222 PHE B O 1
ATOM 4336 N N . ASP B 1 223 ? 3.043 -33.934 -24.29 1 97.59 223 ASP B N 1
ATOM 4337 C CA . ASP B 1 223 ? 3.719 -32.891 -25.056 1 97.59 223 ASP B CA 1
ATOM 4338 C C . ASP B 1 223 ? 4.225 -31.778 -24.141 1 97.59 223 ASP B C 1
ATOM 4340 O O . ASP B 1 223 ? 5.184 -31.08 -24.476 1 97.59 223 ASP B O 1
ATOM 4344 N N . VAL B 1 224 ? 3.553 -31.589 -23.088 1 97.74 224 VAL B N 1
ATOM 4345 C CA . VAL B 1 224 ? 3.92 -30.573 -22.107 1 97.74 224 VAL B CA 1
ATOM 4346 C C . VAL B 1 224 ? 3.908 -31.179 -20.706 1 97.74 224 VAL B C 1
ATOM 4348 O O . VAL B 1 224 ? 2.951 -31.858 -20.324 1 97.74 224 VAL B O 1
ATOM 4351 N N . ILE B 1 225 ? 4.964 -30.982 -19.936 1 97.05 225 ILE B N 1
ATOM 4352 C CA . ILE B 1 225 ? 5.069 -31.414 -18.547 1 97.05 225 ILE B CA 1
ATOM 4353 C C . ILE B 1 225 ? 5.267 -30.2 -17.642 1 97.05 225 ILE B C 1
ATOM 4355 O O . ILE B 1 225 ? 6.096 -29.333 -17.928 1 97.05 225 ILE B O 1
ATOM 4359 N N . ILE B 1 226 ? 4.528 -30.111 -16.584 1 96.93 226 ILE B N 1
ATOM 4360 C CA . ILE B 1 226 ? 4.617 -28.979 -15.668 1 96.93 226 ILE B CA 1
ATOM 4361 C C . ILE B 1 226 ? 5.085 -29.46 -14.296 1 96.93 226 ILE B C 1
ATOM 4363 O O . ILE B 1 226 ? 4.49 -30.372 -13.715 1 96.93 226 ILE B O 1
ATOM 4367 N N . LEU B 1 227 ? 6.146 -28.901 -13.791 1 93.58 227 LEU B N 1
ATOM 4368 C CA . LEU B 1 227 ? 6.705 -29.149 -12.466 1 93.58 227 LEU B CA 1
ATOM 4369 C C . LEU B 1 227 ? 6.695 -27.876 -11.626 1 93.58 227 LEU B C 1
ATOM 4371 O O . LEU B 1 227 ? 7.63 -27.075 -11.693 1 93.58 227 LEU B O 1
ATOM 4375 N N . ASN B 1 228 ? 5.694 -27.671 -10.839 1 90.51 228 ASN B N 1
ATOM 4376 C CA . ASN B 1 228 ? 5.579 -26.48 -10.005 1 90.51 228 ASN B CA 1
ATOM 4377 C C . ASN B 1 228 ? 5.914 -26.782 -8.547 1 90.51 228 ASN B C 1
ATOM 4379 O O . ASN B 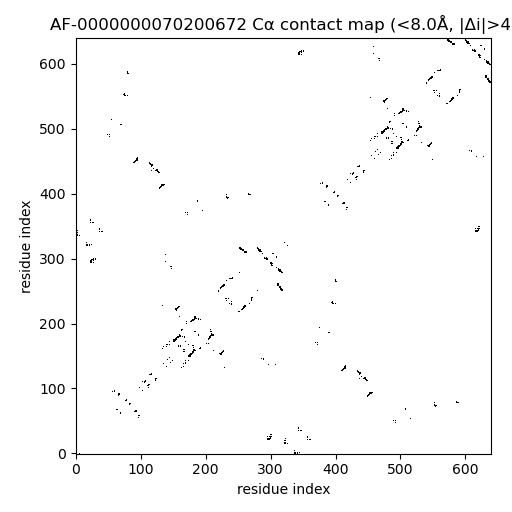1 228 ? 5.034 -27.149 -7.766 1 90.51 228 ASN B O 1
ATOM 4383 N N . ASN B 1 229 ? 7.113 -26.448 -8.142 1 79.74 229 ASN B N 1
ATOM 4384 C CA . ASN B 1 229 ? 7.58 -26.581 -6.767 1 79.74 229 ASN B CA 1
ATOM 4385 C C . ASN B 1 229 ? 7.238 -27.95 -6.188 1 79.74 229 ASN B C 1
ATOM 4387 O O . ASN B 1 229 ? 6.707 -28.046 -5.08 1 79.74 229 ASN B O 1
ATOM 4391 N N . VAL B 1 230 ? 7.524 -28.959 -6.793 1 69.52 230 VAL B N 1
ATOM 4392 C CA . VAL B 1 230 ? 6.951 -30.26 -6.463 1 69.52 230 VAL B CA 1
ATOM 4393 C C . VAL B 1 230 ? 7.929 -31.05 -5.596 1 69.52 230 VAL B C 1
ATOM 4395 O O . VAL B 1 230 ? 7.524 -31.951 -4.857 1 69.52 230 VAL B O 1
ATOM 4398 N N . PHE B 1 231 ? 9.121 -30.746 -5.548 1 73.47 231 PHE B N 1
ATOM 4399 C CA . PHE B 1 231 ? 10.015 -31.739 -4.963 1 73.47 231 PHE B CA 1
ATOM 4400 C C . PHE B 1 231 ? 10.624 -31.221 -3.665 1 73.47 231 PHE B C 1
ATOM 4402 O O . PHE B 1 231 ? 10.634 -31.927 -2.654 1 73.47 231 PHE B O 1
ATOM 4409 N N . GLU B 1 232 ? 10.967 -30.039 -3.648 1 72.77 232 GLU B N 1
ATOM 4410 C CA . GLU B 1 232 ? 11.798 -29.527 -2.563 1 72.77 232 GLU B CA 1
ATOM 4411 C C . GLU B 1 232 ? 11.084 -29.644 -1.219 1 72.77 232 GLU B C 1
ATOM 4413 O O . GLU B 1 232 ? 11.716 -29.915 -0.196 1 72.77 232 GLU B O 1
ATOM 4418 N N . PHE B 1 233 ? 9.775 -29.609 -1.286 1 72.45 233 PHE B N 1
ATOM 4419 C CA . PHE B 1 233 ? 9.043 -29.559 -0.026 1 72.45 233 PHE B CA 1
ATOM 4420 C C . PHE B 1 233 ? 8.42 -30.913 0.292 1 72.45 233 PHE B C 1
ATOM 4422 O O . PHE B 1 233 ? 7.891 -31.117 1.386 1 72.45 233 PHE B O 1
ATOM 4429 N N . PHE B 1 234 ? 8.591 -31.855 -0.601 1 76.05 234 PHE B N 1
ATOM 4430 C CA . PHE B 1 234 ? 7.799 -33.069 -0.442 1 76.05 234 PHE B CA 1
ATOM 4431 C C . PHE B 1 234 ? 8.693 -34.304 -0.456 1 76.05 234 PHE B C 1
ATOM 4433 O O . PHE B 1 234 ? 8.231 -35.414 -0.184 1 76.05 234 PHE B O 1
ATOM 4440 N N . MET B 1 235 ? 9.94 -34.036 -0.844 1 78.78 235 MET B N 1
ATOM 4441 C CA . MET B 1 235 ? 10.858 -35.166 -0.954 1 78.78 235 MET B CA 1
ATOM 4442 C C . MET B 1 235 ? 12.22 -34.82 -0.362 1 78.78 235 MET B C 1
ATOM 4444 O O . MET B 1 235 ? 12.627 -33.657 -0.366 1 78.78 235 MET B O 1
ATOM 4448 N N . ASP B 1 236 ? 12.866 -35.871 0.156 1 81.83 236 ASP B N 1
ATOM 4449 C CA . ASP B 1 236 ? 14.246 -35.674 0.589 1 81.83 236 ASP B CA 1
ATOM 4450 C C . ASP B 1 236 ? 15.189 -35.574 -0.608 1 81.83 236 ASP B C 1
ATOM 4452 O O . ASP B 1 236 ? 14.783 -35.819 -1.746 1 81.83 236 ASP B O 1
ATOM 4456 N N . VAL B 1 237 ? 16.357 -35.302 -0.295 1 84.04 237 VAL B N 1
ATOM 4457 C CA . VAL B 1 237 ? 17.333 -34.988 -1.333 1 84.04 237 VAL B CA 1
ATOM 4458 C C . VAL B 1 237 ? 17.574 -36.219 -2.205 1 84.04 237 VAL B C 1
ATOM 4460 O O . VAL B 1 237 ? 17.675 -36.109 -3.429 1 84.04 237 VAL B O 1
ATOM 4463 N N . GLN B 1 238 ? 17.634 -37.356 -1.599 1 86.53 238 GLN B N 1
ATOM 4464 C CA . GLN B 1 238 ? 17.883 -38.587 -2.342 1 86.53 238 GLN B CA 1
ATOM 4465 C C . GLN B 1 238 ? 16.725 -38.905 -3.284 1 86.53 238 GLN B C 1
ATOM 4467 O O . GLN B 1 238 ? 16.942 -39.301 -4.431 1 86.53 238 GLN B O 1
ATOM 4472 N N . SER B 1 239 ? 15.56 -38.742 -2.786 1 86.17 239 SER B N 1
ATOM 4473 C CA . SER B 1 239 ? 14.375 -38.986 -3.601 1 86.17 239 SER B CA 1
ATOM 4474 C C . SER B 1 239 ? 14.287 -37.997 -4.759 1 86.17 239 SER B C 1
ATOM 4476 O O . SER B 1 239 ? 13.867 -38.359 -5.86 1 86.17 239 SER B O 1
ATOM 4478 N N . GLN B 1 240 ? 14.668 -36.812 -4.478 1 88.37 240 GLN B N 1
ATOM 4479 C CA . GLN B 1 240 ? 14.679 -35.807 -5.536 1 88.37 240 GLN B CA 1
ATOM 4480 C C . GLN B 1 240 ? 15.637 -36.199 -6.658 1 88.37 240 GLN B C 1
ATOM 4482 O O . GLN B 1 240 ? 15.3 -36.082 -7.838 1 88.37 240 GLN B O 1
ATOM 4487 N N . ARG B 1 241 ? 16.764 -36.647 -6.191 1 89.19 241 ARG B N 1
ATOM 4488 C CA . ARG B 1 241 ? 17.759 -37.081 -7.167 1 89.19 241 ARG B CA 1
ATOM 4489 C C . ARG B 1 241 ? 17.204 -38.189 -8.057 1 89.19 241 ARG B C 1
ATOM 4491 O O . ARG B 1 241 ? 17.394 -38.167 -9.275 1 89.19 241 ARG B O 1
ATOM 4498 N N . LYS B 1 242 ? 16.545 -39.066 -7.476 1 89.26 242 LYS B N 1
ATOM 4499 C CA . LYS B 1 242 ? 15.987 -40.2 -8.207 1 89.26 242 LYS B CA 1
ATOM 4500 C C . LYS B 1 242 ? 14.922 -39.744 -9.201 1 89.26 242 LYS B C 1
ATOM 4502 O O . LYS B 1 242 ? 14.861 -40.243 -10.326 1 89.26 242 LYS B O 1
ATOM 4507 N N . VAL B 1 243 ? 14.122 -38.848 -8.772 1 89.79 243 VAL B N 1
ATOM 4508 C CA . VAL B 1 243 ? 13.045 -38.366 -9.63 1 89.79 243 VAL B CA 1
ATOM 4509 C C . VAL B 1 243 ? 13.632 -37.641 -10.838 1 89.79 243 VAL B C 1
ATOM 4511 O O . VAL B 1 243 ? 13.208 -37.869 -11.974 1 89.79 243 VAL B O 1
ATOM 4514 N N . TRP B 1 244 ? 14.625 -36.803 -10.564 1 91.8 244 TRP B N 1
ATOM 4515 C CA . TRP B 1 244 ? 15.229 -36.048 -11.656 1 91.8 244 TRP B CA 1
ATOM 4516 C C . TRP B 1 244 ? 15.953 -36.976 -12.625 1 91.8 244 TRP B C 1
ATOM 4518 O O . TRP B 1 244 ? 15.927 -36.76 -13.839 1 91.8 244 TRP B O 1
ATOM 4528 N N . GLN B 1 245 ? 16.548 -37.99 -12.076 1 91.1 245 GLN B N 1
ATOM 4529 C CA . GLN B 1 245 ? 17.191 -38.981 -12.931 1 91.1 245 GLN B CA 1
ATOM 4530 C C . GLN B 1 245 ? 16.168 -39.7 -13.806 1 91.1 245 GLN B C 1
ATOM 4532 O O . GLN B 1 245 ? 16.418 -39.946 -14.988 1 91.1 245 GLN B O 1
ATOM 4537 N N . SER B 1 246 ? 15.078 -40.019 -13.187 1 91.43 246 SER B N 1
ATOM 4538 C CA . SER B 1 246 ? 14.009 -40.675 -13.933 1 91.43 246 SER B CA 1
ATOM 4539 C C . SER B 1 246 ? 13.442 -39.755 -15.01 1 91.43 246 SER B C 1
ATOM 4541 O O . SER B 1 246 ? 13.16 -40.198 -16.125 1 91.43 246 SER B O 1
ATOM 4543 N N . LEU B 1 247 ? 13.28 -38.543 -14.651 1 92.41 247 LEU B N 1
ATOM 4544 C CA . LEU B 1 247 ? 12.814 -37.567 -15.63 1 92.41 247 LEU B CA 1
ATOM 4545 C C . LEU B 1 247 ? 13.768 -37.489 -16.817 1 92.41 247 LEU B C 1
ATOM 4547 O O . LEU B 1 247 ? 13.333 -37.498 -17.971 1 92.41 247 LEU B O 1
ATOM 4551 N N . TYR B 1 248 ? 15.021 -37.475 -16.472 1 91.76 248 TYR B N 1
ATOM 4552 C CA . TYR B 1 248 ? 16.054 -37.426 -17.501 1 91.76 248 TYR B CA 1
ATOM 4553 C C . TYR B 1 248 ? 15.993 -38.659 -18.394 1 91.76 248 TYR B C 1
ATOM 4555 O O . TYR B 1 248 ? 16.164 -38.56 -19.612 1 91.76 248 TYR B O 1
ATOM 4563 N N . GLU B 1 249 ? 15.655 -39.713 -17.823 1 90.37 249 GLU B N 1
ATOM 4564 C CA . GLU B 1 249 ? 15.639 -40.986 -18.539 1 90.37 249 GLU B CA 1
ATOM 4565 C C . GLU B 1 249 ? 14.405 -41.103 -19.428 1 90.37 249 GLU B C 1
ATOM 4567 O O . GLU B 1 249 ? 14.488 -41.605 -20.551 1 90.37 249 GLU B O 1
ATOM 4572 N N . TYR B 1 250 ? 13.315 -40.622 -18.948 1 91.79 250 TYR B N 1
ATOM 4573 C CA . TYR B 1 250 ? 12.059 -40.919 -19.628 1 91.79 250 TYR B CA 1
ATOM 4574 C C . TYR B 1 250 ? 11.637 -39.761 -20.524 1 91.79 250 TYR B C 1
ATOM 4576 O O . TYR B 1 250 ? 10.872 -39.949 -21.473 1 91.79 250 TYR B O 1
ATOM 4584 N N . MET B 1 251 ? 12.045 -38.62 -20.232 1 92.1 251 MET B N 1
ATOM 4585 C CA . MET B 1 251 ? 11.675 -37.454 -21.03 1 92.1 251 MET B CA 1
ATOM 4586 C C . MET B 1 251 ? 12.618 -37.285 -22.216 1 92.1 251 MET B C 1
ATOM 4588 O O . MET B 1 251 ? 13.553 -36.484 -22.162 1 92.1 251 MET B O 1
ATOM 4592 N N . LYS B 1 252 ? 12.283 -37.92 -23.35 1 90.02 252 LYS B N 1
ATOM 4593 C CA . LYS B 1 252 ? 13.195 -37.969 -24.489 1 90.02 252 LYS B CA 1
ATOM 4594 C C . LYS B 1 252 ? 12.511 -37.477 -25.762 1 90.02 252 LYS B C 1
ATOM 4596 O O . LYS B 1 252 ? 13.158 -37.316 -26.798 1 90.02 252 LYS B O 1
ATOM 4601 N N . LYS B 1 253 ? 11.25 -37.28 -25.709 1 92.31 253 LYS B N 1
ATOM 4602 C CA . LYS B 1 253 ? 10.505 -36.847 -26.888 1 92.31 253 LYS B CA 1
ATOM 4603 C C . LYS B 1 253 ? 10.933 -35.448 -27.324 1 92.31 253 LYS B C 1
ATOM 4605 O O . LYS B 1 253 ? 10.681 -34.468 -26.62 1 92.31 253 LYS B O 1
ATOM 4610 N N . PRO B 1 254 ? 11.574 -35.432 -28.549 1 92.72 254 PRO B N 1
ATOM 4611 C CA . PRO B 1 254 ? 11.984 -34.104 -29.011 1 92.72 254 PRO B CA 1
ATOM 4612 C C . PRO B 1 254 ? 10.803 -33.155 -29.204 1 92.72 254 PRO B C 1
ATOM 4614 O O . PRO B 1 254 ? 9.76 -33.56 -29.723 1 92.72 254 PRO B O 1
ATOM 4617 N N . GLY B 1 255 ? 10.999 -31.986 -28.747 1 92.95 255 GLY B N 1
ATOM 4618 C CA . GLY B 1 255 ? 9.948 -30.995 -28.912 1 92.95 255 GLY B CA 1
ATOM 4619 C C . GLY B 1 255 ? 9.018 -30.907 -27.716 1 92.95 255 GLY B C 1
ATOM 4620 O O . GLY B 1 255 ? 8.214 -29.978 -27.615 1 92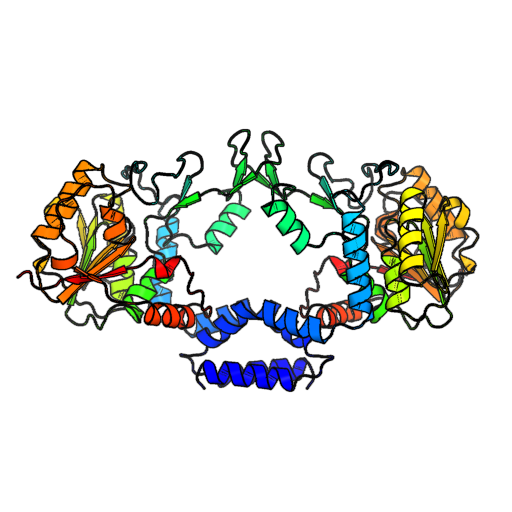.95 255 GLY B O 1
ATOM 4621 N N . MET B 1 256 ? 9.188 -31.892 -26.833 1 95.96 256 MET B N 1
ATOM 4622 C CA . MET B 1 256 ? 8.425 -31.843 -25.588 1 95.96 256 MET B CA 1
ATOM 4623 C C . MET B 1 256 ? 8.777 -30.596 -24.784 1 95.96 256 MET B C 1
ATOM 4625 O O . MET B 1 256 ? 9.946 -30.216 -24.698 1 95.96 256 MET B O 1
ATOM 4629 N N . MET B 1 257 ? 7.735 -29.993 -24.208 1 97.06 257 MET B N 1
ATOM 4630 C CA . MET B 1 257 ? 7.943 -28.777 -23.426 1 97.06 257 MET B CA 1
ATOM 4631 C C . MET B 1 257 ? 7.867 -29.072 -21.932 1 97.06 257 MET B C 1
ATOM 4633 O O . MET B 1 257 ? 7.044 -29.879 -21.495 1 97.06 257 MET B O 1
ATOM 4637 N N . LEU B 1 258 ? 8.746 -28.443 -21.21 1 96.68 258 LEU B N 1
ATOM 4638 C CA . LEU B 1 258 ? 8.802 -28.575 -19.758 1 96.68 258 LEU B CA 1
ATOM 4639 C C . LEU B 1 258 ? 8.697 -27.212 -19.084 1 96.68 258 LEU B C 1
ATOM 4641 O O . LEU B 1 258 ? 9.491 -26.311 -19.368 1 96.68 258 LEU B O 1
ATOM 4645 N N . ILE B 1 259 ? 7.697 -26.987 -18.262 1 97.05 259 ILE B N 1
ATOM 4646 C CA . ILE B 1 259 ? 7.57 -25.789 -17.439 1 97.05 259 ILE B CA 1
ATOM 4647 C C . ILE B 1 259 ? 7.977 -26.105 -16.002 1 97.05 259 ILE B C 1
ATOM 4649 O O . ILE B 1 259 ? 7.482 -27.065 -15.407 1 97.05 259 ILE B O 1
ATOM 4653 N N . THR B 1 260 ? 8.856 -25.318 -15.468 1 94.52 260 THR B N 1
ATOM 4654 C CA . THR B 1 260 ? 9.32 -25.586 -14.111 1 94.52 260 THR B CA 1
ATOM 4655 C C . THR B 1 260 ? 9.334 -24.305 -13.282 1 94.52 260 THR B C 1
ATOM 4657 O O . THR B 1 260 ? 9.596 -23.221 -13.808 1 94.52 260 THR B O 1
ATOM 4660 N N . ILE B 1 261 ? 8.979 -24.457 -12.102 1 90.89 261 ILE B N 1
ATOM 4661 C CA . ILE B 1 261 ? 9.142 -23.443 -11.067 1 90.89 261 ILE B CA 1
ATOM 4662 C C . ILE B 1 261 ? 9.742 -24.077 -9.814 1 90.89 261 ILE B C 1
ATOM 4664 O O . ILE B 1 261 ? 9.091 -24.883 -9.146 1 90.89 261 ILE B O 1
ATOM 4668 N N . PRO B 1 262 ? 10.906 -23.75 -9.403 1 88.2 262 PRO B N 1
ATOM 4669 C CA . PRO B 1 262 ? 11.887 -22.854 -10.02 1 88.2 262 PRO B CA 1
ATOM 4670 C C . PRO B 1 262 ? 12.545 -23.461 -11.257 1 88.2 262 PRO B C 1
ATOM 4672 O O . PRO B 1 262 ? 12.014 -24.41 -11.839 1 88.2 262 PRO B O 1
ATOM 4675 N N . SER B 1 263 ? 13.698 -22.846 -11.707 1 91.28 263 SER B N 1
ATOM 4676 C CA . SER B 1 263 ? 14.397 -23.35 -12.885 1 91.28 263 SER B CA 1
ATOM 4677 C C . SER B 1 263 ? 14.981 -24.736 -12.63 1 91.28 263 SER B C 1
ATOM 4679 O O . SER B 1 263 ? 15.178 -25.13 -11.479 1 91.28 263 SER B O 1
ATOM 4681 N N . VAL B 1 264 ? 15.222 -25.441 -13.691 1 92.41 264 VAL B N 1
ATOM 4682 C CA . VAL B 1 264 ? 15.823 -26.765 -13.565 1 92.41 264 VAL B CA 1
ATOM 4683 C C . VAL B 1 264 ? 17.22 -26.643 -12.962 1 92.41 264 VAL B C 1
ATOM 4685 O O . VAL B 1 264 ? 17.614 -27.457 -12.123 1 92.41 264 VAL B O 1
ATOM 4688 N N . GLU B 1 265 ? 17.924 -25.592 -13.358 1 90.85 265 GLU B N 1
ATOM 4689 C CA . GLU B 1 265 ? 19.261 -25.349 -12.824 1 90.85 265 GLU B CA 1
ATOM 4690 C C . GLU B 1 265 ? 19.226 -25.171 -11.309 1 90.85 265 GLU B C 1
ATOM 4692 O O . GLU B 1 265 ? 20.019 -25.781 -10.588 1 90.85 265 GLU B O 1
ATOM 4697 N N . GLU B 1 266 ? 18.309 -24.402 -10.922 1 86.86 266 GLU B N 1
ATOM 4698 C CA . GLU B 1 266 ? 18.174 -24.141 -9.492 1 86.86 266 GLU B CA 1
ATOM 4699 C C . GLU B 1 266 ? 17.761 -25.401 -8.737 1 86.86 266 GLU B C 1
ATOM 4701 O O . GLU B 1 266 ? 18.209 -25.633 -7.613 1 86.86 266 GLU B O 1
ATOM 4706 N N . SER B 1 267 ? 16.89 -26.162 -9.314 1 86.29 267 SER B N 1
ATOM 4707 C CA . SER B 1 267 ? 16.4 -27.384 -8.686 1 86.29 267 SER B CA 1
ATOM 4708 C C . SER B 1 267 ? 17.509 -28.424 -8.561 1 86.29 267 SER B C 1
ATOM 4710 O O . SER B 1 267 ? 17.532 -29.204 -7.607 1 86.29 267 SER B O 1
ATOM 4712 N N . LEU B 1 268 ? 18.467 -28.336 -9.458 1 88.08 268 LEU B N 1
ATOM 4713 C CA . LEU B 1 268 ? 19.507 -29.358 -9.491 1 88.08 268 LEU B CA 1
ATOM 4714 C C . LEU B 1 268 ? 20.739 -28.906 -8.714 1 88.08 268 LEU B C 1
ATOM 4716 O O . LEU B 1 268 ? 21.613 -29.717 -8.401 1 88.08 268 LEU B O 1
ATOM 4720 N N . GLU B 1 269 ? 20.927 -27.629 -8.561 1 81.71 269 GLU B N 1
ATOM 4721 C CA . GLU B 1 269 ? 22.14 -27.033 -8.008 1 81.71 269 GLU B CA 1
ATOM 4722 C C . GLU B 1 269 ? 22.589 -27.765 -6.746 1 81.71 269 GLU B C 1
ATOM 4724 O O . GLU B 1 269 ? 23.786 -27.968 -6.532 1 81.71 269 GLU B O 1
ATOM 4729 N N . ASN B 1 270 ? 21.704 -28.364 -5.894 1 76.42 270 ASN B N 1
ATOM 4730 C CA . ASN B 1 270 ? 22.131 -28.96 -4.632 1 76.42 270 ASN B CA 1
ATOM 4731 C C . ASN B 1 270 ? 21.856 -30.461 -4.6 1 76.42 270 ASN B C 1
ATOM 4733 O O . ASN B 1 270 ? 21.987 -31.098 -3.554 1 76.42 270 ASN B O 1
ATOM 4737 N N . LEU B 1 271 ? 21.572 -31.027 -5.659 1 82.84 271 LEU B N 1
ATOM 4738 C CA . LEU B 1 271 ? 21.249 -32.449 -5.695 1 82.84 271 LEU B CA 1
ATOM 4739 C C . LEU B 1 271 ? 22.436 -33.264 -6.198 1 82.84 271 LEU B C 1
ATOM 4741 O O . LEU B 1 271 ? 22.473 -34.485 -6.028 1 82.84 271 LEU B O 1
ATOM 4745 N N . GLN B 1 272 ? 23.596 -32.723 -6.547 1 80.32 272 GLN B N 1
ATOM 4746 C CA . GLN B 1 272 ? 24.764 -33.434 -7.055 1 80.32 272 GLN B CA 1
ATOM 4747 C C . GLN B 1 272 ? 24.36 -34.506 -8.063 1 80.32 272 GLN B C 1
ATOM 4749 O O . GLN B 1 272 ? 24.597 -35.695 -7.842 1 80.32 272 GLN B O 1
ATOM 4754 N N . THR B 1 273 ? 23.698 -34.178 -9.105 1 82.03 273 THR B N 1
ATOM 4755 C CA . THR B 1 273 ? 23.287 -35.118 -10.142 1 82.03 273 THR B CA 1
ATOM 4756 C C . THR B 1 273 ? 24.283 -35.115 -11.299 1 82.03 273 THR B C 1
ATOM 4758 O O . THR B 1 273 ? 25.126 -34.222 -11.397 1 82.03 273 THR B O 1
ATOM 4761 N N . ASN B 1 274 ? 24.302 -36.219 -12.078 1 83.53 274 ASN B N 1
ATOM 4762 C CA . ASN B 1 274 ? 25.134 -36.32 -13.273 1 83.53 274 ASN B CA 1
ATOM 4763 C C . ASN B 1 274 ? 24.357 -35.942 -14.53 1 83.53 274 ASN B C 1
ATOM 4765 O O . ASN B 1 274 ? 24.715 -36.357 -15.634 1 83.53 274 ASN B O 1
ATOM 4769 N N . ILE B 1 275 ? 23.354 -35.203 -14.346 1 88.86 275 ILE B N 1
ATOM 4770 C CA . ILE B 1 275 ? 22.502 -34.821 -15.467 1 88.86 275 ILE B CA 1
ATOM 4771 C C . ILE B 1 275 ? 23.143 -33.667 -16.233 1 88.86 275 ILE B C 1
ATOM 4773 O O . ILE B 1 275 ? 23.512 -32.649 -15.642 1 88.86 275 ILE B O 1
ATOM 4777 N N . ASN B 1 276 ? 23.379 -33.861 -17.502 1 88.16 276 ASN B N 1
ATOM 4778 C CA . ASN B 1 276 ? 23.839 -32.787 -18.375 1 88.16 276 ASN B CA 1
ATOM 4779 C C . ASN B 1 276 ? 22.669 -32.029 -18.996 1 88.16 276 ASN B C 1
ATOM 4781 O O . ASN B 1 276 ? 22.118 -32.455 -20.012 1 88.16 276 ASN B O 1
ATOM 4785 N N . LEU B 1 277 ? 22.389 -30.941 -18.524 1 90.28 277 LEU B N 1
ATOM 4786 C CA . LEU B 1 277 ? 21.215 -30.163 -18.905 1 90.28 277 LEU B CA 1
ATOM 4787 C C . LEU B 1 277 ? 21.325 -29.684 -20.348 1 90.28 277 LEU B C 1
ATOM 4789 O O . LEU B 1 277 ? 20.329 -29.654 -21.074 1 90.28 277 LEU B O 1
ATOM 4793 N N . SER B 1 278 ? 22.564 -29.351 -20.761 1 89.42 278 SER B N 1
ATOM 4794 C CA . SER B 1 278 ? 22.766 -28.76 -22.079 1 89.42 278 SER B CA 1
ATOM 4795 C C . SER B 1 278 ? 22.466 -29.764 -23.187 1 89.42 278 SER B C 1
ATOM 4797 O O . SER B 1 278 ? 22.146 -29.377 -24.313 1 89.42 278 SER B O 1
ATOM 4799 N N . THR B 1 279 ? 22.513 -31.05 -22.831 1 90.97 279 THR B N 1
ATOM 4800 C CA . THR B 1 279 ? 22.256 -32.075 -23.837 1 90.97 279 THR B CA 1
ATOM 4801 C C . THR B 1 279 ? 20.819 -32.579 -23.74 1 90.97 279 THR B C 1
ATOM 4803 O O . THR B 1 279 ? 20.407 -33.447 -24.514 1 90.97 279 THR B O 1
ATOM 4806 N N . TRP B 1 280 ? 20.135 -32.07 -22.845 1 93.69 280 TRP B N 1
ATOM 4807 C CA . TRP B 1 280 ? 18.799 -32.591 -22.572 1 93.69 280 TRP B CA 1
ATOM 4808 C C . TRP B 1 280 ? 17.737 -31.526 -22.822 1 93.69 280 TRP B C 1
ATOM 4810 O O . TRP B 1 280 ? 16.747 -31.777 -23.512 1 93.69 280 TRP B O 1
ATOM 4820 N N . LEU B 1 281 ? 18.012 -30.319 -22.282 1 95.45 281 LEU B N 1
ATOM 4821 C CA . LEU B 1 281 ? 16.99 -29.279 -22.307 1 95.45 281 LEU B CA 1
ATOM 4822 C C . LEU B 1 281 ? 17.551 -27.979 -22.875 1 95.45 281 LEU B C 1
ATOM 4824 O O . LEU B 1 281 ? 18.704 -27.628 -22.612 1 95.45 281 LEU B O 1
ATOM 4828 N N . LYS B 1 282 ? 16.771 -27.335 -23.635 1 95.64 282 LYS B N 1
ATOM 4829 C CA . LYS B 1 282 ? 17.04 -25.972 -24.085 1 95.64 282 LYS B CA 1
ATOM 4830 C C . LYS B 1 282 ? 16.024 -24.991 -23.508 1 95.64 282 LYS B C 1
ATOM 4832 O O . LYS B 1 282 ? 14.82 -25.13 -23.737 1 95.64 282 LYS B O 1
ATOM 4837 N N . GLU B 1 283 ? 16.519 -24.079 -22.773 1 95.13 283 GLU B N 1
ATOM 4838 C CA . GLU B 1 283 ? 15.615 -23.088 -22.197 1 95.13 283 GLU B CA 1
ATOM 4839 C C . GLU B 1 283 ? 15.122 -22.108 -23.257 1 95.13 283 GLU B C 1
ATOM 4841 O O . GLU B 1 283 ? 15.912 -21.599 -24.055 1 95.13 283 GLU B O 1
ATOM 4846 N N . VAL B 1 284 ? 13.869 -21.879 -23.276 1 94.8 284 VAL B N 1
ATOM 4847 C CA . VAL B 1 284 ? 13.245 -20.924 -24.186 1 94.8 284 VAL B CA 1
ATOM 4848 C C . VAL B 1 284 ? 13.213 -19.541 -23.541 1 94.8 284 VAL B C 1
ATOM 4850 O O . VAL B 1 284 ? 12.734 -19.385 -22.415 1 94.8 284 VAL B O 1
ATOM 4853 N N . ASP B 1 285 ? 13.824 -18.62 -24.168 1 92.39 285 ASP B N 1
ATOM 4854 C CA . ASP B 1 285 ? 13.805 -17.252 -23.659 1 92.39 285 ASP B CA 1
ATOM 4855 C C . ASP B 1 285 ? 12.392 -16.674 -23.692 1 92.39 285 ASP B C 1
ATOM 4857 O O . ASP B 1 285 ? 11.856 -16.392 -24.765 1 92.39 285 ASP B O 1
ATOM 4861 N N . ALA B 1 286 ? 11.818 -16.529 -22.547 1 89.28 286 ALA B N 1
ATOM 4862 C CA . ALA B 1 286 ? 10.436 -16.066 -22.451 1 89.28 286 ALA B CA 1
ATOM 4863 C C . ALA B 1 286 ? 10.373 -14.635 -21.925 1 89.28 286 ALA B C 1
ATOM 4865 O O . ALA B 1 286 ? 9.314 -14.172 -21.494 1 89.28 286 ALA B O 1
ATOM 4866 N N . SER B 1 287 ? 11.476 -13.903 -21.892 1 84.83 287 SER B N 1
ATOM 4867 C CA . SER B 1 287 ? 11.553 -12.572 -21.299 1 84.83 287 SER B CA 1
ATOM 4868 C C . SER B 1 287 ? 10.575 -11.612 -21.967 1 84.83 287 SER B C 1
ATOM 4870 O O . SER B 1 287 ? 9.854 -10.879 -21.287 1 84.83 287 SER B O 1
ATOM 4872 N N . GLU B 1 288 ? 10.571 -11.623 -23.317 1 81.65 288 GLU B N 1
ATOM 4873 C CA . GLU B 1 288 ? 9.688 -10.72 -24.049 1 81.65 288 GLU B CA 1
ATOM 4874 C C . GLU B 1 288 ? 8.223 -11.094 -23.844 1 81.65 288 GLU B C 1
ATOM 4876 O O . GLU B 1 288 ? 7.366 -10.218 -23.707 1 81.65 288 GLU B O 1
ATOM 4881 N N . VAL B 1 289 ? 7.97 -12.371 -23.838 1 84.36 289 VAL B N 1
ATOM 4882 C CA . VAL B 1 289 ? 6.606 -12.852 -23.646 1 84.36 289 VAL B CA 1
ATOM 4883 C C . VAL B 1 289 ? 6.121 -12.486 -22.245 1 84.36 289 VAL B C 1
ATOM 4885 O O . VAL B 1 289 ? 4.958 -12.119 -22.061 1 84.36 289 VAL B O 1
ATOM 4888 N N . CYS B 1 290 ? 7.009 -12.614 -21.285 1 84.9 290 CYS B N 1
ATOM 4889 C CA . CYS B 1 290 ? 6.679 -12.291 -19.902 1 84.9 290 CYS B CA 1
ATOM 4890 C C . CYS B 1 290 ? 6.315 -10.818 -19.757 1 84.9 290 CYS B C 1
ATOM 4892 O O . CYS B 1 290 ? 5.329 -10.479 -19.101 1 84.9 290 CYS B O 1
ATOM 4894 N N . LYS B 1 291 ? 7.121 -10.008 -20.336 1 75.21 291 LYS B N 1
ATOM 4895 C CA . LYS B 1 291 ? 6.868 -8.571 -20.287 1 75.21 291 LYS B CA 1
ATOM 4896 C C . LYS B 1 291 ? 5.513 -8.229 -20.9 1 75.21 291 LYS B C 1
ATOM 4898 O O . LYS B 1 291 ? 4.73 -7.482 -20.31 1 75.21 291 LYS B O 1
ATOM 4903 N N . GLN B 1 292 ? 5.276 -8.824 -22.031 1 74.13 292 GLN B N 1
ATOM 4904 C CA . GLN B 1 292 ? 4.035 -8.552 -22.747 1 74.13 292 GLN B CA 1
ATOM 4905 C C . GLN B 1 292 ? 2.828 -9.074 -21.973 1 74.13 292 GLN B C 1
ATOM 4907 O O . GLN B 1 292 ? 1.791 -8.409 -21.907 1 74.13 292 GLN B O 1
ATOM 4912 N N . ALA B 1 293 ? 3.012 -10.261 -21.421 1 78.72 293 ALA B N 1
ATOM 4913 C CA . ALA B 1 293 ? 1.922 -10.868 -20.662 1 78.72 293 ALA B CA 1
ATOM 4914 C C . ALA B 1 293 ? 1.581 -10.035 -19.43 1 78.72 293 ALA B C 1
ATOM 4916 O O . ALA B 1 293 ? 0.407 -9.87 -19.09 1 78.72 293 ALA B O 1
ATOM 4917 N N . ASN B 1 294 ? 2.656 -9.557 -18.749 1 73.64 294 ASN B N 1
ATOM 4918 C CA . ASN B 1 294 ? 2.444 -8.721 -17.572 1 73.64 294 ASN B CA 1
ATOM 4919 C C . ASN B 1 294 ? 1.612 -7.486 -17.905 1 73.64 294 ASN B C 1
ATOM 4921 O O . ASN B 1 294 ? 0.724 -7.105 -17.14 1 73.64 294 ASN B O 1
ATOM 4925 N N . ILE B 1 295 ? 1.966 -7.028 -18.96 1 65.72 295 ILE B N 1
ATOM 4926 C CA . ILE B 1 295 ? 1.257 -5.834 -19.409 1 65.72 295 ILE B CA 1
ATOM 4927 C C . ILE B 1 295 ? -0.191 -6.187 -19.738 1 65.72 295 ILE B C 1
ATOM 4929 O O . ILE B 1 295 ? -1.118 -5.492 -19.314 1 65.72 295 ILE B O 1
ATOM 4933 N N . LEU B 1 296 ? -0.398 -7.26 -20.451 1 66.13 296 LEU B N 1
ATOM 4934 C CA . LEU B 1 296 ? -1.718 -7.647 -20.935 1 66.13 296 LEU B CA 1
ATOM 4935 C C . LEU B 1 296 ? -2.612 -8.089 -19.781 1 66.13 296 LEU B C 1
ATOM 4937 O O . LEU B 1 296 ? -3.814 -7.815 -19.781 1 66.13 296 LEU B O 1
ATOM 4941 N N . MET B 1 297 ? -2.004 -8.698 -18.846 1 69.8 297 MET B N 1
ATOM 4942 C CA . MET B 1 297 ? -2.804 -9.307 -17.787 1 69.8 297 MET B CA 1
ATOM 4943 C C . MET B 1 297 ? -3.016 -8.331 -16.635 1 69.8 297 MET B C 1
ATOM 4945 O O . MET B 1 297 ? -4.078 -8.323 -16.01 1 69.8 297 MET B O 1
ATOM 4949 N N . TYR B 1 298 ? -1.945 -7.52 -16.36 1 62.61 298 TYR B N 1
ATOM 4950 C CA . TYR B 1 298 ? -2.035 -6.764 -15.116 1 62.61 298 TYR B CA 1
ATOM 4951 C C . TYR B 1 298 ? -1.654 -5.305 -15.335 1 62.61 298 TYR B C 1
ATOM 4953 O O . TYR B 1 298 ? -1.592 -4.523 -14.384 1 62.61 298 TYR B O 1
ATOM 4961 N N . GLY B 1 299 ? -1.499 -5.064 -16.487 1 57.23 299 GLY B N 1
ATOM 4962 C CA . GLY B 1 299 ? -1.306 -3.673 -16.864 1 57.23 299 GLY B CA 1
ATOM 4963 C C . GLY B 1 299 ? 0.059 -3.134 -16.48 1 57.23 299 GLY B C 1
ATOM 4964 O O . GLY B 1 299 ? 0.337 -1.947 -16.663 1 57.23 299 GLY B O 1
ATOM 4965 N N . GLN B 1 300 ? 0.842 -3.817 -15.616 1 51.86 300 GLN B N 1
ATOM 4966 C CA . GLN B 1 300 ? 2.135 -3.304 -15.178 1 51.86 300 GLN B CA 1
ATOM 4967 C C . GLN B 1 300 ? 3.278 -4.164 -15.71 1 51.86 300 GLN B C 1
ATOM 4969 O O . GLN B 1 300 ? 3.133 -5.38 -15.852 1 51.86 300 GLN B O 1
ATOM 4974 N N . GLU B 1 301 ? 4.165 -3.305 -16.431 1 55.11 301 GLU B N 1
ATOM 4975 C CA . GLU B 1 301 ? 5.418 -4.021 -16.647 1 55.11 301 GLU B CA 1
ATOM 4976 C C . GLU B 1 301 ? 6.183 -4.203 -15.339 1 55.11 301 GLU B C 1
ATOM 4978 O O . GLU B 1 301 ? 6.408 -3.237 -14.606 1 55.11 301 GLU B O 1
ATOM 4983 N N . ASP B 1 302 ? 6.009 -5.109 -14.612 1 54.51 302 ASP B N 1
ATOM 4984 C CA . ASP B 1 302 ? 6.928 -5.37 -13.509 1 54.51 302 ASP B CA 1
ATOM 4985 C C . ASP B 1 302 ? 7.914 -6.48 -13.866 1 54.51 302 ASP B C 1
ATOM 4987 O O . ASP B 1 302 ? 7.597 -7.664 -13.741 1 54.51 302 ASP B O 1
ATOM 4991 N N . PRO B 1 303 ? 8.877 -6.016 -14.746 1 50.64 303 PRO B N 1
ATOM 4992 C CA . PRO B 1 303 ? 9.841 -7.056 -15.112 1 50.64 303 PRO B CA 1
ATOM 4993 C C . PRO B 1 303 ? 10.274 -7.905 -13.919 1 50.64 303 PRO B C 1
ATOM 4995 O O . PRO B 1 303 ? 10.682 -9.057 -14.091 1 50.64 303 PRO B O 1
ATOM 4998 N N . ASP B 1 304 ? 10.129 -7.251 -12.823 1 51.11 304 ASP B N 1
ATOM 4999 C CA . ASP B 1 304 ? 10.577 -7.913 -11.601 1 51.11 304 ASP B CA 1
ATOM 5000 C C . ASP B 1 304 ? 9.423 -8.643 -10.917 1 51.11 304 ASP B C 1
ATOM 5002 O O . ASP B 1 304 ? 9.513 -8.989 -9.738 1 51.11 304 ASP B O 1
ATOM 5006 N N . ASP B 1 305 ? 8.362 -8.613 -11.809 1 63.28 305 ASP B N 1
ATOM 5007 C CA . ASP B 1 305 ? 7.283 -9.402 -11.221 1 63.28 305 ASP B CA 1
ATOM 5008 C C . ASP B 1 305 ? 7.742 -10.828 -10.928 1 63.28 305 ASP B C 1
ATOM 5010 O O . ASP B 1 305 ? 7.833 -11.656 -11.837 1 63.28 305 ASP B O 1
ATOM 5014 N N . LYS B 1 306 ? 8.131 -10.982 -9.899 1 66.68 306 LYS B N 1
ATOM 5015 C CA . LYS B 1 306 ? 8.751 -12.207 -9.402 1 66.68 306 LYS B CA 1
ATOM 5016 C C . LYS B 1 306 ? 7.865 -13.42 -9.672 1 66.68 306 LYS B C 1
ATOM 5018 O O . LYS B 1 306 ? 8.365 -14.536 -9.836 1 66.68 306 LYS B O 1
ATOM 5023 N N . ASP B 1 307 ? 6.603 -13.098 -10.006 1 77.8 307 ASP B N 1
ATOM 5024 C CA . ASP B 1 307 ? 5.694 -14.231 -10.146 1 77.8 307 ASP B CA 1
ATOM 5025 C C . ASP B 1 307 ? 5.847 -14.892 -11.514 1 77.8 307 ASP B C 1
ATOM 5027 O O . ASP B 1 307 ? 5.949 -16.117 -11.609 1 77.8 307 ASP B O 1
ATOM 5031 N N . LEU B 1 308 ? 5.935 -14.12 -12.553 1 84.11 308 LEU B N 1
ATOM 5032 C CA . LEU B 1 308 ? 5.972 -14.699 -13.891 1 84.11 308 LEU B CA 1
ATOM 5033 C C . LEU B 1 308 ? 7.397 -15.077 -14.28 1 84.11 308 LEU B C 1
ATOM 5035 O O . LEU B 1 308 ? 7.614 -16.082 -14.961 1 84.11 308 LEU B O 1
ATOM 5039 N N . VAL B 1 309 ? 8.347 -14.303 -13.711 1 84.12 309 VAL B N 1
ATOM 5040 C CA . VAL B 1 309 ? 9.743 -14.515 -14.08 1 84.12 309 VAL B CA 1
ATOM 5041 C C . VAL B 1 309 ? 10.242 -15.829 -13.484 1 84.12 309 VAL B C 1
ATOM 5043 O O . VAL B 1 309 ? 11.194 -16.426 -13.991 1 84.12 309 VAL B O 1
ATOM 5046 N N . SER B 1 310 ? 9.569 -16.275 -12.541 1 88.06 310 SER B N 1
ATOM 5047 C CA . SER B 1 310 ? 9.98 -17.511 -11.883 1 88.06 310 SER B CA 1
ATOM 5048 C C . SER B 1 310 ? 9.612 -18.732 -12.719 1 88.06 310 SER B C 1
ATOM 5050 O O . SER B 1 310 ? 10.091 -19.837 -12.456 1 88.06 310 SER B O 1
ATOM 5052 N N . ILE B 1 311 ? 8.791 -18.523 -13.72 1 92.59 311 ILE B N 1
ATOM 5053 C CA . ILE B 1 311 ? 8.366 -19.625 -14.576 1 92.59 311 ILE B CA 1
ATOM 5054 C C . ILE B 1 311 ? 9.381 -19.828 -15.698 1 92.59 311 ILE B C 1
ATOM 5056 O O . ILE B 1 311 ? 9.681 -18.897 -16.448 1 92.59 311 ILE B O 1
ATOM 5060 N N . HIS B 1 312 ? 9.879 -21.024 -15.842 1 94.6 312 HIS B N 1
ATOM 5061 C CA . HIS B 1 312 ? 10.857 -21.343 -16.876 1 94.6 312 HIS B CA 1
ATOM 5062 C C . HIS B 1 312 ? 10.311 -22.382 -17.849 1 94.6 312 HIS B C 1
ATOM 5064 O O . HIS B 1 312 ? 9.673 -23.353 -17.435 1 94.6 312 HIS B O 1
ATOM 5070 N N . LEU B 1 313 ? 10.478 -22.123 -19.101 1 97.11 313 LEU B N 1
ATOM 5071 C CA . LEU B 1 313 ? 10.068 -23.031 -20.167 1 97.11 313 LEU B CA 1
ATOM 5072 C C . LEU B 1 313 ? 11.282 -23.663 -20.839 1 97.11 313 LEU B C 1
ATOM 5074 O O . LEU B 1 313 ? 12.242 -22.968 -21.178 1 97.11 313 LEU B O 1
ATOM 5078 N N . TYR B 1 314 ? 11.257 -24.989 -20.927 1 96.89 314 TYR B N 1
ATOM 5079 C CA . TYR B 1 314 ? 12.319 -25.735 -21.592 1 96.89 314 TYR B CA 1
ATOM 5080 C C . TYR B 1 314 ? 11.758 -26.592 -22.721 1 96.89 314 TYR B C 1
ATOM 5082 O O . TYR B 1 314 ? 10.6 -27.013 -22.674 1 96.89 314 TYR B O 1
ATOM 5090 N N . GLU B 1 315 ? 12.543 -26.797 -23.699 1 96.9 315 GLU B N 1
ATOM 5091 C CA . GLU B 1 315 ? 12.255 -27.749 -24.767 1 96.9 315 GLU B CA 1
ATOM 5092 C C . GLU B 1 315 ? 13.238 -28.916 -24.746 1 96.9 315 GLU B C 1
ATOM 5094 O O . GLU B 1 315 ? 14.446 -28.715 -24.606 1 96.9 315 GLU B O 1
ATOM 5099 N N . VAL B 1 316 ? 12.727 -30.094 -24.822 1 95.74 316 VAL B N 1
ATOM 5100 C CA . VAL B 1 316 ? 13.578 -31.279 -24.858 1 95.74 316 VAL B CA 1
ATOM 5101 C C . VAL B 1 316 ? 14.258 -31.386 -26.221 1 95.74 316 VAL B C 1
ATOM 5103 O O . VAL B 1 316 ? 13.602 -31.277 -27.259 1 95.74 316 VAL B O 1
ATOM 5106 N N . ILE B 1 317 ? 15.511 -31.556 -26.136 1 93.83 317 ILE B N 1
ATOM 5107 C CA . ILE B 1 317 ? 16.262 -31.65 -27.384 1 93.83 317 ILE B CA 1
ATOM 5108 C C . ILE B 1 317 ? 16.673 -33.1 -27.631 1 93.83 317 ILE B C 1
ATOM 5110 O O . ILE B 1 317 ? 16.798 -33.885 -26.688 1 93.83 317 ILE B O 1
ATOM 5114 N N . PRO B 1 318 ? 16.748 -33.469 -29.001 1 87.15 318 PRO B N 1
ATOM 5115 C CA . PRO B 1 318 ? 17.177 -34.83 -29.329 1 87.15 318 PRO B CA 1
ATOM 5116 C C . PRO B 1 318 ? 18.559 -35.164 -28.772 1 87.15 318 PRO B C 1
ATOM 5118 O O . PRO B 1 318 ? 19.479 -34.347 -28.863 1 87.15 318 PRO B O 1
ATOM 5121 N N . ARG B 1 319 ? 18.608 -36.197 -27.937 1 75.42 319 ARG B N 1
ATOM 5122 C CA . ARG B 1 319 ? 19.888 -36.618 -27.378 1 75.42 319 ARG B CA 1
ATOM 5123 C C . ARG B 1 319 ? 20.755 -37.286 -28.44 1 75.42 319 ARG B C 1
ATOM 5125 O O . ARG B 1 319 ? 20.248 -38.013 -29.297 1 75.42 319 ARG B O 1
ATOM 5132 N N . THR B 1 320 ? 21.91 -36.626 -28.913 1 57.05 320 THR B N 1
ATOM 5133 C CA . THR B 1 320 ? 22.867 -37.251 -29.819 1 57.05 320 THR B CA 1
ATOM 5134 C C . THR B 1 320 ? 23.525 -38.46 -29.16 1 57.05 320 THR B C 1
ATOM 5136 O O . THR B 1 320 ? 23.773 -38.458 -27.953 1 57.05 320 THR B O 1
#

Organism: Mizuhopecten yessoensis (NCBI:txid6573)

Secondary structure (DSSP, 8-state):
--HHHHHHHHHHHHHHS-HHHHHHHHHHHHHHHHHHHHHHHHHT--HHHHHHHHHHHHHHHHS-TT---TT--PPPPSSSTTTT--GGGEEE--TTT--HHHHHHHHHTTS--SEEETTT----EEEPEEE-SS--HHHHHIIIIIIS---BT-EEEEES-TT-HHHHHHHHHS-BSEEEEEES-HHHHHHHHHHHHHTT-TTTEEEEES-HHHHGGGGGG-SEEEEES-STTTS-HHHHHHHHHHHHHH---TT-EEEEES-HHHHHTTT-----GGGTEEEE--HHHHHHHHHHHHS---TT-HHHHT-EEEEE----/--HHHHHHHHHHHHHHS-HHHHHHHHHHHHHHHHHHHHHHHHHH--HHHHHHHHHHHHHHHHS-TT---TT--PPPPSSSTTTT--GGGEEE--TTT--HHHHHHHHHTTS--SEEETTT----EEEPEEE-SS--HHHHHIIIIIIS---BT-EEEEES-TT-HHHHHHHHHS-BSEEEEEES-HHHHHHHHHHHHHTT-TTTEEEEES-HHHHGGGGGG-SEEEEES-STTTS-HHHHHHHHHHHHHH---TT-EEEEES-HHHHHTTT-----GGGTEEEE--HHHHHHHHHHHHS---TT-HHHHT-EEEEE----

pLDDT: mean 86.04, std 10.09, range [50.64, 98.51]

Solvent-accessible surface area (backbone atoms only — not comparable to full-atom values): 34048 Å² total; per-residue (Å²): 72,50,34,68,57,46,51,51,48,48,52,52,50,55,71,50,32,33,79,83,19,39,38,26,36,46,10,43,45,66,70,36,40,64,56,54,43,48,52,53,47,59,71,65,50,45,71,49,54,54,52,51,51,51,51,33,55,55,47,47,73,73,38,58,84,49,60,62,53,92,84,59,64,79,44,80,28,84,50,54,96,56,33,80,60,51,72,92,49,46,45,58,37,33,31,50,61,44,47,71,68,55,49,49,52,34,36,76,70,65,76,43,61,63,38,29,24,74,83,80,63,46,52,55,66,42,74,47,44,77,43,58,66,43,61,28,63,67,44,36,50,41,44,39,66,59,69,44,71,90,31,67,79,30,25,38,36,33,48,59,28,56,82,28,54,63,58,54,34,40,61,58,47,39,49,41,50,34,33,38,29,32,20,69,50,61,68,37,46,50,52,34,47,52,50,31,57,73,69,67,38,60,86,34,47,44,78,40,78,36,56,62,81,76,49,45,84,56,45,66,74,39,41,32,40,37,40,48,53,54,42,54,37,63,41,54,66,68,55,42,42,52,48,53,50,47,46,62,68,39,60,57,51,62,68,24,33,38,37,24,30,58,41,68,64,56,69,42,69,73,46,80,70,91,76,58,53,85,57,40,44,43,73,53,89,48,65,68,55,47,39,52,43,31,16,49,73,63,3,28,72,46,76,74,36,64,71,62,65,41,55,34,45,29,32,29,40,69,70,128,74,50,34,68,55,47,51,52,48,48,52,50,49,55,70,51,32,33,81,82,20,40,38,26,37,46,10,43,44,66,70,36,40,63,55,54,41,49,51,52,48,59,71,64,52,46,71,49,54,54,52,53,51,49,51,33,55,56,47,48,74,73,41,57,85,49,59,60,53,92,82,58,64,77,45,81,28,84,51,55,98,56,33,81,59,50,73,92,50,46,44,57,37,34,31,51,60,41,46,71,68,55,47,47,52,34,35,75,71,66,77,43,63,63,38,29,24,73,85,81,63,46,51,55,66,40,74,46,44,76,43,58,65,42,60,29,63,69,44,36,50,39,46,38,66,59,70,45,70,89,31,67,79,29,25,39,36,32,48,58,28,56,82,30,57,64,58,54,32,40,60,58,48,39,50,41,51,35,34,38,30,32,20,72,51,60,67,35,46,50,54,34,48,52,51,32,58,74,70,67,38,60,84,34,47,43,79,41,80,37,56,63,81,75,50,44,82,57,43,66,76,39,41,32,41,36,39,47,54,54,43,55,38,62,42,54,66,69,55,43,42,52,48,53,49,46,46,62,68,38,62,58,50,61,70,24,32,37,38,26,30,59,42,69,66,56,68,43,70,73,46,80,69,91,75,59,54,84,57,40,42,44,75,54,87,49,65,69,55,48,42,52,44,32,16,48,74,62,3,29,71,48,83,74,36,61,70,61,66,42,54,36,44,29,31,28,39,68,69,129

Nearest PDB structures (foldseek):
  2gpy-assembly1_B  TM=7.047E-01  e=2.231E-07  Halalkalibacterium halodurans C-125
  6m1c-assembly1_A  TM=6.820E-01  e=6.445E-07  Mycobacterium tuberculosis H37Rv
  3p9n-assembly1_A  TM=6.991E-01  e=1.062E-06  Mycobacterium tuberculosis H37Rv
  6ecu-assembly1_A  TM=5.723E-01  e=7.772E-07  Stigmatella aurantiaca
  8g5s-assembly1_A  TM=5.216E-01  e=9.371E-07  Streptomyces sp. CB03234

InterPro domains:
  IPR025714 Methyltransferase domain [PF13847] (153-273)
  IPR026669 Arsenite methyltransferase-like [PTHR43675] (8-292)
  IPR029063 S-adenosyl-L-methionine-dependent methyltransferase superfamily [G3DSA:3.40.50.150] (137-296)
  IPR029063 S-adenosyl-L-methionine-dependent methyltransferase superfamily [SSF53335] (144-264)